Protein AF-0000000080283264 (afdb_homodimer)

Foldseek 3Di:
DPQPLLLLLQLLLQLVVLFALCRSCVVSVHHSVSSVVNVVSNCVVVVHHQFDPPDRTGHGDPVVVVCNVVSVVSNVVVVVVVVVVVVCVLVAQEEEEAPQFDPVLVVVLQVLCVVVSHHYDYDHDFQVCFLVCQVVPVGFKYWHWDAQVPFLFKFWKFKWAADPADDAADEPLVQDPPPPPDDRAAEEEERNQPDCNRLVVVVVSCVVSPHDPRRYYYDPHPVRNLVVRVVDGYIYIDGPVVNVVSVTHTHHYDPDIGMIGIAMDGPDPVVRCCCCPRSVVSVNVRRVTDPPD/DPQPLLLLLQLLLQLVVLFALCRSCVVSVHHSVSSVVNVVSNCVVVVHHQFDPPDRTGHGDPVVVVCNVVSVVSNVVVVVVVVVVVVVVLVAQEEEEAPQFDPVLVVVLQVLCVVVSHHYDYDHDFQVCFLVCQVVPVGFKYWHWDAQVPFLFKFWKFKWAADPADDAADEPLVQDPPPPPDDRAAEEEERNQPDCNRLVVVVVSCVVSPHDPRRYYYDPHPVRNLVVRVVDGYIYIDGPVVNVVSVIHTHHYDPDIGMIGIAMDGPDPVVRCCCCPRSVVSVNVRRVTDPPD

Sequence (586 aa):
MVVDLIGGCRAFVSVSEAGSFTAGAALARIPQPVASRRIAALERHFGERLFDRTTRRARLTPFGRDMLPSAKRLVTLADAMEHDAQRAKLRPTRLAIPEICPIRELAELDAAARALDVFLEFRQAPPRERAELVRTQEVRAALTAVPGEEGTWKVELGLAGTGGSRTGSLHLETLRVGRSGRALRRVWIQPEDDVPHLRDRLFRVRDSVGLRPAQVAVADSLTGAAAAVFGSADLLLCSTAQATELGLAWRPIGELRLVRGYEVTAGLGEDAQRLRARLWPDIARCLGAEETTMVVDLIGGCRAFVSVSEAGSFTAGAALARIPQPVASRRIAALERHFGERLFDRTTRRARLTPFGRDMLPSAKRLVTLADAMEHDAQRAKLRPTRLAIPEICPIRELAELDAAARALDVFLEFRQAPPRERAELVRTQEVRAALTAVPGEEGTWKVELGLAGTGGSRTGSLHLETLRVGRSGRALRRVWIQPEDDVPHLRDRLFRVRDSVGLRPAQVAVADSLTGAAAAVFGSADLLLCSTAQATELGLAWRPIGELRLVRGYEVTAGLGEDAQRLRARLWPDIARCLGAEETT

pLDDT: mean 85.84, std 13.26, range [34.12, 98.44]

Solvent-accessible surface area (backbone atoms only — not comparable to full-atom values): 30200 Å² total; per-residue (Å²): 129,91,71,58,60,60,61,13,29,42,31,46,49,27,16,57,74,56,36,20,58,62,53,3,12,56,70,57,72,43,57,43,72,55,31,52,48,33,35,48,50,44,20,60,74,71,70,47,60,40,52,44,81,86,51,95,46,46,41,67,28,76,62,22,59,66,41,44,63,57,33,48,50,50,37,52,48,46,49,47,44,47,48,38,43,56,38,40,68,54,53,51,45,31,32,26,34,58,71,80,45,46,57,53,39,47,8,52,33,42,26,56,32,45,76,70,74,35,40,70,39,82,41,70,38,56,54,85,48,26,58,52,34,27,76,71,61,75,21,48,24,14,55,29,72,40,55,36,91,72,25,83,40,45,24,61,40,23,41,21,25,69,57,74,84,55,85,64,57,45,48,70,57,74,53,42,69,56,92,79,72,60,78,83,44,33,38,29,34,28,47,79,51,69,39,66,85,49,42,50,53,50,49,51,50,38,55,73,55,63,42,58,74,76,34,54,39,77,31,93,31,58,41,56,36,48,10,52,20,74,69,43,80,16,29,34,55,39,36,64,58,54,18,56,70,58,71,31,29,59,26,43,42,58,86,48,90,46,46,48,10,29,36,70,46,41,71,47,68,66,58,32,50,49,47,54,70,74,38,41,70,40,52,25,56,29,68,50,23,68,78,80,123,129,90,70,59,60,60,62,12,30,42,30,45,50,26,17,58,73,56,36,19,57,62,54,2,12,55,71,58,72,42,56,42,71,56,30,50,50,33,35,50,49,46,20,58,74,70,70,47,59,41,53,44,82,87,49,95,46,46,41,67,27,76,61,23,60,66,40,44,63,58,32,48,50,50,37,52,48,48,50,48,41,47,48,39,42,55,38,42,68,54,53,53,45,31,33,26,36,57,70,79,46,46,58,53,39,46,9,51,32,42,26,57,32,45,77,70,75,36,40,68,39,82,40,69,37,57,54,86,48,26,57,53,34,27,74,71,61,74,21,47,25,15,56,29,73,42,54,36,92,72,24,81,40,44,24,60,40,24,40,22,24,70,56,73,82,56,86,63,58,45,49,70,58,74,53,44,70,58,93,80,71,59,79,83,45,32,38,30,34,27,49,79,52,68,40,66,85,49,41,50,55,52,50,50,50,37,54,73,56,63,42,58,72,77,34,54,38,76,31,94,30,59,41,56,38,48,11,51,19,75,69,45,80,17,29,33,53,36,35,64,58,57,20,55,71,59,68,29,29,59,27,44,41,57,86,50,91,47,47,47,10,30,36,72,46,40,71,47,66,65,57,31,50,49,47,54,71,73,38,41,71,41,50,26,55,30,70,50,23,67,76,79,123

Secondary structure (DSSP, 8-state):
----HHHHHHHHHHHHHHSSHHHHHHHHTS-HHHHHHHHHHHHHHHTS-SEETTSSS-EEPHHHHHHHHHHHHHHHHHHHHHHHHHHHHT--EEEEE-TT--HHHHHHHHHHHHHTT--EEEEE--HHHHHHHHHTTS-SEEEEEEEGGG-SEEEEEEEEESS----SPBPGGGGS--TT------EEEPGGG-SHHHHHHHHHHHHHTT--GGGEEE-S-HHHHHHHHHTSS-EEEE-HHHHHHHT-EEE-BSS--EEEEEEEEESSHHHHHHHHHHHHHHHHHHHT-----/----HHHHHHHHHHHHHHSSHHHHHHHHTS-HHHHHHHHHHHHHHHTS-SEETTSSS-EEPHHHHHHHHHHHHHHHHHHHHHHHHHHHHT--EEEEE-TT--HHHHHHHHHHHHHTT--EEEEE--HHHHHHHHHTTSSSEEEEEEEGGG-SEEEEEEEEESS----SPBPGGGGS--TT------EEEPGGG-SHHHHHHHHHHHHHTT--GGGEEE-S-HHHHHHHHHTSS-EEEE-HHHHHHHT-EEE-BSS--EEEEEEEEESSHHHHHHHHHHHHHHHHHHHT-----

Radius of gyration: 27.94 Å; Cα contacts (8 Å, |Δi|>4): 1085; chains: 2; bounding box: 62×76×71 Å

InterPro domains:
  IPR000847 LysR, HTH, N-terminal domain [PF00126] (10-65)
  IPR000847 LysR, HTH, N-terminal domain [PS50931] (10-61)
  IPR036388 Winged helix-like DNA-binding domain superfamily [G3DSA:1.10.10.10] (8-90)
  IPR036390 Winged helix DNA-binding domain superfamily [SSF46785] (10-87)

Nearest PDB structures (foldseek):
  6xtv-assembly1_B  TM=4.583E-01  e=2.342E-12  Corynebacterium glutamicum MB001
  5ydw-assembly1_A-2  TM=5.896E-01  e=9.972E-10  Salmonella enterica subsp. enterica serovar Typhimurium
  5y9s-assembly1_C  TM=4.143E-01  e=7.000E-11  Vibrio vulnificus CMCP6
  3isp-assembly1_A-2  TM=4.204E-01  e=2.368E-09  Mycobacterium tuberculosis H37Rv
  5ydo-assembly1_A  TM=5.968E-01  e=1.839E-05  Salmonella enterica

Structure (mmCIF, N/CA/C/O backbone):
data_AF-0000000080283264-model_v1
#
loop_
_entity.id
_entity.type
_entity.pdbx_description
1 polymer 'LysR family transcriptional regulator'
#
loop_
_atom_site.group_PDB
_atom_site.id
_atom_site.type_symbol
_atom_site.label_atom_id
_atom_site.label_alt_id
_atom_site.label_comp_id
_atom_site.label_asym_id
_atom_site.label_entity_id
_atom_site.label_seq_id
_atom_site.pdbx_PDB_ins_code
_atom_site.Cartn_x
_atom_site.Cartn_y
_atom_site.Cartn_z
_atom_site.occupancy
_atom_site.B_iso_or_equiv
_atom_site.auth_seq_id
_atom_site.auth_comp_id
_atom_site.auth_asym_id
_atom_site.auth_atom_id
_atom_site.pdbx_PDB_model_num
ATOM 1 N N . MET A 1 1 ? -35.094 25.422 17.156 1 40.88 1 MET A N 1
ATOM 2 C CA . MET A 1 1 ? -33.719 25.953 17.156 1 40.88 1 MET A CA 1
ATOM 3 C C . MET A 1 1 ? -32.781 24.984 16.484 1 40.88 1 MET A C 1
ATOM 5 O O . MET A 1 1 ? -32.812 23.781 16.75 1 40.88 1 MET A O 1
ATOM 9 N N . VAL A 1 2 ? -32.406 25.344 15.305 1 56.06 2 VAL A N 1
ATOM 10 C CA . VAL A 1 2 ? -31.516 24.5 14.508 1 56.06 2 VAL A CA 1
ATOM 11 C C . VAL A 1 2 ? -30.219 24.234 15.273 1 56.06 2 VAL A C 1
ATOM 13 O O . VAL A 1 2 ? -29.562 25.172 15.734 1 56.06 2 VAL A O 1
ATOM 16 N N . VAL A 1 3 ? -30.109 23.047 15.836 1 64.25 3 VAL A N 1
ATOM 17 C CA . VAL A 1 3 ? -28.969 22.672 16.641 1 64.25 3 VAL A CA 1
ATOM 18 C C . VAL A 1 3 ? -27.781 22.344 15.727 1 64.25 3 VAL A C 1
ATOM 20 O O . VAL A 1 3 ? -27.953 21.703 14.688 1 64.25 3 VAL A O 1
ATOM 23 N N . ASP A 1 4 ? -26.656 23.047 15.898 1 76.12 4 ASP A N 1
ATOM 24 C CA . ASP A 1 4 ? -25.391 22.656 15.289 1 76.12 4 ASP A CA 1
ATOM 25 C C . ASP A 1 4 ? -24.891 21.328 15.875 1 76.12 4 ASP A C 1
ATOM 27 O O . ASP A 1 4 ? -24.109 21.312 16.828 1 76.12 4 ASP A O 1
ATOM 31 N N . LEU A 1 5 ? -25.453 20.344 15.297 1 77.38 5 LEU A N 1
ATOM 32 C CA . LEU A 1 5 ? -25.188 19 15.805 1 77.38 5 LEU A CA 1
ATOM 33 C C . LEU A 1 5 ? -23.688 18.719 15.836 1 77.38 5 LEU A C 1
ATOM 35 O O . LEU A 1 5 ? -23.172 18.156 16.812 1 77.38 5 LEU A O 1
ATOM 39 N N . ILE A 1 6 ? -23.047 19.188 14.828 1 79.25 6 ILE A N 1
ATOM 40 C CA . ILE A 1 6 ? -21.609 18.906 14.734 1 79.25 6 ILE A CA 1
ATOM 41 C C . ILE A 1 6 ? -20.859 19.703 15.789 1 79.25 6 ILE A C 1
ATOM 43 O O . ILE A 1 6 ? -19.984 19.156 16.484 1 79.25 6 ILE A O 1
ATOM 47 N N . GLY A 1 7 ? -21.172 20.953 15.875 1 84.31 7 GLY A N 1
ATOM 48 C CA . GLY A 1 7 ? -20.547 21.781 16.906 1 84.31 7 GLY A CA 1
ATOM 49 C C . GLY A 1 7 ? -20.766 21.25 18.312 1 84.31 7 GLY A C 1
ATOM 50 O O . GLY A 1 7 ? -19.844 21.25 19.125 1 84.31 7 GLY A O 1
ATOM 51 N N . GLY A 1 8 ? -21.922 20.797 18.578 1 87.88 8 GLY A N 1
ATOM 52 C CA . GLY A 1 8 ? -22.234 20.203 19.859 1 87.88 8 GLY A CA 1
ATOM 53 C C . GLY A 1 8 ? -21.469 18.922 20.141 1 87.88 8 GLY A C 1
ATOM 54 O O . GLY A 1 8 ? -20.953 18.734 21.25 1 87.88 8 GLY A O 1
ATOM 55 N N . CYS A 1 9 ? -21.391 18.109 19.109 1 85.81 9 CYS A N 1
ATOM 56 C CA . CYS A 1 9 ? -20.672 16.844 19.266 1 85.81 9 CYS A CA 1
ATOM 57 C C . CYS A 1 9 ? -19.172 17.078 19.453 1 85.81 9 CYS A C 1
ATOM 59 O O . CYS A 1 9 ? -18.531 16.375 20.234 1 85.81 9 CYS A O 1
ATOM 61 N N . ARG A 1 10 ? -18.641 18.078 18.766 1 85.62 10 ARG A N 1
ATOM 62 C CA . ARG A 1 10 ? -17.234 18.422 18.938 1 85.62 10 ARG A CA 1
ATOM 63 C C . ARG A 1 10 ? -16.953 18.844 20.375 1 85.62 10 ARG A C 1
ATOM 65 O O . ARG A 1 10 ? -15.953 18.422 20.969 1 85.62 10 ARG A O 1
ATOM 72 N N . ALA A 1 11 ? -17.797 19.656 20.906 1 88.56 11 ALA A N 1
ATOM 73 C CA . ALA A 1 11 ? -17.656 20.094 22.297 1 88.56 11 ALA A CA 1
ATOM 74 C C . ALA A 1 11 ? -17.812 18.938 23.266 1 88.56 11 ALA A C 1
ATOM 76 O O . ALA A 1 11 ? -17.031 18.812 24.203 1 88.56 11 ALA A O 1
ATOM 77 N N . PHE A 1 12 ? -18.734 18.109 23.016 1 91.38 12 PHE A N 1
ATOM 78 C CA . PHE A 1 12 ? -19.031 16.938 23.828 1 91.38 12 PHE A CA 1
ATOM 79 C C . PHE A 1 12 ? -17.828 16 23.906 1 91.38 12 PHE A C 1
ATOM 81 O O . PHE A 1 12 ? -17.391 15.617 24.984 1 91.38 12 PHE A O 1
ATOM 88 N N . VAL A 1 13 ? -17.328 15.711 22.766 1 87.5 13 VAL A N 1
ATOM 89 C CA . VAL A 1 13 ? -16.188 14.812 22.672 1 87.5 13 VAL A CA 1
ATOM 90 C C . VAL A 1 13 ? -14.977 15.43 23.375 1 87.5 13 VAL A C 1
ATOM 92 O O . VAL A 1 13 ? -14.289 14.766 24.141 1 87.5 13 VAL A O 1
ATOM 95 N N . SER A 1 14 ? -14.703 16.703 23.156 1 87.62 14 SER A N 1
ATOM 96 C CA . SER A 1 14 ? -13.547 17.391 23.703 1 87.62 14 SER A CA 1
ATOM 97 C C . SER A 1 14 ? -13.625 17.469 25.234 1 87.62 14 SER A C 1
ATOM 99 O O . SER A 1 14 ? -12.633 17.25 25.922 1 87.62 14 SER A O 1
ATOM 101 N N . VAL A 1 15 ? -14.758 17.734 25.734 1 87.88 15 VAL A N 1
ATOM 102 C CA . VAL A 1 15 ? -14.945 17.844 27.172 1 87.88 15 VAL A CA 1
ATOM 103 C C . VAL A 1 15 ? -14.812 16.469 27.812 1 87.88 15 VAL A C 1
ATOM 105 O O . VAL A 1 15 ? -14.227 16.344 28.891 1 87.88 15 VAL A O 1
ATOM 108 N N . SER A 1 16 ? -15.336 15.539 27.125 1 86.69 16 SER A N 1
ATOM 109 C CA . SER A 1 16 ? -15.219 14.18 27.625 1 86.69 16 SER A CA 1
ATOM 110 C C . SER A 1 16 ? -13.758 13.75 27.734 1 86.69 16 SER A C 1
ATOM 112 O O . SER A 1 16 ? -13.352 13.141 28.719 1 86.69 16 SER A O 1
ATOM 114 N N . GLU A 1 17 ? -13.078 14.062 26.703 1 82.56 17 GLU A N 1
ATOM 115 C CA . GLU A 1 17 ? -11.672 13.688 26.641 1 82.56 17 GLU A CA 1
ATOM 116 C C . GLU A 1 17 ? -10.844 14.445 27.656 1 82.56 17 GLU A C 1
ATOM 118 O O . GLU A 1 17 ? -9.953 13.875 28.297 1 82.56 17 GLU A O 1
ATOM 123 N N . ALA A 1 18 ? -11.133 15.711 27.891 1 82.75 18 ALA A N 1
ATOM 124 C CA . ALA A 1 18 ? -10.367 16.594 28.766 1 82.75 18 ALA A CA 1
ATOM 125 C C . ALA A 1 18 ? -10.797 16.422 30.219 1 82.75 18 ALA A C 1
ATOM 127 O O . ALA A 1 18 ? -10.039 16.75 31.141 1 82.75 18 ALA A O 1
ATOM 128 N N . GLY A 1 19 ? -12.031 15.984 30.375 1 87.44 19 GLY A N 1
ATOM 129 C CA . GLY A 1 19 ? -12.547 15.742 31.703 1 87.44 19 GLY A CA 1
ATOM 130 C C . GLY A 1 19 ? -13.055 17 32.375 1 87.44 19 GLY A C 1
ATOM 131 O O . GLY A 1 19 ? -13.414 16.969 33.562 1 87.44 19 GLY A O 1
ATOM 132 N N . SER A 1 20 ? -12.945 18.109 31.766 1 88.5 20 SER A N 1
ATOM 133 C CA . SER A 1 20 ? -13.5 19.359 32.281 1 88.5 20 SER A CA 1
ATOM 134 C C . SER A 1 20 ? -13.992 20.25 31.125 1 88.5 20 SER A C 1
ATOM 136 O O . SER A 1 20 ? -13.508 20.141 30 1 88.5 20 SER A O 1
ATOM 138 N N . PHE A 1 21 ? -14.945 21.094 31.422 1 88.56 21 PHE A N 1
ATOM 139 C CA . PHE A 1 21 ? -15.516 21.984 30.422 1 88.56 21 PHE A CA 1
ATOM 140 C C . PHE A 1 21 ? -14.5 23.016 29.969 1 88.56 21 PHE A C 1
ATOM 142 O O . PHE A 1 21 ? -14.422 23.359 28.781 1 88.56 21 PHE A O 1
ATOM 149 N N . THR A 1 22 ? -13.742 23.406 30.953 1 87.56 22 THR A N 1
ATOM 150 C CA . THR A 1 22 ? -12.734 24.406 30.625 1 87.56 22 THR A CA 1
ATOM 151 C C . THR A 1 22 ? -11.633 23.812 29.75 1 87.56 22 THR A C 1
ATOM 153 O O . THR A 1 22 ? -11.305 24.375 28.703 1 87.56 22 THR A O 1
ATOM 156 N N . ALA A 1 23 ? -11.188 22.719 30.125 1 85.56 23 ALA A N 1
ATOM 157 C CA . ALA A 1 23 ? -10.125 22.062 29.375 1 85.56 23 ALA A CA 1
ATOM 158 C C . ALA A 1 23 ? -10.633 21.531 28.031 1 85.56 23 ALA A C 1
ATOM 160 O O . ALA A 1 23 ? -9.922 21.594 27.031 1 85.56 23 ALA A O 1
ATOM 161 N N . GLY A 1 24 ? -11.828 21.125 28.094 1 86.12 24 GLY A N 1
ATOM 162 C CA . GLY A 1 24 ? -12.438 20.641 26.859 1 86.12 24 GLY A CA 1
ATOM 163 C C . GLY A 1 24 ? -12.664 21.734 25.828 1 86.12 24 GLY A C 1
ATOM 164 O O . GLY A 1 24 ? -12.422 21.531 24.641 1 86.12 24 GLY A O 1
ATOM 165 N N . ALA A 1 25 ? -13.133 22.797 26.281 1 85.12 25 ALA A N 1
ATOM 166 C CA . ALA A 1 25 ? -13.328 23.953 25.391 1 85.12 25 ALA A CA 1
ATOM 167 C C . ALA A 1 25 ? -12.016 24.375 24.75 1 85.12 25 ALA A C 1
ATOM 169 O O . ALA A 1 25 ? -11.977 24.672 23.547 1 85.12 25 ALA A O 1
ATOM 170 N N . ALA A 1 26 ? -11.016 24.297 25.516 1 80.75 26 ALA A N 1
ATOM 171 C CA . ALA A 1 26 ? -9.688 24.641 25 1 80.75 26 ALA A CA 1
ATOM 172 C C . ALA A 1 26 ? -9.25 23.656 23.922 1 80.75 26 ALA A C 1
ATOM 174 O O . ALA A 1 26 ? -8.734 24.062 22.875 1 80.75 26 ALA A O 1
ATOM 175 N N . LEU A 1 27 ? -9.586 22.453 24.203 1 79 27 LEU A N 1
ATOM 176 C CA . LEU A 1 27 ? -9.234 21.406 23.266 1 79 27 LEU A CA 1
ATOM 177 C C . LEU A 1 27 ? -9.992 21.578 21.953 1 79 27 LEU A C 1
ATOM 179 O O . LEU A 1 27 ? -9.453 21.312 20.875 1 79 27 LEU A O 1
ATOM 183 N N . ALA A 1 28 ? -11.188 22.094 22.062 1 78.06 28 ALA A N 1
ATOM 184 C CA . ALA A 1 28 ? -12.047 22.312 20.891 1 78.06 28 ALA A CA 1
ATOM 185 C C . ALA A 1 28 ? -11.812 23.688 20.281 1 78.06 28 ALA A C 1
ATOM 187 O O . ALA A 1 28 ? -12.406 24.031 19.266 1 78.06 28 ALA A O 1
ATOM 188 N N . ARG A 1 29 ? -10.992 24.5 20.906 1 78.44 29 ARG A N 1
ATOM 189 C CA . ARG A 1 29 ? -10.641 25.844 20.469 1 78.44 29 ARG A CA 1
ATOM 190 C C . ARG A 1 29 ? -11.859 26.75 20.438 1 78.44 29 ARG A C 1
ATOM 192 O O . ARG A 1 29 ? -12.07 27.484 19.469 1 78.44 29 ARG A O 1
ATOM 199 N N . ILE A 1 30 ? -12.664 26.641 21.5 1 82.44 30 ILE A N 1
ATOM 200 C CA . ILE A 1 30 ? -13.812 27.516 21.688 1 82.44 30 ILE A CA 1
ATOM 201 C C . ILE A 1 30 ? -13.875 27.984 23.141 1 82.44 30 ILE A C 1
ATOM 203 O O . ILE A 1 30 ? -13.312 27.328 24.031 1 82.44 30 ILE A O 1
ATOM 207 N N . PRO A 1 31 ? -14.398 29.156 23.328 1 84.81 31 PRO A N 1
ATOM 208 C CA . PRO A 1 31 ? -14.586 29.594 24.719 1 84.81 31 PRO A CA 1
ATOM 209 C C . PRO A 1 31 ? -15.484 28.656 25.516 1 84.81 31 PRO A C 1
ATOM 211 O O . PRO A 1 31 ? -16.406 28.047 24.953 1 84.81 31 PRO A O 1
ATOM 214 N N . GLN A 1 32 ? -15.117 28.5 26.781 1 88.56 32 GLN A N 1
ATOM 215 C CA . GLN A 1 32 ? -15.82 27.594 27.672 1 88.56 32 GLN A CA 1
ATOM 216 C C . GLN A 1 32 ? -17.312 27.859 27.672 1 88.56 32 GLN A C 1
ATOM 218 O O . GLN A 1 32 ? -18.125 26.938 27.609 1 88.56 32 GLN A O 1
ATOM 223 N N . PRO A 1 33 ? -17.828 29.188 27.688 1 89.19 33 PRO A N 1
ATOM 224 C CA . PRO A 1 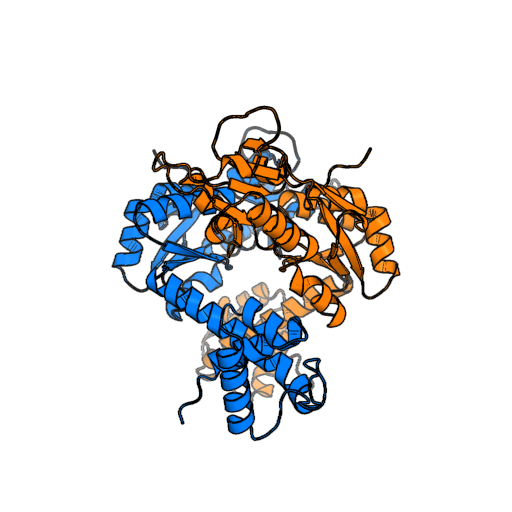33 ? -19.281 29.406 27.656 1 89.19 33 PRO A CA 1
ATOM 225 C C . PRO A 1 33 ? -19.922 28.875 26.375 1 89.19 33 PRO A C 1
ATOM 227 O O . PRO A 1 33 ? -21.062 28.406 26.406 1 89.19 33 PRO A O 1
ATOM 230 N N . VAL A 1 34 ? -19.141 28.922 25.328 1 87.12 34 VAL A N 1
ATOM 231 C CA . VAL A 1 34 ? -19.641 28.438 24.047 1 87.12 34 VAL A CA 1
ATOM 232 C C . VAL A 1 34 ? -19.734 26.906 24.094 1 87.12 34 VAL A C 1
ATOM 234 O O . VAL A 1 34 ? -20.734 26.328 23.641 1 87.12 34 VAL A O 1
ATOM 237 N N . ALA A 1 35 ? -18.75 26.297 24.625 1 90.75 35 ALA A N 1
ATOM 238 C CA . ALA A 1 35 ? -18.766 24.844 24.766 1 90.75 35 ALA A CA 1
ATOM 239 C C . ALA A 1 35 ? -19.938 24.391 25.641 1 90.75 35 ALA A C 1
ATOM 241 O O . ALA A 1 35 ? -20.641 23.438 25.281 1 90.75 35 ALA A O 1
ATOM 242 N N . SER A 1 36 ? -20.141 25.094 26.688 1 90.38 36 SER A N 1
ATOM 243 C CA . SER A 1 36 ? -21.219 24.781 27.609 1 90.38 36 SER A CA 1
ATOM 244 C C . SER A 1 36 ? -22.578 24.938 26.938 1 90.38 36 SER A C 1
ATOM 246 O O . SER A 1 36 ? -23.453 24.062 27.062 1 90.38 36 SER A O 1
ATOM 248 N N . ARG A 1 37 ? -22.719 25.969 26.203 1 88.94 37 ARG A N 1
ATOM 249 C CA . ARG A 1 37 ? -23.969 26.234 25.484 1 88.94 37 ARG A CA 1
ATOM 250 C C . ARG A 1 37 ? -24.234 25.188 24.422 1 88.94 37 ARG A C 1
ATOM 252 O O . ARG A 1 37 ? -25.359 24.734 24.25 1 88.94 37 ARG A O 1
ATOM 259 N N . ARG A 1 38 ? -23.219 24.875 23.719 1 89.31 38 ARG A N 1
ATOM 260 C CA . ARG A 1 38 ? -23.344 23.875 22.656 1 89.31 38 ARG A CA 1
ATOM 261 C C . ARG A 1 38 ? -23.734 22.516 23.203 1 89.31 38 ARG A C 1
ATOM 263 O O . ARG A 1 38 ? -24.578 21.828 22.625 1 89.31 38 ARG A O 1
ATOM 270 N N . ILE A 1 39 ? -23.141 22.156 24.312 1 90.69 39 ILE A N 1
ATOM 271 C CA . ILE A 1 39 ? -23.438 20.875 24.938 1 90.69 39 ILE A CA 1
ATOM 272 C C . ILE A 1 39 ? -24.859 20.906 25.5 1 90.69 39 ILE A C 1
ATOM 274 O O . ILE A 1 39 ? -25.609 19.938 25.359 1 90.69 39 ILE A O 1
ATOM 278 N N . ALA A 1 40 ? -25.219 22 26.078 1 90.56 40 ALA A N 1
ATOM 279 C CA . ALA A 1 40 ? -26.562 22.156 26.594 1 90.56 40 ALA A CA 1
ATOM 280 C C . ALA A 1 40 ? -27.594 22.047 25.484 1 90.56 40 ALA A C 1
ATOM 282 O O . ALA A 1 40 ? -28.641 21.406 25.656 1 90.56 40 ALA A O 1
ATOM 283 N N . ALA A 1 41 ? -27.281 22.703 24.391 1 85.44 41 ALA A N 1
ATOM 284 C CA . ALA A 1 41 ? -28.172 22.625 23.234 1 85.44 41 ALA A CA 1
ATOM 285 C C . ALA A 1 41 ? -28.281 21.188 22.719 1 85.44 41 ALA A C 1
ATOM 287 O O . ALA A 1 41 ? -29.375 20.75 22.328 1 85.44 41 ALA A O 1
ATOM 288 N N . LEU A 1 42 ? -27.203 20.484 22.719 1 87.94 42 LEU A N 1
ATOM 289 C CA . LEU A 1 42 ? -27.156 19.094 22.297 1 87.94 42 LEU A CA 1
ATOM 290 C C . LEU A 1 42 ? -28 18.219 23.219 1 87.94 42 LEU A C 1
ATOM 292 O O . LEU A 1 42 ? -28.734 17.344 22.766 1 87.94 42 LEU A O 1
ATOM 296 N N . GLU A 1 43 ? -27.875 18.469 24.516 1 90.75 43 GLU A N 1
ATOM 297 C CA . GLU A 1 43 ? -28.641 17.75 25.531 1 90.75 43 GLU A CA 1
ATOM 298 C C . GLU A 1 43 ? -30.141 18 25.359 1 90.75 43 GLU A C 1
ATOM 300 O O . GLU A 1 43 ? -30.953 17.078 25.469 1 90.75 43 GLU A O 1
ATOM 305 N N . ARG A 1 44 ? -30.453 19.234 25.078 1 86.38 44 ARG A N 1
ATOM 306 C CA . ARG A 1 44 ? -31.844 19.578 24.844 1 86.38 44 ARG A CA 1
ATOM 307 C C . ARG A 1 44 ? -32.375 18.875 23.609 1 86.38 44 ARG A C 1
ATOM 309 O O . ARG A 1 44 ? -33.531 18.391 23.609 1 86.38 44 ARG A O 1
ATOM 316 N N . HIS A 1 45 ? -31.562 18.875 22.594 1 82.44 45 HIS A N 1
ATOM 317 C CA . HIS A 1 45 ? -31.938 18.234 21.344 1 82.44 45 HIS A CA 1
ATOM 318 C C . HIS A 1 45 ? -32.219 16.75 21.547 1 82.44 45 HIS A C 1
ATOM 320 O O . HIS A 1 45 ? -33.188 16.219 21 1 82.44 45 HIS A O 1
ATOM 326 N N . PHE A 1 46 ? -31.375 16.109 22.375 1 84.56 46 PHE A N 1
ATOM 327 C CA . PHE A 1 46 ? -31.516 14.68 22.625 1 84.56 46 PHE A CA 1
ATOM 328 C C . PHE A 1 46 ? -32.562 14.414 23.719 1 84.56 46 PHE A C 1
ATOM 330 O O . PHE A 1 46 ? -33.062 13.297 23.844 1 84.56 46 PHE A O 1
ATOM 337 N N . GLY A 1 47 ? -32.781 15.375 24.484 1 87.06 47 GLY A N 1
ATOM 338 C CA . GLY A 1 47 ? -33.719 15.258 25.562 1 87.06 47 GLY A CA 1
ATOM 339 C C . GLY A 1 47 ? -33.156 14.609 26.812 1 87.06 47 GLY A C 1
ATOM 340 O O . GLY A 1 47 ? -33.875 14.172 27.688 1 87.06 47 GLY A O 1
ATOM 341 N N . GLU A 1 48 ? -31.859 14.375 26.812 1 88.38 48 GLU A N 1
ATOM 342 C CA . GLU A 1 48 ? -31.156 13.766 27.938 1 88.38 48 GLU A CA 1
ATOM 343 C C . GLU A 1 48 ? -29.797 14.43 28.172 1 88.38 48 GLU A C 1
ATOM 345 O O . GLU A 1 48 ? -29.156 14.891 27.234 1 88.38 48 GLU A O 1
ATOM 350 N N . ARG A 1 49 ? -29.359 14.391 29.406 1 90.88 49 ARG A N 1
ATOM 351 C CA . ARG A 1 49 ? -28.078 14.992 29.75 1 90.88 49 ARG A CA 1
ATOM 352 C C . ARG A 1 49 ? -26.922 14.078 29.375 1 90.88 49 ARG A C 1
ATOM 354 O O . ARG A 1 49 ? -27.016 12.852 29.5 1 90.88 49 ARG A O 1
ATOM 361 N N . LEU A 1 50 ? -25.906 14.727 28.844 1 92.75 50 LEU A N 1
ATOM 362 C CA . LEU A 1 50 ? -24.703 14 28.469 1 92.75 50 LEU A CA 1
ATOM 363 C C . LEU A 1 50 ? -23.703 13.977 29.625 1 92.75 50 LEU A C 1
ATOM 365 O O . LEU A 1 50 ? -22.953 13.008 29.781 1 92.75 50 LEU A O 1
ATOM 369 N N . PHE A 1 51 ? -23.656 14.992 30.438 1 92.5 51 PHE A N 1
ATOM 370 C CA . PHE A 1 51 ? -22.766 15.109 31.578 1 92.5 51 PHE A CA 1
ATOM 371 C C . PHE A 1 51 ? -23.562 15.281 32.875 1 92.5 51 PHE A C 1
ATOM 373 O O . PHE A 1 51 ? -24.641 15.867 32.875 1 92.5 51 PHE A O 1
ATOM 380 N N . ASP A 1 52 ? -22.938 14.688 33.969 1 85.38 52 ASP A N 1
ATOM 381 C CA . ASP A 1 52 ? -23.5 14.891 35.281 1 85.38 52 ASP A CA 1
ATOM 382 C C . ASP A 1 52 ? -23.109 16.266 35.844 1 85.38 52 ASP A C 1
ATOM 384 O O . ASP A 1 52 ? -21.938 16.609 35.906 1 85.38 52 ASP A O 1
ATOM 388 N N . ARG A 1 53 ? -24 17.188 35.938 1 70.94 53 ARG A N 1
ATOM 389 C CA . ARG A 1 53 ? -23.766 18.578 36.312 1 70.94 53 ARG A CA 1
ATOM 390 C C . ARG A 1 53 ? -23.5 18.703 37.812 1 70.94 53 ARG A C 1
ATOM 392 O O . ARG A 1 53 ? -23.312 19.797 38.344 1 70.94 53 ARG A O 1
ATOM 399 N N . THR A 1 54 ? -23.469 17.672 38.562 1 64.94 54 THR A N 1
ATOM 400 C CA . THR A 1 54 ? -23.406 17.828 40 1 64.94 54 THR A CA 1
ATOM 401 C C . THR A 1 54 ? -21.953 18 40.469 1 64.94 54 THR A C 1
ATOM 403 O O . THR A 1 54 ? -21.703 18.328 41.625 1 64.94 54 THR A O 1
ATOM 406 N N . THR A 1 55 ? -20.969 17.672 39.625 1 57.91 55 THR A N 1
ATOM 407 C CA . THR A 1 55 ? -19.609 17.703 40.125 1 57.91 55 THR A CA 1
ATOM 408 C C . THR A 1 55 ? -18.75 18.672 39.312 1 57.91 55 THR A C 1
ATOM 410 O O . THR A 1 55 ? -19.125 19.062 38.188 1 57.91 55 THR A O 1
ATOM 413 N N . ARG A 1 56 ? -17.688 19.172 39.938 1 63.16 56 ARG A N 1
ATOM 414 C CA . ARG A 1 56 ? -16.703 20.062 39.344 1 63.16 56 ARG A CA 1
ATOM 415 C C . ARG A 1 56 ? -16.078 19.438 38.094 1 63.16 56 ARG A C 1
ATOM 417 O O . ARG A 1 56 ? -15.562 20.156 37.219 1 63.16 56 ARG A O 1
ATOM 424 N N . ARG A 1 57 ? -16.125 18.156 38.031 1 73.5 57 ARG A N 1
ATOM 425 C CA . ARG A 1 57 ? -15.547 17.422 36.906 1 73.5 57 ARG A CA 1
ATOM 426 C C . ARG A 1 57 ? -16.625 17.031 35.906 1 73.5 57 ARG A C 1
ATOM 428 O O . ARG A 1 57 ? -17.781 16.797 36.281 1 73.5 57 ARG A O 1
ATOM 435 N N . ALA A 1 58 ? -16.312 17.141 34.625 1 81.81 58 ALA A N 1
ATOM 436 C CA . ALA A 1 58 ? -17.219 16.734 33.594 1 81.81 58 ALA A CA 1
ATOM 437 C C . ALA A 1 58 ? -17.328 15.211 33.5 1 81.81 58 ALA A C 1
ATOM 439 O O . ALA A 1 58 ? -16.484 14.562 32.875 1 81.81 58 ALA A O 1
ATOM 440 N N . ARG A 1 59 ? -18.297 14.562 34.375 1 86.88 59 ARG A N 1
ATOM 441 C CA . ARG A 1 59 ? -18.547 13.117 34.344 1 86.88 59 ARG A CA 1
ATOM 442 C C . ARG A 1 59 ? -19.688 12.773 33.406 1 86.88 59 ARG A C 1
ATOM 444 O O . ARG A 1 59 ? -20.734 13.438 33.438 1 86.88 59 ARG A O 1
ATOM 451 N N . LEU A 1 60 ? -19.453 11.828 32.562 1 88.75 60 LEU A N 1
ATOM 452 C CA . LEU A 1 60 ? -20.469 11.414 31.594 1 88.75 60 LEU A CA 1
ATOM 453 C C . LEU A 1 60 ? -21.641 10.727 32.281 1 88.75 60 LEU A C 1
ATOM 455 O O . LEU A 1 60 ? -21.438 9.969 33.25 1 88.75 60 LEU A O 1
ATOM 459 N N . THR A 1 61 ? -22.922 10.977 31.953 1 87.19 61 THR A N 1
ATOM 460 C CA . THR A 1 61 ? -24.094 10.172 32.312 1 87.19 61 THR A CA 1
ATOM 461 C C . THR A 1 61 ? -24.078 8.836 31.562 1 87.19 61 THR A C 1
ATOM 463 O O . THR A 1 61 ? -23.281 8.656 30.625 1 87.19 61 THR A O 1
ATOM 466 N N . PRO A 1 62 ? -24.891 7.871 31.984 1 81.62 62 PRO A N 1
ATOM 467 C CA . PRO A 1 62 ? -25 6.637 31.188 1 81.62 62 PRO A CA 1
ATOM 468 C C . PRO A 1 62 ? -25.344 6.902 29.734 1 81.62 62 PRO A C 1
ATOM 470 O O . PRO A 1 62 ? -24.781 6.273 28.828 1 81.62 62 PRO A O 1
ATOM 473 N N . PHE A 1 63 ? -26.266 7.875 29.5 1 83.38 63 PHE A N 1
ATOM 474 C CA . PHE A 1 63 ? -26.625 8.289 28.156 1 83.38 63 PHE A CA 1
ATOM 475 C C . PHE A 1 63 ? -25.422 8.875 27.422 1 83.38 63 PHE A C 1
ATOM 477 O O . PHE A 1 63 ? -25.188 8.57 26.25 1 83.38 63 PHE A O 1
ATOM 484 N N . GLY A 1 64 ? -24.641 9.703 28.125 1 88.94 64 GLY A N 1
ATOM 485 C CA . GLY A 1 64 ? -23.438 10.281 27.547 1 88.94 64 GLY A CA 1
ATOM 486 C C . GLY A 1 64 ? -22.422 9.234 27.109 1 88.94 64 GLY A C 1
ATOM 487 O O . GLY A 1 64 ? -21.844 9.336 26.031 1 88.94 64 GLY A O 1
ATOM 488 N N . ARG A 1 65 ? -22.266 8.25 27.875 1 84.12 65 ARG A N 1
ATOM 489 C CA . ARG A 1 65 ? -21.344 7.164 27.562 1 84.12 65 ARG A CA 1
ATOM 490 C C . ARG A 1 65 ? -21.781 6.406 26.328 1 84.12 65 ARG A C 1
ATOM 492 O O . ARG A 1 65 ? -20.953 6.035 25.484 1 84.12 65 ARG A O 1
ATOM 499 N N . ASP A 1 66 ? -23.047 6.293 26.203 1 79.56 66 ASP A N 1
ATOM 500 C CA . ASP A 1 66 ? -23.609 5.562 25.062 1 79.56 66 ASP A CA 1
ATOM 501 C C . ASP A 1 66 ? -23.484 6.371 23.781 1 79.56 66 ASP A C 1
ATOM 503 O O . ASP A 1 66 ? -23.297 5.805 22.703 1 79.56 66 ASP A O 1
ATOM 507 N N . MET A 1 67 ? -23.547 7.645 23.953 1 81.38 67 MET A N 1
ATOM 508 C CA . MET A 1 67 ? -23.594 8.516 22.781 1 81.38 67 MET A CA 1
ATOM 509 C C . MET A 1 67 ? -22.188 8.859 22.312 1 81.38 67 MET A C 1
ATOM 511 O O . MET A 1 67 ? -21.984 9.242 21.156 1 81.38 67 MET A O 1
ATOM 515 N N . LEU A 1 68 ? -21.266 8.656 23.219 1 84.31 68 LEU A N 1
ATOM 516 C CA . LEU A 1 68 ? -19.922 9.156 22.953 1 84.31 68 LEU A CA 1
ATOM 517 C C . LEU A 1 68 ? -19.328 8.508 21.703 1 84.31 68 LEU A C 1
ATOM 519 O O . LEU A 1 68 ? -18.797 9.195 20.844 1 84.31 68 LEU A O 1
ATOM 523 N N . PRO A 1 69 ? -19.562 7.223 21.547 1 72.56 69 PRO A N 1
ATOM 524 C CA . PRO A 1 69 ? -19 6.625 20.328 1 72.56 69 PRO A CA 1
ATOM 525 C C . PRO A 1 69 ? -19.625 7.184 19.047 1 72.56 69 PRO A C 1
ATOM 527 O O . PRO A 1 69 ? -18.906 7.453 18.078 1 72.56 69 PRO A O 1
ATOM 530 N N . SER A 1 70 ? -20.859 7.395 19.109 1 72.88 70 SER A N 1
ATOM 531 C CA . SER A 1 70 ? -21.547 7.949 17.938 1 72.88 70 SER A CA 1
ATOM 532 C C . SER A 1 70 ? -21.125 9.391 17.688 1 72.88 70 SER A C 1
ATOM 534 O O . SER A 1 70 ? -20.953 9.797 16.547 1 72.88 70 SER A O 1
ATOM 536 N N . ALA A 1 71 ? -20.984 10.109 18.734 1 80.62 71 ALA A N 1
ATOM 537 C CA . ALA A 1 71 ? -20.547 11.5 18.609 1 80.62 71 ALA A CA 1
ATOM 538 C C . ALA A 1 71 ? -19.141 11.578 18.016 1 80.62 71 ALA A C 1
ATOM 540 O O . ALA A 1 71 ? -18.891 12.398 17.125 1 80.62 71 ALA A O 1
ATOM 541 N N . LYS A 1 72 ? -18.359 10.734 18.469 1 77.31 72 LYS A N 1
ATOM 542 C CA . LYS A 1 72 ? -16.984 10.68 17.953 1 77.31 72 LYS A CA 1
ATOM 543 C C . LYS A 1 72 ? -16.984 10.352 16.453 1 77.31 72 LYS A C 1
ATOM 545 O O . LYS A 1 72 ? -16.25 10.977 15.688 1 77.31 72 LYS A O 1
ATOM 550 N N . ARG A 1 73 ? -17.797 9.5 16.109 1 65.75 73 ARG A N 1
ATOM 551 C CA . ARG A 1 73 ? -17.906 9.125 14.703 1 65.75 73 ARG A CA 1
ATOM 552 C C . ARG A 1 73 ? -18.406 10.289 13.859 1 65.75 73 ARG A C 1
ATOM 554 O O . ARG A 1 73 ? -17.891 10.539 12.766 1 65.75 73 ARG A O 1
ATOM 561 N N . LEU A 1 74 ? -19.375 10.953 14.406 1 65 74 LEU A N 1
ATOM 562 C CA . LEU A 1 74 ? -19.938 12.102 13.695 1 65 74 LEU A CA 1
ATOM 563 C C . LEU A 1 74 ? -18.891 13.195 13.516 1 65 74 LEU A C 1
ATOM 565 O O . LEU A 1 74 ? -18.797 13.797 12.445 1 65 74 LEU A O 1
ATOM 569 N N . VAL A 1 75 ? -18.172 13.414 14.562 1 72.12 75 VAL A N 1
ATOM 570 C CA . VAL A 1 75 ? -17.125 14.445 14.5 1 72.12 75 VAL A CA 1
ATOM 571 C C . VAL A 1 75 ? -16.047 14.031 13.5 1 72.12 75 VAL A C 1
ATOM 573 O O . VAL A 1 75 ? -15.602 14.844 12.695 1 72.12 75 VAL A O 1
ATOM 576 N N . THR A 1 76 ? -15.727 12.828 13.602 1 64 76 THR A N 1
ATOM 577 C CA . THR A 1 76 ? -14.734 12.312 12.664 1 64 76 THR A CA 1
ATOM 578 C C . THR A 1 76 ? -15.219 12.453 11.227 1 64 76 THR A C 1
ATOM 580 O O . THR A 1 76 ? -14.469 12.883 10.352 1 64 76 THR A O 1
ATOM 583 N N . LEU A 1 77 ? -16.453 12.211 11.023 1 55.03 77 LEU A N 1
ATOM 584 C CA . LEU A 1 77 ? -17.031 12.32 9.695 1 55.03 77 LEU A CA 1
ATOM 585 C C . LEU A 1 77 ? -17.141 13.781 9.266 1 55.03 77 LEU A C 1
ATOM 587 O O . LEU A 1 77 ? -16.891 14.109 8.102 1 55.03 77 LEU A O 1
ATOM 591 N N . ALA A 1 78 ? -17.516 14.578 10.156 1 58.28 78 ALA A N 1
ATOM 592 C CA . ALA A 1 78 ? -17.609 16.016 9.867 1 58.28 78 ALA A CA 1
ATOM 593 C C . ALA A 1 78 ? -16.234 16.578 9.539 1 58.28 78 ALA A C 1
ATOM 595 O O . ALA A 1 78 ? -16.078 17.359 8.594 1 58.28 78 ALA A O 1
ATOM 596 N N . ASP A 1 79 ? -15.32 16.234 10.375 1 58.47 79 ASP A N 1
ATOM 597 C CA . ASP A 1 79 ? -13.961 16.688 10.117 1 58.47 79 ASP A CA 1
ATOM 598 C C . ASP A 1 79 ? -13.469 16.172 8.758 1 58.47 79 ASP A C 1
ATOM 600 O O . ASP A 1 79 ? -12.844 16.922 8 1 58.47 79 ASP A O 1
ATOM 604 N N . ALA A 1 80 ? -13.797 15.016 8.555 1 52.94 80 ALA A N 1
ATOM 605 C CA . ALA A 1 80 ? -13.461 14.453 7.25 1 52.94 80 ALA A CA 1
ATOM 606 C C . ALA A 1 80 ? -14.148 15.227 6.129 1 52.94 80 ALA A C 1
ATOM 608 O O . ALA A 1 80 ? -13.547 15.5 5.094 1 52.94 80 ALA A O 1
ATOM 609 N N . MET A 1 81 ? -15.383 15.586 6.43 1 48.88 81 MET A N 1
ATOM 610 C CA . MET A 1 81 ? -16.141 16.375 5.457 1 48.88 81 MET A CA 1
ATOM 611 C C . MET A 1 81 ? -15.516 17.75 5.281 1 48.88 81 MET A C 1
ATOM 613 O O . MET A 1 81 ? -15.438 18.266 4.164 1 48.88 81 MET A O 1
ATOM 617 N N . GLU A 1 82 ? -15.273 18.359 6.395 1 51.47 82 GLU A N 1
ATOM 618 C CA . GLU A 1 82 ? -14.609 19.656 6.305 1 51.47 82 GLU A CA 1
ATOM 619 C C . GLU A 1 82 ? -13.281 19.547 5.574 1 51.47 82 GLU A C 1
ATOM 621 O O . GLU A 1 82 ? -12.938 20.406 4.75 1 51.47 82 GLU A O 1
ATOM 626 N N . HIS A 1 83 ? -12.531 18.578 6.016 1 47.84 83 HIS A N 1
ATOM 627 C CA . HIS A 1 83 ? -11.305 18.297 5.285 1 47.84 83 HIS A CA 1
ATOM 628 C C . HIS A 1 83 ? -11.586 18.062 3.807 1 47.84 83 HIS A C 1
ATOM 630 O O . HIS A 1 83 ? -10.883 18.594 2.943 1 47.84 83 HIS A 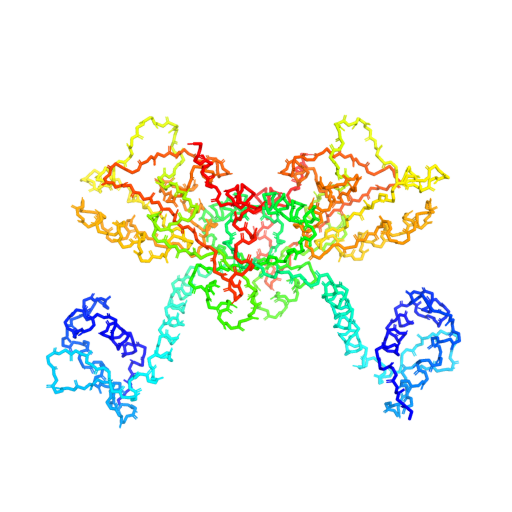O 1
ATOM 636 N N . ASP A 1 84 ? -12.625 17.312 3.711 1 46.53 84 ASP A N 1
ATOM 637 C CA . ASP A 1 84 ? -13.055 17.062 2.34 1 46.53 84 ASP A CA 1
ATOM 638 C C . ASP A 1 84 ? -13.5 18.359 1.658 1 46.53 84 ASP A C 1
ATOM 640 O O . ASP A 1 84 ? -13.203 18.578 0.482 1 46.53 84 ASP A O 1
ATOM 644 N N . ALA A 1 85 ? -14.273 19.141 2.488 1 48.06 85 ALA A N 1
ATOM 645 C CA . ALA A 1 85 ? -14.695 20.438 1.965 1 48.06 85 ALA A CA 1
ATOM 646 C C . ALA A 1 85 ? -13.492 21.328 1.636 1 48.06 85 ALA A C 1
ATOM 648 O O . ALA A 1 85 ? -13.461 21.969 0.584 1 48.06 85 ALA A O 1
ATOM 649 N N . GLN A 1 86 ? -12.664 21.375 2.689 1 47.84 86 GLN A N 1
ATOM 650 C CA . GLN A 1 86 ? -11.445 22.141 2.406 1 47.84 86 GLN A CA 1
ATOM 651 C C . GLN A 1 86 ? -10.68 21.531 1.231 1 47.84 86 GLN A C 1
ATOM 653 O O . GLN A 1 86 ? -10.188 22.25 0.363 1 47.84 86 GLN A O 1
ATOM 658 N N . ARG A 1 87 ? -10.602 20.203 1.431 1 46.16 87 ARG A N 1
ATOM 659 C CA . ARG A 1 87 ? -10.016 19.484 0.31 1 46.16 87 ARG A CA 1
ATOM 660 C C . ARG A 1 87 ? -10.844 19.672 -0.956 1 46.16 87 ARG A C 1
ATOM 662 O O . ARG A 1 87 ? -10.289 19.797 -2.051 1 46.16 87 ARG A O 1
ATOM 669 N N . ALA A 1 88 ? -12.172 19.578 -0.635 1 49.34 88 ALA A N 1
ATOM 670 C CA . ALA A 1 88 ? -13.07 19.812 -1.76 1 49.34 88 ALA A CA 1
ATOM 671 C C . ALA A 1 88 ? -12.828 21.203 -2.357 1 49.34 88 ALA A C 1
ATOM 673 O O . ALA A 1 88 ? -12.984 21.391 -3.566 1 49.34 88 ALA A O 1
ATOM 674 N N . LYS A 1 89 ? -12.656 22.031 -1.336 1 52.22 89 LYS A N 1
ATOM 675 C CA . LYS A 1 89 ? -12.305 23.344 -1.891 1 52.22 89 LYS A CA 1
ATOM 676 C C . LYS A 1 89 ? -11.086 23.234 -2.811 1 52.22 89 LYS A C 1
ATOM 678 O O . LYS A 1 89 ? -10.961 24 -3.771 1 52.22 89 LYS A O 1
ATOM 683 N N . LEU A 1 90 ? -10.234 22.328 -2.383 1 53.56 90 LEU A N 1
ATOM 684 C CA . LEU A 1 90 ? -9.117 22.062 -3.281 1 53.56 90 LEU A CA 1
ATOM 685 C C . LEU A 1 90 ? -9.555 21.219 -4.469 1 53.56 90 LEU A C 1
ATOM 687 O O . LEU A 1 90 ? -8.836 21.094 -5.457 1 53.56 90 LEU A O 1
ATOM 691 N N . ARG A 1 91 ? -10.93 20.797 -4.465 1 60.59 91 ARG A N 1
ATOM 692 C CA . ARG A 1 91 ? -11.555 19.969 -5.492 1 60.59 91 ARG A CA 1
ATOM 693 C C . ARG A 1 91 ? -10.609 18.859 -5.945 1 60.59 91 ARG A C 1
ATOM 695 O O . ARG A 1 91 ? -10.211 18.812 -7.113 1 60.59 91 ARG A O 1
ATOM 702 N N . PRO A 1 92 ? -10.211 17.953 -4.777 1 74.19 92 PRO A N 1
ATOM 703 C CA . PRO A 1 92 ? -9.188 17 -5.234 1 74.19 92 PRO A CA 1
ATOM 704 C C . PRO A 1 92 ? -9.703 16.062 -6.316 1 74.19 92 PRO A C 1
ATOM 706 O O . PRO A 1 92 ? -10.891 15.711 -6.32 1 74.19 92 PRO A O 1
ATOM 709 N N . THR A 1 93 ? -8.883 15.891 -7.289 1 83.25 93 THR A N 1
ATOM 710 C CA . THR A 1 93 ? -9.117 14.875 -8.312 1 83.25 93 THR A CA 1
ATOM 711 C C . THR A 1 93 ? -8.695 13.5 -7.816 1 83.25 93 THR A C 1
ATOM 713 O O . THR A 1 93 ? -7.504 13.219 -7.691 1 83.25 93 THR A O 1
ATOM 716 N N . ARG A 1 94 ? -9.711 12.664 -7.434 1 90.31 94 ARG A N 1
ATOM 717 C CA . ARG A 1 94 ? -9.398 11.297 -7.023 1 90.31 94 ARG A CA 1
ATOM 718 C C . ARG A 1 94 ? -8.984 10.445 -8.219 1 90.31 94 ARG A C 1
ATOM 720 O O . ARG A 1 94 ? -9.695 10.391 -9.227 1 90.31 94 ARG A O 1
ATOM 727 N N . LEU A 1 95 ? -7.84 9.844 -8.086 1 94.56 95 LEU A N 1
ATOM 728 C CA . LEU A 1 95 ? -7.258 9.047 -9.156 1 94.56 95 LEU A CA 1
ATOM 729 C C . LEU A 1 95 ? -7.031 7.609 -8.703 1 94.56 95 LEU A C 1
ATOM 731 O O . LEU A 1 95 ? -6.285 7.367 -7.75 1 94.56 95 LEU A O 1
ATOM 735 N N . ALA A 1 96 ? -7.711 6.652 -9.328 1 97 96 ALA A N 1
ATOM 736 C CA . ALA A 1 96 ? -7.449 5.242 -9.062 1 97 96 ALA A CA 1
ATOM 737 C C . ALA A 1 96 ? -6.164 4.781 -9.734 1 97 96 ALA A C 1
ATOM 739 O O . ALA A 1 96 ? -5.973 5 -10.938 1 97 96 ALA A O 1
ATOM 740 N N . ILE A 1 97 ? -5.281 4.184 -8.914 1 97.5 97 ILE A N 1
ATOM 741 C CA . ILE A 1 97 ? -3.973 3.781 -9.422 1 97.5 97 ILE A CA 1
ATOM 742 C C . ILE A 1 97 ? -3.691 2.332 -9.039 1 97.5 97 ILE A C 1
ATOM 744 O O . ILE A 1 97 ? -4.344 1.783 -8.148 1 97.5 97 ILE A O 1
ATOM 748 N N . PRO A 1 98 ? -2.713 1.686 -9.766 1 97.56 98 PRO A N 1
ATOM 749 C CA . PRO A 1 98 ? -2.305 0.34 -9.359 1 97.56 98 PRO A CA 1
ATOM 750 C C . PRO A 1 98 ? -1.738 0.3 -7.941 1 97.56 98 PRO A C 1
ATOM 752 O O . PRO A 1 98 ? -1.041 1.229 -7.523 1 97.56 98 PRO A O 1
ATOM 755 N N . GLU A 1 99 ? -1.971 -0.835 -7.234 1 94.75 99 GLU A N 1
ATOM 756 C CA . GLU A 1 99 ? -1.483 -1.033 -5.875 1 94.75 99 GLU A CA 1
ATOM 757 C C . GLU A 1 99 ? 0.039 -1.136 -5.844 1 94.75 99 GLU A C 1
ATOM 759 O O . GLU A 1 99 ? 0.657 -0.948 -4.793 1 94.75 99 GLU A O 1
ATOM 764 N N . ILE A 1 100 ? 0.645 -1.312 -6.934 1 93.62 100 ILE A N 1
ATOM 765 C CA . ILE A 1 100 ? 2.074 -1.596 -7.004 1 93.62 100 ILE A CA 1
ATOM 766 C C . ILE A 1 100 ? 2.855 -0.288 -7.109 1 93.62 100 ILE A C 1
ATOM 768 O O . ILE A 1 100 ? 4.086 -0.289 -7.066 1 93.62 100 ILE A O 1
ATOM 772 N N . CYS A 1 101 ? 2.189 0.879 -7.277 1 95.44 101 CYS A N 1
ATOM 773 C CA . CYS A 1 101 ? 2.895 2.15 -7.406 1 95.44 101 CYS A CA 1
ATOM 774 C C . CYS A 1 101 ? 3.641 2.494 -6.121 1 95.44 101 CYS A C 1
ATOM 776 O O . CYS A 1 101 ? 3.055 2.488 -5.039 1 95.44 101 CYS A O 1
ATOM 778 N N . PRO A 1 102 ? 4.941 2.822 -6.277 1 94.44 102 PRO A N 1
ATOM 779 C CA . PRO A 1 102 ? 5.746 3.113 -5.086 1 94.44 102 PRO A CA 1
ATOM 780 C C . PRO A 1 102 ? 5.418 4.473 -4.473 1 94.44 102 PRO A C 1
ATOM 782 O O . PRO A 1 102 ? 5.082 5.414 -5.195 1 94.44 102 PRO A O 1
ATOM 785 N N . ILE A 1 103 ? 5.613 4.582 -3.236 1 94.88 103 ILE A N 1
ATOM 786 C CA . ILE A 1 103 ? 5.273 5.777 -2.471 1 94.88 103 ILE A CA 1
ATOM 787 C C . ILE A 1 103 ? 6.059 6.973 -3.004 1 94.88 103 ILE A C 1
ATOM 789 O O . ILE A 1 103 ? 5.5 8.055 -3.207 1 94.88 103 ILE A O 1
ATOM 793 N N . ARG A 1 104 ? 7.359 6.84 -3.232 1 95.88 104 ARG A N 1
ATOM 794 C CA . ARG A 1 104 ? 8.188 7.957 -3.668 1 95.88 104 ARG A CA 1
ATOM 795 C C . ARG A 1 104 ? 7.688 8.531 -4.992 1 95.88 104 ARG A C 1
ATOM 797 O O . ARG A 1 104 ? 7.527 9.742 -5.125 1 95.88 104 ARG A O 1
ATOM 804 N N . GLU A 1 105 ? 7.445 7.656 -5.934 1 96.12 105 GLU A N 1
ATOM 805 C CA . GLU A 1 105 ? 7 8.094 -7.254 1 96.12 105 GLU A CA 1
ATOM 806 C C . GLU A 1 105 ? 5.609 8.727 -7.184 1 96.12 105 GLU A C 1
ATOM 808 O O . GLU A 1 105 ? 5.328 9.695 -7.891 1 96.12 105 GLU A O 1
ATOM 813 N N . LEU A 1 106 ? 4.77 8.18 -6.324 1 96.94 106 LEU A N 1
ATOM 814 C CA . LEU A 1 106 ? 3.453 8.773 -6.133 1 96.94 106 LEU A CA 1
ATOM 815 C C . LEU A 1 106 ? 3.57 10.172 -5.527 1 96.94 106 LEU A C 1
ATOM 817 O O . LEU A 1 106 ? 2.842 11.086 -5.918 1 96.94 106 LEU A O 1
ATOM 821 N N . ALA A 1 107 ? 4.457 10.289 -4.578 1 97 107 ALA A N 1
ATOM 822 C CA . ALA A 1 107 ? 4.68 11.594 -3.955 1 97 107 ALA A CA 1
ATOM 823 C C . ALA A 1 107 ? 5.199 12.602 -4.973 1 97 107 ALA A C 1
ATOM 825 O O . ALA A 1 107 ? 4.785 13.766 -4.969 1 97 107 ALA A O 1
ATOM 826 N N . GLU A 1 108 ? 6.102 12.164 -5.832 1 96.31 108 GLU A N 1
ATOM 827 C CA . GLU A 1 108 ? 6.617 13.031 -6.887 1 96.31 108 GLU A CA 1
ATOM 828 C C . GLU A 1 108 ? 5.508 13.445 -7.852 1 96.31 108 GLU A C 1
ATOM 830 O O . GLU A 1 108 ? 5.445 14.602 -8.273 1 96.31 108 GLU A O 1
ATOM 835 N N . LEU A 1 109 ? 4.656 12.492 -8.156 1 96 109 LEU A N 1
ATOM 836 C CA . LEU A 1 109 ? 3.506 12.789 -9 1 96 109 LEU A CA 1
ATOM 837 C C . LEU A 1 109 ? 2.592 13.812 -8.336 1 96 109 LEU A C 1
ATOM 839 O O . LEU A 1 109 ? 2.141 14.758 -8.984 1 96 109 LEU A O 1
ATOM 843 N N . ASP A 1 110 ? 2.27 13.617 -7.094 1 94.94 110 ASP A N 1
ATOM 844 C CA . ASP A 1 110 ? 1.431 14.547 -6.344 1 94.94 110 ASP A CA 1
ATOM 845 C C . ASP A 1 110 ? 2.053 15.938 -6.305 1 94.94 110 ASP A C 1
ATOM 847 O O . ASP A 1 110 ? 1.363 16.938 -6.516 1 94.94 110 ASP A O 1
ATOM 851 N N . ALA A 1 111 ? 3.383 16.031 -6.027 1 94.56 111 ALA A N 1
ATOM 852 C CA . ALA A 1 111 ? 4.086 17.297 -6.004 1 94.56 111 ALA A CA 1
ATOM 853 C C . ALA A 1 111 ? 3.998 18 -7.359 1 94.56 111 ALA A C 1
ATOM 855 O O . ALA A 1 111 ? 3.746 19.203 -7.426 1 94.56 111 ALA A O 1
ATOM 856 N N . ALA A 1 112 ? 4.242 17.234 -8.422 1 94.19 112 ALA A N 1
ATOM 857 C CA . ALA A 1 112 ? 4.156 17.781 -9.773 1 94.19 112 ALA A CA 1
ATOM 858 C C . ALA A 1 112 ? 2.754 18.312 -10.062 1 94.19 112 ALA A C 1
ATOM 860 O O . ALA A 1 112 ? 2.594 19.375 -10.672 1 94.19 112 ALA A O 1
ATOM 861 N N . ALA A 1 113 ? 1.745 17.594 -9.664 1 91.94 113 ALA A N 1
ATOM 862 C CA . ALA A 1 113 ? 0.358 18 -9.859 1 91.94 113 ALA A CA 1
ATOM 863 C C . ALA A 1 113 ? 0.057 19.297 -9.102 1 91.94 113 ALA A C 1
ATOM 865 O O . ALA A 1 113 ? -0.602 20.188 -9.625 1 91.94 113 ALA A O 1
ATOM 866 N N . ARG A 1 114 ? 0.526 19.359 -7.902 1 87.56 114 ARG A N 1
ATOM 867 C CA . ARG A 1 114 ? 0.313 20.547 -7.082 1 87.56 114 ARG A CA 1
ATOM 868 C C . ARG A 1 114 ? 0.916 21.781 -7.742 1 87.56 114 ARG A C 1
ATOM 870 O O . ARG A 1 114 ? 0.345 22.875 -7.668 1 87.56 114 ARG A O 1
ATOM 877 N N . ALA A 1 115 ? 2.041 21.609 -8.336 1 87.56 115 ALA A N 1
ATOM 878 C CA . ALA A 1 115 ? 2.689 22.719 -9.039 1 87.56 115 ALA A CA 1
ATOM 879 C C . ALA A 1 115 ? 1.816 23.219 -10.188 1 87.56 115 ALA A C 1
ATOM 881 O O . ALA A 1 115 ? 1.971 24.359 -10.641 1 87.56 115 ALA A O 1
ATOM 882 N N . LEU A 1 116 ? 0.928 22.359 -10.68 1 85.06 116 LEU A N 1
ATOM 883 C CA . LEU A 1 116 ? 0.004 22.703 -11.75 1 85.06 116 LEU A CA 1
ATOM 884 C C . LEU A 1 116 ? -1.378 23.031 -11.195 1 85.06 116 LEU A C 1
ATOM 886 O O . LEU A 1 116 ? -2.363 23.047 -11.938 1 85.06 116 LEU A O 1
ATOM 890 N N . ASP A 1 117 ? -1.488 23.109 -9.859 1 80.56 117 ASP A N 1
ATOM 891 C CA . ASP A 1 117 ? -2.713 23.422 -9.133 1 80.56 117 ASP A CA 1
ATOM 892 C C . ASP A 1 117 ? -3.738 22.297 -9.258 1 80.56 117 ASP A C 1
ATOM 894 O O . ASP A 1 117 ? -4.938 22.562 -9.383 1 80.56 117 ASP A O 1
ATOM 898 N N . VAL A 1 118 ? -3.203 21.172 -9.484 1 83.56 118 VAL A N 1
ATOM 899 C CA . VAL A 1 118 ? -4.023 19.969 -9.445 1 83.56 118 VAL A CA 1
ATOM 900 C C . VAL A 1 118 ? -3.771 19.219 -8.148 1 83.56 118 VAL A C 1
ATOM 902 O O . VAL A 1 118 ? -2.623 18.922 -7.797 1 83.56 118 VAL A O 1
ATOM 905 N N . PHE A 1 119 ? -4.863 18.984 -7.469 1 83.75 119 PHE A N 1
ATOM 906 C CA . PHE A 1 119 ? -4.734 18.25 -6.211 1 83.75 119 PHE A CA 1
ATOM 907 C C . PHE A 1 119 ? -5.234 16.828 -6.363 1 83.75 119 PHE A C 1
ATOM 909 O O . PHE A 1 119 ? -6.426 16.594 -6.586 1 83.75 119 PHE A O 1
ATOM 916 N N . LEU A 1 120 ? -4.293 15.898 -6.164 1 90.5 120 LEU A N 1
ATOM 917 C CA . LEU A 1 120 ? -4.617 14.5 -6.395 1 90.5 120 LEU A CA 1
ATOM 918 C C . LEU A 1 120 ? -4.828 13.766 -5.074 1 90.5 120 LEU A C 1
ATOM 920 O O . LEU A 1 120 ? -4.164 14.062 -4.078 1 90.5 120 LEU A O 1
ATOM 924 N N . GLU A 1 121 ? -5.785 12.961 -5.059 1 89.62 121 GLU A N 1
ATOM 925 C CA . GLU A 1 121 ? -5.945 11.914 -4.055 1 89.62 121 GLU A CA 1
ATOM 926 C C . GLU A 1 121 ? -5.91 10.523 -4.691 1 89.62 121 GLU A C 1
ATOM 928 O O . GLU A 1 121 ? -6.672 10.25 -5.621 1 89.62 121 GLU A O 1
ATOM 933 N N . PHE A 1 122 ? -5.078 9.656 -4.145 1 95.12 122 PHE A N 1
ATOM 934 C CA . PHE A 1 122 ? -4.859 8.359 -4.781 1 95.12 122 PHE A CA 1
ATOM 935 C C . PHE A 1 122 ? -5.711 7.281 -4.117 1 95.12 122 PHE A C 1
ATOM 937 O O . PHE A 1 122 ? -5.805 7.227 -2.891 1 95.12 122 PHE A O 1
ATOM 944 N N . ARG A 1 123 ? -6.312 6.52 -4.918 1 94.06 123 ARG A N 1
ATOM 945 C CA . ARG A 1 123 ? -6.992 5.301 -4.496 1 94.06 123 ARG A CA 1
ATOM 946 C C . ARG A 1 123 ? -6.391 4.07 -5.168 1 94.06 123 ARG A C 1
ATOM 948 O O . ARG A 1 123 ? -6.59 3.855 -6.367 1 94.06 123 ARG A O 1
ATOM 955 N N . GLN A 1 124 ? -5.719 3.32 -4.355 1 95 124 GLN A N 1
ATOM 956 C CA . GLN A 1 124 ? -5.133 2.104 -4.91 1 95 124 GLN A CA 1
ATOM 957 C C . GLN A 1 124 ? -6.172 0.993 -5.023 1 95 124 GLN A C 1
ATOM 959 O O . GLN A 1 124 ? -6.973 0.787 -4.105 1 95 124 GLN A O 1
ATOM 964 N N . ALA A 1 125 ? -6.16 0.323 -6.203 1 95.19 125 ALA A N 1
ATOM 965 C CA . ALA A 1 125 ? -7.152 -0.718 -6.457 1 95.19 125 ALA A CA 1
ATOM 966 C C . ALA A 1 125 ? -6.641 -1.721 -7.488 1 95.19 125 ALA A C 1
ATOM 968 O O . ALA A 1 125 ? -5.762 -1.4 -8.297 1 95.19 125 ALA A O 1
ATOM 969 N N . PRO A 1 126 ? -7.203 -2.906 -7.43 1 94.81 126 PRO A N 1
ATOM 970 C CA . PRO A 1 126 ? -6.852 -3.9 -8.445 1 94.81 126 PRO A CA 1
ATOM 971 C C . PRO A 1 126 ? -7.289 -3.49 -9.852 1 94.81 126 PRO A C 1
ATOM 973 O O . PRO A 1 126 ? -8.156 -2.627 -10 1 94.81 126 PRO A O 1
ATOM 976 N N . PRO A 1 127 ? -6.699 -4.082 -10.844 1 95.81 127 PRO A N 1
ATOM 977 C CA . PRO A 1 127 ? -6.953 -3.645 -12.219 1 95.81 127 PRO A CA 1
ATOM 978 C C . PRO A 1 127 ? -8.414 -3.801 -12.625 1 95.81 127 PRO A C 1
ATOM 980 O O . PRO A 1 127 ? -8.953 -2.965 -13.359 1 95.81 127 PRO A O 1
ATOM 983 N N . ARG A 1 128 ? -9.117 -4.75 -12.148 1 90 128 ARG A N 1
ATOM 984 C CA . ARG A 1 128 ? -10.484 -5.027 -12.594 1 90 128 ARG A CA 1
ATOM 985 C C . ARG A 1 128 ? -11.469 -4.043 -11.969 1 90 128 ARG A C 1
ATOM 987 O O . ARG A 1 128 ? -12.578 -3.863 -12.484 1 90 128 ARG A O 1
ATOM 994 N N . GLU A 1 129 ? -11.039 -3.369 -10.953 1 91.56 129 GLU A N 1
ATOM 995 C CA . GLU A 1 129 ? -11.961 -2.512 -10.203 1 91.56 129 GLU A CA 1
ATOM 996 C C . GLU A 1 129 ? -11.797 -1.05 -10.609 1 91.56 129 GLU A C 1
ATOM 998 O O . GLU A 1 129 ? -12.695 -0.235 -10.383 1 91.56 129 GLU A O 1
ATOM 1003 N N . ARG A 1 130 ? -10.688 -0.703 -11.172 1 96.25 130 ARG A N 1
ATOM 1004 C CA . ARG A 1 130 ? -10.328 0.705 -11.312 1 96.25 130 ARG A CA 1
ATOM 1005 C C . ARG A 1 130 ? -11.266 1.41 -12.297 1 96.25 130 ARG A C 1
ATOM 1007 O O . ARG A 1 130 ? -11.703 2.533 -12.039 1 96.25 130 ARG A O 1
ATOM 1014 N N . ALA A 1 131 ? -11.656 0.735 -13.391 1 92.25 131 ALA A N 1
ATOM 1015 C CA . ALA A 1 131 ? -12.594 1.328 -14.344 1 92.25 131 ALA A CA 1
ATOM 1016 C C . ALA A 1 131 ? -13.969 1.513 -13.711 1 92.25 131 ALA A C 1
ATOM 1018 O O . ALA A 1 131 ? -14.648 2.514 -13.953 1 92.25 131 ALA A O 1
ATOM 1019 N N . GLU A 1 132 ? -14.344 0.518 -12.93 1 87 132 GLU A N 1
ATOM 1020 C CA . GLU A 1 132 ? -15.648 0.56 -12.273 1 87 132 GLU A CA 1
ATOM 1021 C C . GLU A 1 132 ? -15.727 1.72 -11.281 1 87 132 GLU A C 1
ATOM 1023 O O . GLU A 1 132 ? -16.781 2.34 -11.133 1 87 132 GLU A O 1
ATOM 1028 N N . LEU A 1 133 ? -14.625 2.088 -10.641 1 88.81 133 LEU A N 1
ATOM 1029 C CA . LEU A 1 133 ? -14.57 3.195 -9.688 1 88.81 133 LEU A CA 1
ATOM 1030 C C . LEU A 1 133 ? -14.883 4.52 -10.383 1 88.81 133 LEU A C 1
ATOM 1032 O O . LEU A 1 133 ? -15.484 5.414 -9.781 1 88.81 133 LEU A O 1
ATOM 1036 N N . VAL A 1 134 ? -14.539 4.652 -11.641 1 88.69 134 VAL A N 1
ATOM 1037 C CA . VAL A 1 134 ? -14.859 5.844 -12.422 1 88.69 134 VAL A CA 1
ATOM 1038 C C . VAL A 1 134 ? -16.344 5.848 -12.773 1 88.69 134 VAL A C 1
ATOM 1040 O O . VAL A 1 134 ? -17.016 6.867 -12.609 1 88.69 134 VAL A O 1
ATOM 1043 N N . ARG A 1 135 ? -16.766 4.668 -13.234 1 85.06 135 ARG A N 1
ATOM 1044 C CA . ARG A 1 135 ? -18.156 4.547 -13.656 1 85.06 135 ARG A CA 1
ATOM 1045 C C . ARG A 1 135 ? -19.094 4.879 -12.508 1 85.06 135 ARG A C 1
ATOM 1047 O O . ARG A 1 135 ? -20.125 5.535 -12.719 1 85.06 135 ARG A O 1
ATOM 1054 N N . THR A 1 136 ? -18.734 4.465 -11.305 1 83.19 136 THR A N 1
ATOM 1055 C CA . THR A 1 136 ? -19.578 4.691 -10.133 1 83.19 136 THR A CA 1
ATOM 1056 C C . THR A 1 136 ? -19.266 6.047 -9.508 1 83.19 136 THR A C 1
ATOM 1058 O O . THR A 1 136 ? -19.766 6.367 -8.422 1 83.19 136 THR A O 1
ATOM 1061 N N . GLN A 1 137 ? -18.391 6.801 -10.094 1 82.06 137 GLN A N 1
ATOM 1062 C CA . GLN A 1 137 ? -18.047 8.164 -9.711 1 82.06 137 GLN A CA 1
ATOM 1063 C C . GLN A 1 137 ? -17.391 8.211 -8.336 1 82.06 137 GLN A C 1
ATOM 1065 O O . GLN A 1 137 ? -17.516 9.203 -7.613 1 82.06 137 GLN A O 1
ATOM 1070 N N . GLU A 1 138 ? -16.844 7.117 -7.984 1 86.12 138 GLU A N 1
ATOM 1071 C CA . GLU A 1 138 ? -16.062 7.082 -6.746 1 86.12 138 GLU A CA 1
ATOM 1072 C C . GLU A 1 138 ? -14.719 7.773 -6.922 1 86.12 138 GLU A C 1
ATOM 1074 O O . GLU A 1 138 ? -14.117 8.227 -5.945 1 86.12 138 GLU A O 1
ATOM 1079 N N . VAL A 1 139 ? -14.273 7.727 -8.141 1 90 139 VAL A N 1
ATOM 1080 C CA . VAL A 1 139 ? -13.078 8.484 -8.516 1 90 139 VAL A CA 1
ATOM 1081 C C . VAL A 1 139 ? -13.344 9.258 -9.805 1 90 139 VAL A C 1
ATOM 1083 O O . VAL A 1 139 ? -14.273 8.938 -10.547 1 90 139 VAL A O 1
ATOM 1086 N N . ARG A 1 140 ? -12.562 10.281 -9.953 1 86.38 140 ARG A N 1
ATOM 1087 C CA . ARG A 1 140 ? -12.727 11.117 -11.133 1 86.38 140 ARG A CA 1
ATOM 1088 C C . ARG A 1 140 ? -11.984 10.523 -12.328 1 86.38 140 ARG A C 1
ATOM 1090 O O . ARG A 1 140 ? -12.398 10.719 -13.477 1 86.38 140 ARG A O 1
ATOM 1097 N N . ALA A 1 141 ? -10.883 9.891 -12.094 1 93.12 141 ALA A N 1
ATOM 1098 C CA . ALA A 1 141 ? -10.055 9.281 -13.125 1 93.12 141 ALA A CA 1
ATOM 1099 C C . ALA A 1 141 ? -9.383 8.016 -12.617 1 93.12 141 ALA A C 1
ATOM 1101 O O . ALA A 1 141 ? -9.305 7.793 -11.406 1 93.12 141 ALA A O 1
ATOM 1102 N N . ALA A 1 142 ? -8.977 7.18 -13.578 1 96.69 142 ALA A N 1
ATOM 1103 C CA . ALA A 1 142 ? -8.305 5.934 -13.234 1 96.69 142 ALA A CA 1
ATOM 1104 C C . ALA A 1 142 ? -7.254 5.57 -14.281 1 96.69 142 ALA A C 1
ATOM 1106 O O . ALA A 1 142 ? -7.426 5.852 -15.469 1 96.69 142 ALA A O 1
ATOM 1107 N N . LEU A 1 143 ? -6.172 5.031 -13.797 1 97 143 LEU A N 1
ATOM 1108 C CA . LEU A 1 143 ? -5.246 4.352 -14.695 1 97 143 LEU A CA 1
ATOM 1109 C C . LEU A 1 143 ? -5.695 2.916 -14.953 1 97 143 LEU A C 1
ATOM 1111 O O . LEU A 1 143 ? -5.539 2.047 -14.094 1 97 143 LEU A O 1
ATOM 1115 N N . THR A 1 144 ? -6.219 2.65 -16.125 1 97.06 144 THR A N 1
ATOM 1116 C CA . THR A 1 144 ? -6.84 1.364 -16.422 1 97.06 144 THR A CA 1
ATOM 1117 C C . THR A 1 144 ? -5.906 0.506 -17.281 1 97.06 144 THR A C 1
ATOM 1119 O O . THR A 1 144 ? -5.176 1.025 -18.125 1 97.06 144 THR A O 1
ATOM 1122 N N . ALA A 1 145 ? -6 -0.78 -17.016 1 97.31 145 ALA A N 1
ATOM 1123 C CA . ALA A 1 145 ? -5.18 -1.734 -17.75 1 97.31 145 ALA A CA 1
ATOM 1124 C C . ALA A 1 145 ? -5.77 -2.012 -19.125 1 97.31 145 ALA A C 1
ATOM 1126 O O . ALA A 1 145 ? -6.953 -2.338 -19.25 1 97.31 145 ALA A O 1
ATOM 1127 N N . VAL A 1 146 ? -4.953 -1.872 -20.188 1 96.94 146 VAL A N 1
ATOM 1128 C CA . VAL A 1 146 ? -5.32 -2.156 -21.562 1 96.94 146 VAL A CA 1
ATOM 1129 C C . VAL A 1 146 ? -4.211 -2.957 -22.25 1 96.94 146 VAL A C 1
ATOM 1131 O O . VAL A 1 146 ? -3.1 -3.053 -21.719 1 96.94 146 VAL A O 1
ATOM 1134 N N . PRO A 1 147 ? -4.523 -3.57 -23.359 1 96.94 147 PRO A N 1
ATOM 1135 C CA . PRO A 1 147 ? -3.439 -4.207 -24.109 1 96.94 147 PRO A CA 1
ATOM 1136 C C . PRO A 1 147 ? -2.301 -3.244 -24.438 1 96.94 147 PRO A C 1
ATOM 1138 O O . PRO A 1 147 ? -2.539 -2.053 -24.641 1 96.94 147 PRO A O 1
ATOM 1141 N N . GLY A 1 148 ? -1.109 -3.748 -24.453 1 95.75 148 GLY A N 1
ATOM 1142 C CA . GLY A 1 148 ? 0.09 -2.949 -24.641 1 95.75 148 GLY A CA 1
ATOM 1143 C C . GLY A 1 148 ? 0.016 -2.043 -25.859 1 95.75 148 GLY A C 1
ATOM 1144 O O . GLY A 1 148 ? 0.465 -0.896 -25.812 1 95.75 148 GLY A O 1
ATOM 1145 N N . GLU A 1 149 ? -0.563 -2.51 -26.891 1 94.12 149 GLU A N 1
ATOM 1146 C CA . GLU A 1 149 ? -0.654 -1.764 -28.141 1 94.12 149 GLU A CA 1
ATOM 1147 C C . GLU A 1 149 ? -1.57 -0.552 -28 1 94.12 149 GLU A C 1
ATOM 1149 O O . GLU A 1 149 ? -1.444 0.421 -28.75 1 94.12 149 GLU A O 1
ATOM 1154 N N . GLU A 1 150 ? -2.416 -0.547 -27.062 1 94.94 150 GLU A N 1
ATOM 1155 C CA . GLU A 1 150 ? -3.41 0.506 -26.875 1 94.94 150 GLU A CA 1
ATOM 1156 C C . GLU A 1 150 ? -3.002 1.464 -25.766 1 94.94 150 GLU A C 1
ATOM 1158 O O . GLU A 1 150 ? -3.656 2.486 -25.547 1 94.94 150 GLU A O 1
ATOM 1163 N N . GLY A 1 151 ? -1.941 1.155 -25.125 1 94.75 151 GLY A N 1
ATOM 1164 C CA . GLY A 1 151 ? -1.603 1.893 -23.922 1 94.75 151 GLY A CA 1
ATOM 1165 C C . GLY A 1 151 ? -0.858 3.184 -24.203 1 94.75 151 GLY A C 1
ATOM 1166 O O . GLY A 1 151 ? 0.007 3.23 -25.078 1 94.75 151 GLY A O 1
ATOM 1167 N N . THR A 1 152 ? -1.256 4.281 -23.484 1 94.19 152 THR A N 1
ATOM 1168 C CA . THR A 1 152 ? -0.466 5.508 -23.453 1 94.19 152 THR A CA 1
ATOM 1169 C C . THR A 1 152 ? 0.88 5.266 -22.766 1 94.19 152 THR A C 1
ATOM 1171 O O . THR A 1 152 ? 1.905 5.793 -23.219 1 94.19 152 THR A O 1
ATOM 1174 N N . TRP A 1 153 ? 0.813 4.539 -21.719 1 96.25 153 TRP A N 1
ATOM 1175 C CA . TRP A 1 153 ? 2.016 4.074 -21.031 1 96.25 153 TRP A CA 1
ATOM 1176 C C . TRP A 1 153 ? 2.219 2.578 -21.234 1 96.25 153 TRP A C 1
ATOM 1178 O O . TRP A 1 153 ? 1.258 1.805 -21.219 1 96.25 153 TRP A O 1
ATOM 1188 N N . LYS A 1 154 ? 3.465 2.205 -21.469 1 97.06 154 LYS A N 1
ATOM 1189 C CA . LYS A 1 154 ? 3.82 0.815 -21.734 1 97.06 154 LYS A CA 1
ATOM 1190 C C . LYS A 1 154 ? 4.949 0.348 -20.812 1 97.06 154 LYS A C 1
ATOM 1192 O O . LYS A 1 154 ? 5.918 1.077 -20.594 1 97.06 154 LYS A O 1
ATOM 1197 N N . VAL A 1 155 ? 4.742 -0.825 -20.25 1 97.69 155 VAL A N 1
ATOM 1198 C CA . VAL A 1 155 ? 5.727 -1.407 -19.344 1 97.69 155 VAL A CA 1
ATOM 1199 C C . VAL A 1 155 ? 6.066 -2.826 -19.781 1 97.69 155 VAL A C 1
ATOM 1201 O O . VAL A 1 155 ? 5.219 -3.719 -19.75 1 97.69 155 VAL A O 1
ATOM 1204 N N . GLU A 1 156 ? 7.305 -3.057 -20.141 1 96.88 156 GLU A N 1
ATOM 1205 C CA . GLU A 1 156 ? 7.738 -4.387 -20.562 1 96.88 156 GLU A CA 1
ATOM 1206 C C . GLU A 1 156 ? 7.801 -5.34 -19.359 1 96.88 156 GLU A C 1
ATOM 1208 O O . GLU A 1 156 ? 8.312 -4.98 -18.297 1 96.88 156 GLU A O 1
ATOM 1213 N N . LEU A 1 157 ? 7.289 -6.535 -19.609 1 97.81 157 LEU A N 1
ATOM 1214 C CA . LEU A 1 157 ? 7.316 -7.547 -18.562 1 97.81 157 LEU A CA 1
ATOM 1215 C C . LEU A 1 157 ? 8.312 -8.656 -18.891 1 97.81 157 LEU A C 1
ATOM 1217 O O . LEU A 1 157 ? 8.508 -8.992 -20.062 1 97.81 157 LEU A O 1
ATOM 1221 N N . GLY A 1 158 ? 8.938 -9.133 -17.922 1 97.5 158 GLY A N 1
ATOM 1222 C CA . GLY A 1 158 ? 9.812 -10.289 -17.953 1 97.5 158 GLY A CA 1
ATOM 1223 C C . GLY A 1 158 ? 9.742 -11.141 -16.703 1 97.5 158 GLY A C 1
ATOM 1224 O O . GLY A 1 158 ? 8.766 -11.078 -15.961 1 97.5 158 GLY A O 1
ATOM 1225 N N . LEU A 1 159 ? 10.688 -11.977 -16.609 1 97.31 159 LEU A N 1
ATOM 1226 C CA . LEU A 1 159 ? 10.758 -12.867 -15.453 1 97.31 159 LEU A CA 1
ATOM 1227 C C . LEU A 1 159 ? 11.914 -12.492 -14.539 1 97.31 159 LEU A C 1
ATOM 1229 O O . LEU A 1 159 ? 13.023 -12.242 -15.008 1 97.31 159 LEU A O 1
ATOM 1233 N N . ALA A 1 160 ? 11.547 -12.406 -13.266 1 97.19 160 ALA A N 1
ATOM 1234 C CA . ALA A 1 160 ? 12.555 -12.055 -12.273 1 97.19 160 ALA A CA 1
ATOM 1235 C C . ALA A 1 160 ? 12.75 -13.188 -11.266 1 97.19 160 ALA A C 1
ATOM 1237 O O . ALA A 1 160 ? 11.773 -13.805 -10.82 1 97.19 160 ALA A O 1
ATOM 1238 N N . GLY A 1 161 ? 13.961 -13.508 -10.898 1 95.88 161 GLY A N 1
ATOM 1239 C CA . GLY A 1 161 ? 14.297 -14.539 -9.93 1 95.88 161 GLY A CA 1
ATOM 1240 C C . GLY A 1 161 ? 15.562 -14.242 -9.156 1 95.88 161 GLY A C 1
ATOM 1241 O O . GLY A 1 161 ? 16.203 -13.203 -9.359 1 95.88 161 GLY A O 1
ATOM 1242 N N . THR A 1 162 ? 15.82 -15 -8.117 1 92.06 162 THR A N 1
ATOM 1243 C CA . THR A 1 162 ? 16.969 -14.812 -7.238 1 92.06 162 THR A CA 1
ATOM 1244 C C . THR A 1 162 ? 18.266 -15.227 -7.945 1 92.06 162 THR A C 1
ATOM 1246 O O . THR A 1 162 ? 19.359 -14.922 -7.469 1 92.06 162 THR A O 1
ATOM 1249 N N . GLY A 1 163 ? 18.188 -15.789 -8.992 1 77.69 163 GLY A N 1
ATOM 1250 C CA . GLY A 1 163 ? 19.406 -16.219 -9.664 1 77.69 163 GLY A CA 1
ATOM 1251 C C . GLY A 1 163 ? 20.188 -15.07 -10.266 1 77.69 163 GLY A C 1
ATOM 1252 O O . GLY A 1 163 ? 19.688 -13.945 -10.344 1 77.69 163 GLY A O 1
ATOM 1253 N N . GLY A 1 164 ? 21.594 -15.023 -10.172 1 71.19 164 GLY A N 1
ATOM 1254 C CA . GLY A 1 164 ? 22.5 -14.008 -10.695 1 71.19 164 GLY A CA 1
ATOM 1255 C C . GLY A 1 164 ? 22.141 -13.555 -12.102 1 71.19 164 GLY A C 1
ATOM 1256 O O . GLY A 1 164 ? 21.312 -14.188 -12.766 1 71.19 164 GLY A O 1
ATOM 1257 N N . SER A 1 165 ? 22.484 -12.336 -12.344 1 68.75 165 SER A N 1
ATOM 1258 C CA . SER A 1 165 ? 22.266 -11.68 -13.625 1 68.75 165 SER A CA 1
ATOM 1259 C C . SER A 1 165 ? 22.75 -12.539 -14.781 1 68.75 165 SER A C 1
ATOM 1261 O O . SER A 1 165 ? 23.891 -13.016 -14.781 1 68.75 165 SER A O 1
ATOM 1263 N N . ARG A 1 166 ? 21.828 -13.234 -15.406 1 72.56 166 ARG A N 1
ATOM 1264 C CA . ARG A 1 166 ? 22.156 -13.914 -16.656 1 72.56 166 ARG A CA 1
ATOM 1265 C C . ARG A 1 166 ? 21.688 -13.102 -17.859 1 72.56 166 ARG A C 1
ATOM 1267 O O . ARG A 1 166 ? 20.719 -12.352 -17.766 1 72.56 166 ARG A O 1
ATOM 1274 N N . THR A 1 167 ? 22.594 -13.047 -18.75 1 79.19 167 THR A N 1
ATOM 1275 C CA . THR A 1 167 ? 22.266 -12.336 -19.984 1 79.19 167 THR A CA 1
ATOM 1276 C C . THR A 1 167 ? 21.328 -13.156 -20.844 1 79.19 167 THR A C 1
ATOM 1278 O O . THR A 1 167 ? 21.281 -14.383 -20.734 1 79.19 167 THR A O 1
ATOM 1281 N N . GLY A 1 168 ? 20.484 -12.5 -21.562 1 88.25 168 GLY A N 1
ATOM 1282 C CA . GLY A 1 168 ? 19.609 -13.133 -22.547 1 88.25 168 GLY A CA 1
ATOM 1283 C C . GLY A 1 168 ? 18.219 -13.383 -22.031 1 88.25 168 GLY A C 1
ATOM 1284 O O . GLY A 1 168 ? 17.875 -12.969 -20.922 1 88.25 168 GLY A O 1
ATOM 1285 N N . SER A 1 169 ? 17.484 -13.984 -22.844 1 93.06 169 SER A N 1
ATOM 1286 C CA . SER A 1 169 ? 16.094 -14.266 -22.531 1 93.06 169 SER A CA 1
ATOM 1287 C C . SER A 1 169 ? 15.953 -15.562 -21.75 1 93.06 169 SER A C 1
ATOM 1289 O O . SER A 1 169 ? 16.844 -16.422 -21.797 1 93.06 169 SER A O 1
ATOM 1291 N N . LEU A 1 170 ? 14.984 -15.641 -20.953 1 92.94 170 LEU A N 1
ATOM 1292 C CA . LEU A 1 170 ? 14.586 -16.875 -20.297 1 92.94 170 LEU A CA 1
ATOM 1293 C C . LEU A 1 170 ? 13.414 -17.531 -21.031 1 92.94 170 LEU A C 1
ATOM 1295 O O . LEU A 1 170 ? 12.383 -16.906 -21.25 1 92.94 170 LEU A O 1
ATOM 1299 N N . HIS A 1 171 ? 13.711 -18.766 -21.453 1 93.88 171 HIS A N 1
ATOM 1300 C CA . HIS A 1 171 ? 12.656 -19.5 -22.141 1 93.88 171 HIS A CA 1
ATOM 1301 C C . HIS A 1 171 ? 11.859 -20.359 -21.156 1 93.88 171 HIS A C 1
ATOM 1303 O O . HIS A 1 171 ? 12.438 -21.125 -20.391 1 93.88 171 HIS A O 1
ATOM 1309 N N . LEU A 1 172 ? 10.539 -20.234 -21.203 1 93.88 172 LEU A N 1
ATOM 1310 C CA . LEU A 1 172 ? 9.656 -20.984 -20.312 1 93.88 172 LEU A CA 1
ATOM 1311 C C . LEU A 1 172 ? 9.844 -22.484 -20.516 1 93.88 172 LEU A C 1
ATOM 1313 O O . LEU A 1 172 ? 9.703 -23.266 -19.562 1 93.88 172 LEU A O 1
ATOM 1317 N N . GLU A 1 173 ? 10.188 -22.875 -21.672 1 91.56 173 GLU A N 1
ATOM 1318 C CA . GLU A 1 173 ? 10.383 -24.281 -22 1 91.56 173 GLU A CA 1
ATOM 1319 C C . GLU A 1 173 ? 11.453 -24.906 -21.094 1 91.56 173 GLU A C 1
ATOM 1321 O O . GLU A 1 173 ? 11.453 -26.109 -20.859 1 91.56 173 GLU A O 1
ATOM 1326 N N . THR A 1 174 ? 12.375 -24 -20.641 1 88.31 174 THR A N 1
ATOM 1327 C CA . THR A 1 174 ? 13.469 -24.5 -19.828 1 88.31 174 THR A CA 1
ATOM 1328 C C . THR A 1 174 ? 12.969 -24.891 -18.438 1 88.31 174 THR A C 1
ATOM 1330 O O . THR A 1 174 ? 13.688 -25.531 -17.672 1 88.31 174 THR A O 1
ATOM 1333 N N . LEU A 1 175 ? 11.703 -24.531 -18.094 1 88.44 175 LEU A N 1
ATOM 1334 C CA . LEU A 1 175 ? 11.133 -24.828 -16.797 1 88.44 175 LEU A CA 1
ATOM 1335 C C . LEU A 1 175 ? 10.469 -26.203 -16.797 1 88.44 175 LEU A C 1
ATOM 1337 O O . LEU A 1 175 ? 9.969 -26.656 -15.766 1 88.44 175 LEU A O 1
ATOM 1341 N N . ARG A 1 176 ? 10.523 -26.828 -17.859 1 84.62 176 ARG A N 1
ATOM 1342 C CA . ARG A 1 176 ? 9.938 -28.156 -17.938 1 84.62 176 ARG A CA 1
ATOM 1343 C C . ARG A 1 176 ? 10.594 -29.125 -16.953 1 84.62 176 ARG A C 1
ATOM 1345 O O . ARG A 1 176 ? 11.805 -29.047 -16.734 1 84.62 176 ARG A O 1
ATOM 1352 N N . VAL A 1 177 ? 9.742 -29.703 -16.141 1 66.94 177 VAL A N 1
ATOM 1353 C CA . VAL A 1 177 ? 10.234 -30.672 -15.172 1 66.94 177 VAL A CA 1
ATOM 1354 C C . VAL A 1 177 ? 10.82 -31.875 -15.898 1 66.94 177 VAL A C 1
ATOM 1356 O O . VAL A 1 177 ? 10.156 -32.469 -16.75 1 66.94 177 VAL A O 1
ATOM 1359 N N . GLY A 1 178 ? 12.086 -31.781 -16.281 1 58.69 178 GLY A N 1
ATOM 1360 C CA . GLY A 1 178 ? 12.656 -33 -16.828 1 58.69 178 GLY A CA 1
ATOM 1361 C C . GLY A 1 178 ? 12.609 -34.156 -15.859 1 58.69 178 GLY A C 1
ATOM 1362 O O . GLY A 1 178 ? 12.023 -34.062 -14.781 1 58.69 178 GLY A O 1
ATOM 1363 N N . ARG A 1 179 ? 13.086 -35.312 -16.359 1 54.94 179 ARG A N 1
ATOM 1364 C CA . ARG A 1 179 ? 13.211 -36.594 -15.648 1 54.94 179 ARG A CA 1
ATOM 1365 C C . ARG A 1 179 ? 14.047 -36.438 -14.391 1 54.94 179 ARG A C 1
ATOM 1367 O O . ARG A 1 179 ? 14.125 -37.344 -13.57 1 54.94 179 ARG A O 1
ATOM 1374 N N . SER A 1 180 ? 14.781 -35.375 -14.336 1 50.84 180 SER A N 1
ATOM 1375 C CA . SER A 1 180 ? 15.844 -35.344 -13.336 1 50.84 180 SER A CA 1
ATOM 1376 C C . SER A 1 180 ? 15.312 -34.938 -11.961 1 50.84 180 SER A C 1
ATOM 1378 O O . SER A 1 180 ? 16.062 -34.938 -10.977 1 50.84 180 SER A O 1
ATOM 1380 N N . GLY A 1 181 ? 13.977 -35.031 -11.648 1 55.84 181 GLY A N 1
ATOM 1381 C CA . GLY A 1 181 ? 13.484 -34.938 -10.289 1 55.84 181 GLY A CA 1
ATOM 1382 C C . GLY A 1 181 ? 13.523 -33.5 -9.75 1 55.84 181 GLY A C 1
ATOM 1383 O O . GLY A 1 181 ? 13.461 -33.281 -8.539 1 55.84 181 GLY A O 1
ATOM 1384 N N . ARG A 1 182 ? 13.992 -32.562 -10.531 1 57.03 182 ARG A N 1
ATOM 1385 C CA . ARG A 1 182 ? 14.148 -31.219 -9.977 1 57.03 182 ARG A CA 1
ATOM 1386 C C . ARG A 1 182 ? 12.805 -30.625 -9.578 1 57.03 182 ARG A C 1
ATOM 1388 O O . ARG A 1 182 ? 11.758 -31.031 -10.094 1 57.03 182 ARG A O 1
ATOM 1395 N N . ALA A 1 183 ? 12.852 -29.828 -8.508 1 62.19 183 ALA A N 1
ATOM 1396 C CA . ALA A 1 183 ? 11.688 -29.156 -7.941 1 62.19 183 ALA A CA 1
ATOM 1397 C C . ALA A 1 183 ? 11 -28.281 -8.984 1 62.19 183 ALA A C 1
ATOM 1399 O O . ALA A 1 183 ? 11.664 -27.672 -9.828 1 62.19 183 ALA A O 1
ATOM 1400 N N . LEU A 1 184 ? 9.742 -28.438 -9.062 1 76.62 184 LEU A N 1
ATOM 1401 C CA . LEU A 1 184 ? 8.875 -27.672 -9.945 1 76.62 184 LEU A CA 1
ATOM 1402 C C . LEU A 1 184 ? 9.031 -26.172 -9.688 1 76.62 184 LEU A C 1
ATOM 1404 O O . LEU A 1 184 ? 8.898 -25.719 -8.555 1 76.62 184 LEU A O 1
ATOM 1408 N N . ARG A 1 185 ? 9.633 -25.469 -10.742 1 87.94 185 ARG A N 1
ATOM 1409 C CA . ARG A 1 185 ? 9.727 -24.016 -10.672 1 87.94 185 ARG A CA 1
ATOM 1410 C C . ARG A 1 185 ? 8.461 -23.359 -11.219 1 87.94 185 ARG A C 1
ATOM 1412 O O . ARG A 1 185 ? 7.953 -23.75 -12.266 1 87.94 185 ARG A O 1
ATOM 1419 N N . ARG A 1 186 ? 7.996 -22.406 -10.516 1 92.19 186 ARG A N 1
ATOM 1420 C CA . ARG A 1 186 ? 6.762 -21.734 -10.914 1 92.19 186 ARG A CA 1
ATOM 1421 C C . ARG A 1 186 ? 7.035 -20.312 -11.391 1 92.19 186 ARG A C 1
ATOM 1423 O O . ARG A 1 186 ? 8.047 -19.719 -11.016 1 92.19 186 ARG A O 1
ATOM 1430 N N . VAL A 1 187 ? 6.207 -19.891 -12.273 1 96.44 187 VAL A N 1
ATOM 1431 C CA . VAL A 1 187 ? 6.098 -18.484 -12.625 1 96.44 187 VAL A CA 1
ATOM 1432 C C . VAL A 1 187 ? 4.871 -17.875 -11.945 1 96.44 187 VAL A C 1
ATOM 1434 O O . VAL A 1 187 ? 3.746 -18.328 -12.164 1 96.44 187 VAL A O 1
ATOM 1437 N N . TRP A 1 188 ? 5.125 -16.891 -11.172 1 97.25 188 TRP A N 1
ATOM 1438 C CA . TRP A 1 188 ? 4.039 -16.234 -10.453 1 97.25 188 TRP A CA 1
ATOM 1439 C C . TRP A 1 188 ? 3.572 -14.992 -11.195 1 97.25 188 TRP A C 1
ATOM 1441 O O . TRP A 1 188 ? 4.383 -14.133 -11.562 1 97.25 188 TRP A O 1
ATOM 1451 N N . ILE A 1 189 ? 2.236 -14.938 -11.422 1 97.88 189 ILE A N 1
ATOM 1452 C CA . ILE A 1 189 ? 1.581 -13.742 -11.961 1 97.88 189 ILE A CA 1
ATOM 1453 C C . ILE A 1 189 ? 1.045 -12.891 -10.812 1 97.88 189 ILE A C 1
ATOM 1455 O O . ILE A 1 189 ? 0.24 -13.359 -10.008 1 97.88 189 ILE A O 1
ATOM 1459 N N . GLN A 1 190 ? 1.526 -11.656 -10.688 1 97.44 190 GLN A N 1
ATOM 1460 C CA . GLN A 1 190 ? 0.988 -10.773 -9.656 1 97.44 190 GLN A CA 1
ATOM 1461 C C . GLN A 1 190 ? -0.408 -10.281 -10.031 1 97.44 190 GLN A C 1
ATOM 1463 O O . GLN A 1 190 ? -0.769 -10.258 -11.211 1 97.44 190 GLN A O 1
ATOM 1468 N N . PRO A 1 191 ? -1.158 -9.805 -9.047 1 96.62 191 PRO A N 1
ATOM 1469 C CA . PRO A 1 191 ? -2.547 -9.414 -9.297 1 96.62 191 PRO A CA 1
ATOM 1470 C C . PRO A 1 191 ? -2.672 -8.336 -10.367 1 96.62 191 PRO A C 1
ATOM 1472 O O . PRO A 1 191 ? -3.605 -8.367 -11.18 1 96.62 191 PRO A O 1
ATOM 1475 N N . GLU A 1 192 ? -1.813 -7.418 -10.406 1 97.81 192 GLU A N 1
ATOM 1476 C CA . GLU A 1 192 ? -1.881 -6.352 -11.406 1 97.81 192 GLU A CA 1
ATOM 1477 C C . GLU A 1 192 ? -1.842 -6.918 -12.82 1 97.81 192 GLU A C 1
ATOM 1479 O O . GLU A 1 192 ? -2.391 -6.32 -13.75 1 97.81 192 GLU A O 1
ATOM 1484 N N . ASP A 1 193 ? -1.242 -8.078 -12.992 1 98.06 193 ASP A N 1
ATOM 1485 C CA . ASP A 1 193 ? -1.07 -8.68 -14.305 1 98.06 193 ASP A CA 1
ATOM 1486 C C . ASP A 1 193 ? -2.109 -9.766 -14.555 1 98.06 193 ASP A C 1
ATOM 1488 O O . ASP A 1 193 ? -2.043 -10.477 -15.562 1 98.06 193 ASP A O 1
ATOM 1492 N N . ASP A 1 194 ? -3.014 -9.938 -13.586 1 97 194 ASP A N 1
ATOM 1493 C CA . ASP A 1 194 ? -4.109 -10.891 -13.766 1 97 194 ASP A CA 1
ATOM 1494 C C . ASP A 1 194 ? -5.238 -10.281 -14.594 1 97 194 ASP A C 1
ATOM 1496 O O . ASP A 1 194 ? -6.348 -10.078 -14.094 1 97 194 ASP A O 1
ATOM 1500 N N . VAL A 1 195 ? -4.953 -9.938 -15.758 1 96.5 195 VAL A N 1
ATOM 1501 C CA . VAL A 1 195 ? -5.895 -9.453 -16.766 1 96.5 195 VAL A CA 1
ATOM 1502 C C . VAL A 1 195 ? -5.828 -10.336 -18 1 96.5 195 VAL A C 1
ATOM 1504 O O . VAL A 1 195 ? -4.758 -10.836 -18.359 1 96.5 195 VAL A O 1
ATOM 1507 N N . PRO A 1 196 ? -6.891 -10.516 -18.703 1 93.94 196 PRO A N 1
ATOM 1508 C CA . PRO A 1 196 ? -6.965 -11.508 -19.766 1 93.94 196 PRO A CA 1
ATOM 1509 C C . PRO A 1 196 ? -5.891 -11.305 -20.844 1 93.94 196 PRO A C 1
ATOM 1511 O O . PRO A 1 196 ? -5.25 -12.266 -21.266 1 93.94 196 PRO A O 1
ATOM 1514 N N . HIS A 1 197 ? -5.621 -10.086 -21.266 1 95.56 197 HIS A N 1
ATOM 1515 C CA . HIS A 1 197 ? -4.734 -9.844 -22.391 1 95.56 197 HIS A CA 1
ATOM 1516 C C . HIS A 1 197 ? -3.277 -10.102 -22.016 1 95.56 197 HIS A C 1
ATOM 1518 O O . HIS A 1 197 ? -2.406 -10.148 -22.891 1 95.56 197 HIS A O 1
ATOM 1524 N N . LEU A 1 198 ? -2.984 -10.328 -20.75 1 97.44 198 LEU A N 1
ATOM 1525 C CA . LEU A 1 198 ? -1.653 -10.734 -20.312 1 97.44 198 LEU A CA 1
ATOM 1526 C C . LEU A 1 198 ? -1.654 -12.18 -19.844 1 97.44 198 LEU A C 1
ATOM 1528 O O . LEU A 1 198 ? -0.904 -13.008 -20.359 1 97.44 198 LEU A O 1
ATOM 1532 N N . ARG A 1 199 ? -2.506 -12.43 -18.875 1 96.25 199 ARG A N 1
ATOM 1533 C CA . ARG A 1 199 ? -2.592 -13.734 -18.234 1 96.25 199 ARG A CA 1
ATOM 1534 C C . ARG A 1 199 ? -2.854 -14.828 -19.266 1 96.25 199 ARG A C 1
ATOM 1536 O O . ARG A 1 199 ? -2.152 -15.844 -19.297 1 96.25 199 ARG A O 1
ATOM 1543 N N . ASP A 1 200 ? -3.803 -14.609 -20.188 1 94.94 200 ASP A N 1
ATOM 1544 C CA . ASP A 1 200 ? -4.184 -15.641 -21.156 1 94.94 200 ASP A CA 1
ATOM 1545 C C . ASP A 1 200 ? -3.055 -15.898 -22.156 1 94.94 200 ASP A C 1
ATOM 1547 O O . ASP A 1 200 ? -2.85 -17.047 -22.578 1 94.94 200 ASP A O 1
ATOM 1551 N N . ARG A 1 201 ? -2.369 -14.844 -22.5 1 96.81 201 ARG A N 1
ATOM 1552 C CA . ARG A 1 201 ? -1.229 -15.008 -23.391 1 96.81 201 ARG A CA 1
ATOM 1553 C C . ARG A 1 201 ? -0.142 -15.859 -22.75 1 96.81 201 ARG A C 1
ATOM 1555 O O . ARG A 1 201 ? 0.438 -16.734 -23.391 1 96.81 201 ARG A O 1
ATOM 1562 N N . LEU A 1 202 ? 0.091 -15.648 -21.5 1 96.75 202 LEU A N 1
ATOM 1563 C CA . LEU A 1 202 ? 1.099 -16.422 -20.781 1 96.75 202 LEU A CA 1
ATOM 1564 C C . LEU A 1 202 ? 0.653 -17.859 -20.609 1 96.75 202 LEU A C 1
ATOM 1566 O O . LEU A 1 202 ? 1.461 -18.781 -20.734 1 96.75 202 LEU A O 1
ATOM 1570 N N . PHE A 1 203 ? -0.606 -18.078 -20.359 1 93.56 203 PHE A N 1
ATOM 1571 C CA . PHE A 1 203 ? -1.144 -19.422 -20.203 1 93.56 203 PHE A CA 1
ATOM 1572 C C . PHE A 1 203 ? -1.048 -20.188 -21.516 1 93.56 203 PHE A C 1
ATOM 1574 O O . PHE A 1 203 ? -0.763 -21.391 -21.531 1 93.56 203 PHE A O 1
ATOM 1581 N N . ARG A 1 204 ? -1.278 -19.484 -22.625 1 94.69 204 ARG A N 1
ATOM 1582 C CA . ARG A 1 204 ? -1.155 -20.125 -23.922 1 94.69 204 ARG A CA 1
ATOM 1583 C C . ARG A 1 204 ? 0.271 -20.609 -24.172 1 94.69 204 ARG A C 1
ATOM 1585 O O . ARG A 1 204 ? 0.48 -21.719 -24.656 1 94.69 204 ARG A O 1
ATOM 1592 N N . VAL A 1 205 ? 1.199 -19.766 -23.766 1 96.31 205 VAL A N 1
ATOM 1593 C CA . VAL A 1 205 ? 2.596 -20.156 -23.922 1 96.31 205 VAL A CA 1
ATOM 1594 C C . VAL A 1 205 ? 2.922 -21.312 -22.984 1 96.31 205 VAL A C 1
ATOM 1596 O O . VAL A 1 205 ? 3.594 -22.266 -23.359 1 96.31 205 VAL A O 1
ATOM 1599 N N . ARG A 1 206 ? 2.43 -21.203 -21.719 1 92.06 206 ARG A N 1
ATOM 1600 C CA . ARG A 1 206 ? 2.588 -22.297 -20.75 1 92.06 206 ARG A CA 1
ATOM 1601 C C . ARG A 1 206 ? 2.182 -23.625 -21.359 1 92.06 206 ARG A C 1
ATOM 1603 O O . ARG A 1 206 ? 2.951 -24.594 -21.328 1 92.06 206 ARG A O 1
ATOM 1610 N N . ASP A 1 207 ? 1.072 -23.656 -22 1 90.12 207 ASP A N 1
ATOM 1611 C CA . ASP A 1 207 ? 0.508 -24.875 -22.594 1 90.12 207 ASP A CA 1
ATOM 1612 C C . ASP A 1 207 ? 1.312 -25.312 -23.812 1 90.12 207 ASP A C 1
ATOM 1614 O O . ASP A 1 207 ? 1.586 -26.5 -23.969 1 90.12 207 ASP A O 1
ATOM 1618 N N . SER A 1 208 ? 1.654 -24.375 -24.609 1 94.19 208 SER A N 1
ATOM 1619 C CA . SER A 1 208 ? 2.336 -24.688 -25.859 1 94.19 208 SER A CA 1
ATOM 1620 C C . SER A 1 208 ? 3.705 -25.312 -25.609 1 94.19 208 SER A C 1
ATOM 1622 O O . SER A 1 208 ? 4.168 -26.141 -26.391 1 94.19 208 SER A O 1
ATOM 1624 N N . VAL A 1 209 ? 4.324 -24.938 -24.469 1 91.75 209 VAL A N 1
ATOM 1625 C CA . VAL A 1 209 ? 5.672 -25.438 -24.219 1 91.75 209 VAL A CA 1
ATOM 1626 C C . VAL A 1 209 ? 5.609 -26.656 -23.297 1 91.75 209 VAL A C 1
ATOM 1628 O O . VAL A 1 209 ? 6.645 -27.203 -22.922 1 91.75 209 VAL A O 1
ATOM 1631 N N . GLY A 1 210 ? 4.465 -27 -22.875 1 86.81 210 GLY A N 1
ATOM 1632 C CA . GLY A 1 210 ? 4.262 -28.266 -22.156 1 86.81 210 GLY A CA 1
ATOM 1633 C C . GLY A 1 210 ? 4.445 -28.141 -20.656 1 86.81 210 GLY A C 1
ATOM 1634 O O . GLY A 1 210 ? 4.77 -29.109 -19.984 1 86.81 210 GLY A O 1
ATOM 1635 N N . LEU A 1 211 ? 4.328 -26.953 -20.141 1 86.56 211 LEU A N 1
ATOM 1636 C CA . LEU A 1 211 ? 4.371 -26.781 -18.688 1 86.56 211 LEU A CA 1
ATOM 1637 C C . LEU A 1 211 ? 3.064 -27.219 -18.047 1 86.56 211 LEU A C 1
ATOM 1639 O O . LEU A 1 211 ? 2.004 -27.141 -18.672 1 86.56 211 LEU A O 1
ATOM 1643 N N . ARG A 1 212 ? 3.188 -27.641 -16.859 1 82.25 212 ARG A N 1
ATOM 1644 C CA . ARG A 1 212 ? 1.985 -27.953 -16.094 1 82.25 212 ARG A CA 1
ATOM 1645 C C . ARG A 1 212 ? 1.221 -26.688 -15.719 1 82.25 212 ARG A C 1
ATOM 1647 O O . ARG A 1 212 ? 1.821 -25.641 -15.531 1 82.25 212 ARG A O 1
ATOM 1654 N N . PRO A 1 213 ? -0.093 -26.828 -15.586 1 82.62 213 PRO A N 1
ATOM 1655 C CA . PRO A 1 213 ? -0.904 -25.656 -15.242 1 82.62 213 PRO A CA 1
ATOM 1656 C C . PRO A 1 213 ? -0.455 -24.984 -13.945 1 82.62 213 PRO A C 1
ATOM 1658 O O . PRO A 1 213 ? -0.433 -23.766 -13.852 1 82.62 213 PRO A O 1
ATOM 1661 N N . ALA A 1 214 ? 0.034 -25.734 -13.047 1 82 214 ALA A N 1
ATOM 1662 C CA . ALA A 1 214 ? 0.426 -25.203 -11.734 1 82 214 ALA A CA 1
ATOM 1663 C C . ALA A 1 214 ? 1.742 -24.438 -11.828 1 82 214 ALA A C 1
ATOM 1665 O O . ALA A 1 214 ? 2.102 -23.703 -10.906 1 82 214 ALA A O 1
ATOM 1666 N N . GLN A 1 215 ? 2.473 -24.594 -12.859 1 88.94 215 GLN A N 1
ATOM 1667 C CA . GLN A 1 215 ? 3.775 -23.953 -12.984 1 88.94 215 GLN A CA 1
ATOM 1668 C C . GLN A 1 215 ? 3.629 -22.469 -13.328 1 88.94 215 GLN A C 1
ATOM 1670 O O . GLN A 1 215 ? 4.594 -21.719 -13.234 1 88.94 215 GLN A O 1
ATOM 1675 N N . VAL A 1 216 ? 2.455 -22.094 -13.781 1 93.31 216 VAL A N 1
ATOM 1676 C CA . VAL A 1 216 ? 2.117 -20.672 -13.93 1 93.31 216 VAL A CA 1
ATOM 1677 C C . VAL A 1 216 ? 0.854 -20.359 -13.133 1 93.31 216 VAL A C 1
ATOM 1679 O O . VAL A 1 216 ? -0.23 -20.844 -13.453 1 93.31 216 VAL A O 1
ATOM 1682 N N . ALA A 1 217 ? 1.053 -19.547 -12.117 1 92.25 217 ALA A N 1
ATOM 1683 C CA . ALA A 1 217 ? -0.061 -19.344 -11.195 1 92.25 217 ALA A CA 1
ATOM 1684 C C . ALA A 1 217 ? -0.198 -17.875 -10.812 1 92.25 217 ALA A C 1
ATOM 1686 O O . ALA A 1 217 ? 0.797 -17.141 -10.758 1 92.25 217 ALA A O 1
ATOM 1687 N N . VAL A 1 218 ? -1.448 -17.5 -10.555 1 94.44 218 VAL A N 1
ATOM 1688 C CA . VAL A 1 218 ? -1.736 -16.141 -10.102 1 94.44 218 VAL A CA 1
ATOM 1689 C C . VAL A 1 218 ? -1.6 -16.062 -8.578 1 94.44 218 VAL A C 1
ATOM 1691 O O . VAL A 1 218 ? -2.184 -16.875 -7.855 1 94.44 218 VAL A O 1
ATOM 1694 N N . ALA A 1 219 ? -0.793 -15.133 -8.141 1 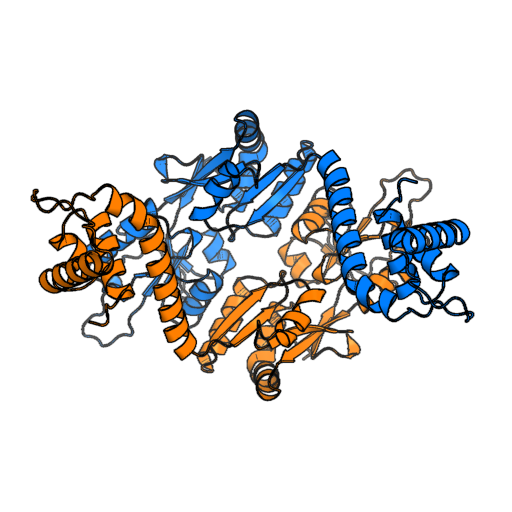93.75 219 ALA A N 1
ATOM 1695 C CA . ALA A 1 219 ? -0.61 -14.914 -6.703 1 93.75 219 ALA A CA 1
ATOM 1696 C C . ALA A 1 219 ? -1.718 -14.031 -6.137 1 93.75 219 ALA A C 1
ATOM 1698 O O . ALA A 1 219 ? -2.346 -13.266 -6.871 1 93.75 219 ALA A O 1
ATOM 1699 N N . ASP A 1 220 ? -1.902 -14.125 -4.832 1 87.62 220 ASP A N 1
ATOM 1700 C CA . ASP A 1 220 ? -2.93 -13.336 -4.16 1 87.62 220 ASP A CA 1
ATOM 1701 C C . ASP A 1 220 ? -2.477 -11.891 -3.975 1 87.62 220 ASP A C 1
ATOM 1703 O O . ASP A 1 220 ? -3.305 -10.992 -3.836 1 87.62 220 ASP A O 1
ATOM 1707 N N . SER A 1 221 ? -1.165 -11.703 -3.871 1 93 221 SER A N 1
ATOM 1708 C CA . SER A 1 221 ? -0.565 -10.383 -3.695 1 93 221 SER A CA 1
ATOM 1709 C C . SER A 1 221 ? 0.854 -10.344 -4.25 1 93 221 SER A C 1
ATOM 1711 O O . SER A 1 221 ? 1.473 -11.391 -4.465 1 93 221 SER A O 1
ATOM 1713 N N . LEU A 1 222 ? 1.269 -9.141 -4.52 1 95.94 222 LEU A N 1
ATOM 1714 C CA . LEU A 1 222 ? 2.662 -8.992 -4.918 1 95.94 222 LEU A CA 1
ATOM 1715 C C . LEU A 1 222 ? 3.602 -9.461 -3.814 1 95.94 222 LEU A C 1
ATOM 1717 O O . LEU A 1 222 ? 4.613 -10.117 -4.09 1 95.94 222 LEU A O 1
ATOM 1721 N N . THR A 1 223 ? 3.252 -9.156 -2.588 1 95.31 223 THR A N 1
ATOM 1722 C CA . THR A 1 223 ? 4.055 -9.578 -1.447 1 95.31 223 THR A CA 1
ATOM 1723 C C . THR A 1 223 ? 4.176 -11.102 -1.402 1 95.31 223 THR A C 1
ATOM 1725 O O . THR A 1 223 ? 5.273 -11.641 -1.248 1 95.31 223 THR A O 1
ATOM 1728 N N . GLY A 1 224 ? 3.066 -11.734 -1.572 1 93.69 224 GLY A N 1
ATOM 1729 C CA . GLY A 1 224 ? 3.08 -13.195 -1.564 1 93.69 224 GLY A CA 1
ATOM 1730 C C . GLY A 1 224 ? 3.871 -13.789 -2.713 1 93.69 224 GLY A C 1
ATOM 1731 O O . GLY A 1 224 ? 4.598 -14.766 -2.529 1 93.69 224 GLY A O 1
ATOM 1732 N N . ALA A 1 225 ? 3.742 -13.211 -3.875 1 95.88 225 ALA A N 1
ATOM 1733 C CA . ALA A 1 225 ? 4.496 -13.672 -5.039 1 95.88 225 ALA A CA 1
ATOM 1734 C C . ALA A 1 225 ? 6 -13.516 -4.812 1 95.88 225 ALA A C 1
ATOM 1736 O O . ALA A 1 225 ? 6.77 -14.445 -5.062 1 95.88 225 ALA A O 1
ATOM 1737 N N . ALA A 1 226 ? 6.371 -12.367 -4.332 1 97.12 226 ALA A N 1
ATOM 1738 C CA . ALA A 1 226 ? 7.781 -12.094 -4.066 1 97.12 226 ALA A CA 1
ATOM 1739 C C . ALA A 1 226 ? 8.328 -13.031 -2.998 1 97.12 226 ALA A C 1
ATOM 1741 O O . ALA A 1 226 ? 9.461 -13.516 -3.113 1 97.12 226 ALA A O 1
ATOM 1742 N N . ALA A 1 227 ? 7.531 -13.297 -1.991 1 95.44 227 ALA A N 1
ATOM 1743 C CA . ALA A 1 227 ? 7.953 -14.211 -0.93 1 95.44 227 ALA A CA 1
ATOM 1744 C C . ALA A 1 227 ? 8.242 -15.602 -1.483 1 95.44 227 ALA A C 1
ATOM 1746 O O . ALA A 1 227 ? 9.227 -16.234 -1.104 1 95.44 227 ALA A O 1
ATOM 1747 N N . ALA A 1 228 ? 7.379 -16.047 -2.369 1 92.69 228 ALA A N 1
ATOM 1748 C CA . ALA A 1 228 ? 7.566 -17.344 -2.984 1 92.69 228 ALA A CA 1
ATOM 1749 C C . ALA A 1 228 ? 8.875 -17.406 -3.768 1 92.69 228 ALA A C 1
ATOM 1751 O O . ALA A 1 228 ? 9.57 -18.422 -3.746 1 92.69 228 ALA A O 1
ATOM 1752 N N . VAL A 1 229 ? 9.227 -16.344 -4.383 1 95.75 229 VAL A N 1
ATOM 1753 C CA . VAL A 1 229 ? 10.43 -16.266 -5.203 1 95.75 229 VAL A CA 1
ATOM 1754 C C . VAL A 1 229 ? 11.672 -16.234 -4.309 1 95.75 229 VAL A C 1
ATOM 1756 O O . VAL A 1 229 ? 12.664 -16.906 -4.598 1 95.75 229 VAL A O 1
ATOM 1759 N N . PHE A 1 230 ? 11.633 -15.508 -3.182 1 93.44 230 PHE A N 1
ATOM 1760 C CA . PHE A 1 230 ? 12.773 -15.375 -2.283 1 93.44 230 PHE A CA 1
ATOM 1761 C C . PHE A 1 230 ? 13.133 -16.719 -1.675 1 93.44 230 PHE A C 1
ATOM 1763 O O . PHE A 1 230 ? 14.312 -17 -1.42 1 93.44 230 PHE A O 1
ATOM 1770 N N . GLY A 1 231 ? 12.203 -17.562 -1.462 1 83.88 231 GLY A N 1
ATOM 1771 C CA . GLY A 1 231 ? 12.438 -18.828 -0.783 1 83.88 231 GLY A CA 1
ATOM 1772 C C . GLY A 1 231 ? 12.641 -20 -1.738 1 83.88 231 GLY A C 1
ATOM 1773 O O . GLY A 1 231 ? 12.672 -21.156 -1.318 1 83.88 231 GLY A O 1
ATOM 1774 N N . SER A 1 232 ? 12.719 -19.672 -3.016 1 86.88 232 SER A N 1
ATOM 1775 C CA . SER A 1 232 ? 12.758 -20.766 -3.982 1 86.88 232 SER A CA 1
ATOM 1776 C C . SER A 1 232 ? 13.445 -20.344 -5.273 1 86.88 232 SER A C 1
ATOM 1778 O O . SER A 1 232 ? 14.117 -19.297 -5.316 1 86.88 232 SER A O 1
ATOM 1780 N N . ALA A 1 233 ? 13.305 -21.203 -6.266 1 86.94 233 ALA A N 1
ATOM 1781 C CA . ALA A 1 233 ? 13.828 -20.906 -7.598 1 86.94 233 ALA A CA 1
ATOM 1782 C C . ALA A 1 233 ? 12.727 -20.391 -8.516 1 86.94 233 ALA A C 1
ATOM 1784 O O . ALA A 1 233 ? 12.914 -20.297 -9.727 1 86.94 233 ALA A O 1
ATOM 1785 N N . ASP A 1 234 ? 11.586 -20.062 -7.91 1 93.75 234 ASP A N 1
ATOM 1786 C CA . ASP A 1 234 ? 10.461 -19.547 -8.688 1 93.75 234 ASP A CA 1
ATOM 1787 C C . ASP A 1 234 ? 10.797 -18.203 -9.32 1 93.75 234 ASP A C 1
ATOM 1789 O O . ASP A 1 234 ? 11.844 -17.609 -9.023 1 93.75 234 ASP A O 1
ATOM 1793 N N . LEU A 1 235 ? 9.93 -17.875 -10.258 1 96.62 235 LEU A N 1
ATOM 1794 C CA . LEU A 1 235 ? 10.078 -16.625 -10.984 1 96.62 235 LEU A CA 1
ATOM 1795 C C . LEU A 1 235 ? 8.836 -15.758 -10.828 1 96.62 235 LEU A C 1
ATOM 1797 O O . LEU A 1 235 ? 7.742 -16.266 -10.602 1 96.62 235 LEU A O 1
ATOM 1801 N N . LEU A 1 236 ? 9.07 -14.461 -10.898 1 98.25 236 LEU A N 1
ATOM 1802 C CA . LEU A 1 236 ? 7.996 -13.477 -10.836 1 98.25 236 LEU A CA 1
ATOM 1803 C C . LEU A 1 236 ? 7.859 -12.742 -12.164 1 98.25 236 LEU A C 1
ATOM 1805 O O . LEU A 1 236 ? 8.836 -12.203 -12.688 1 98.25 236 LEU A O 1
ATOM 1809 N N . LEU A 1 237 ? 6.664 -12.805 -12.758 1 98.38 237 LEU A N 1
ATOM 1810 C CA . LEU A 1 237 ? 6.371 -11.922 -13.883 1 98.38 237 LEU A CA 1
ATOM 1811 C C . LEU A 1 237 ? 6.266 -10.469 -13.43 1 98.38 237 LEU A C 1
ATOM 1813 O O . LEU A 1 237 ? 5.355 -10.117 -12.68 1 98.38 237 LEU A O 1
ATOM 1817 N N . CYS A 1 238 ? 7.211 -9.625 -13.898 1 97.94 238 CYS A N 1
ATOM 1818 C CA . CYS A 1 238 ? 7.195 -8.242 -13.422 1 97.94 238 CYS A CA 1
ATOM 1819 C C . CYS A 1 238 ? 8.016 -7.344 -14.344 1 97.94 238 CYS A C 1
ATOM 1821 O O . CYS A 1 238 ? 8.562 -7.809 -15.344 1 97.94 238 CYS A O 1
ATOM 1823 N N . SER A 1 239 ? 7.961 -6.059 -14.062 1 97.06 239 SER A N 1
ATOM 1824 C CA . SER A 1 239 ? 8.773 -5.082 -14.781 1 97.06 239 SER A CA 1
ATOM 1825 C C . SER A 1 239 ? 10.203 -5.059 -14.258 1 97.06 239 SER A C 1
ATOM 1827 O O . SER A 1 239 ? 10.484 -5.602 -13.188 1 97.06 239 SER A O 1
ATOM 1829 N N . THR A 1 240 ? 11.086 -4.406 -15.039 1 95.25 240 THR A N 1
ATOM 1830 C CA . THR A 1 240 ? 12.469 -4.23 -14.602 1 95.25 240 THR A CA 1
ATOM 1831 C C . THR A 1 240 ? 12.523 -3.396 -13.328 1 95.25 240 THR A C 1
ATOM 1833 O O . THR A 1 240 ? 13.336 -3.666 -12.438 1 95.25 240 THR A O 1
ATOM 1836 N N . ALA A 1 241 ? 11.672 -2.408 -13.195 1 95.12 241 ALA A N 1
ATOM 1837 C CA . ALA A 1 241 ? 11.641 -1.548 -12.016 1 95.12 241 ALA A CA 1
ATOM 1838 C C . ALA A 1 241 ? 11.281 -2.344 -10.766 1 95.12 241 ALA A C 1
ATOM 1840 O O . ALA A 1 241 ? 11.914 -2.189 -9.719 1 95.12 241 ALA A O 1
ATOM 1841 N N . GLN A 1 242 ? 10.297 -3.166 -10.891 1 96.19 242 GLN A N 1
ATOM 1842 C CA . GLN A 1 242 ? 9.883 -3.99 -9.758 1 96.19 242 GLN A CA 1
ATOM 1843 C C . GLN A 1 242 ? 10.977 -4.988 -9.383 1 96.19 242 GLN A C 1
ATOM 1845 O O . GLN A 1 242 ? 11.227 -5.223 -8.195 1 96.19 242 GLN A O 1
ATOM 1850 N N . ALA A 1 243 ? 11.609 -5.613 -10.391 1 96.44 243 ALA A N 1
ATOM 1851 C CA . ALA A 1 243 ? 12.703 -6.539 -10.117 1 96.44 243 ALA A CA 1
ATOM 1852 C C . ALA A 1 243 ? 13.828 -5.848 -9.344 1 96.44 243 ALA A C 1
ATOM 1854 O O . ALA A 1 243 ? 14.367 -6.406 -8.391 1 96.44 243 ALA A O 1
ATOM 1855 N N . THR A 1 244 ? 14.148 -4.676 -9.766 1 94.25 244 THR A N 1
ATOM 1856 C CA . THR A 1 244 ? 15.195 -3.9 -9.102 1 94.25 244 THR A CA 1
ATOM 1857 C C . THR A 1 244 ? 14.812 -3.604 -7.656 1 94.25 244 THR A C 1
ATOM 1859 O O . THR A 1 244 ? 15.625 -3.773 -6.746 1 94.25 244 THR A O 1
ATOM 1862 N N . GLU A 1 245 ? 13.625 -3.201 -7.449 1 93.31 245 GLU A N 1
ATOM 1863 C CA . GLU A 1 245 ? 13.141 -2.895 -6.109 1 93.31 245 GLU A CA 1
ATOM 1864 C C . GLU A 1 245 ? 13.195 -4.121 -5.203 1 93.31 245 GLU A C 1
ATOM 1866 O O . GLU A 1 245 ? 13.484 -4.008 -4.008 1 93.31 245 GLU A O 1
ATOM 1871 N N . LEU A 1 246 ? 12.945 -5.277 -5.793 1 95.88 246 LEU A N 1
ATOM 1872 C CA . LEU A 1 246 ? 12.906 -6.52 -5.027 1 95.88 246 LEU A CA 1
ATOM 1873 C C . LEU A 1 246 ? 14.289 -7.148 -4.949 1 95.88 246 LEU A C 1
ATOM 1875 O O . LEU A 1 246 ? 14.484 -8.148 -4.25 1 95.88 246 LEU A O 1
ATOM 1879 N N . GLY A 1 247 ? 15.266 -6.57 -5.648 1 94.44 247 GLY A N 1
ATOM 1880 C CA . GLY A 1 247 ? 16.609 -7.121 -5.668 1 94.44 247 GLY A CA 1
ATOM 1881 C C . GLY A 1 247 ? 16.719 -8.414 -6.457 1 94.44 247 GLY A C 1
ATOM 1882 O O . GLY A 1 247 ? 17.469 -9.312 -6.094 1 94.44 247 GLY A O 1
ATOM 1883 N N . LEU A 1 248 ? 15.883 -8.523 -7.48 1 96.31 248 LEU A N 1
ATOM 1884 C CA . LEU A 1 248 ? 15.852 -9.742 -8.289 1 96.31 248 LEU A CA 1
ATOM 1885 C C . LEU A 1 248 ? 16.516 -9.508 -9.648 1 96.31 248 LEU A C 1
ATOM 1887 O O . LEU A 1 248 ? 16.562 -8.375 -10.125 1 96.31 248 LEU A O 1
ATOM 1891 N N . ALA A 1 249 ? 17.016 -10.547 -10.219 1 96 249 ALA A N 1
ATOM 1892 C CA . ALA A 1 249 ? 17.547 -10.5 -11.586 1 96 249 ALA A CA 1
ATOM 1893 C C . ALA A 1 249 ? 16.422 -10.648 -12.609 1 96 249 ALA A C 1
ATOM 1895 O O . ALA A 1 249 ? 15.602 -11.57 -12.516 1 96 249 ALA A O 1
ATOM 1896 N N . TRP A 1 250 ? 16.406 -9.828 -13.523 1 96.38 250 TRP A N 1
ATOM 1897 C CA . TRP A 1 250 ? 15.328 -9.75 -14.5 1 96.38 250 TRP A CA 1
ATOM 1898 C C . TRP A 1 250 ? 15.805 -10.219 -15.875 1 96.38 250 TRP A C 1
ATOM 1900 O O . TRP A 1 250 ? 16.922 -9.898 -16.297 1 96.38 250 TRP A O 1
ATOM 1910 N N . ARG A 1 251 ? 14.938 -10.945 -16.594 1 96.31 251 ARG A N 1
ATOM 1911 C CA . ARG A 1 251 ? 15.188 -11.383 -17.969 1 96.31 251 ARG A CA 1
ATOM 1912 C C . ARG A 1 251 ? 13.906 -11.352 -18.797 1 96.31 251 ARG A C 1
ATOM 1914 O O . ARG A 1 251 ? 12.828 -11.664 -18.281 1 96.31 251 ARG A O 1
ATOM 1921 N N . PRO A 1 252 ? 14.008 -10.992 -20.062 1 96.19 252 PRO A N 1
ATOM 1922 C CA . PRO A 1 252 ? 12.836 -11.109 -20.922 1 96.19 252 PRO A CA 1
ATOM 1923 C C . PRO A 1 252 ? 12.43 -12.555 -21.172 1 96.19 252 PRO A C 1
ATOM 1925 O O . PRO A 1 252 ? 13.234 -13.469 -21 1 96.19 252 PRO A O 1
ATOM 1928 N N . ILE A 1 253 ? 11.164 -12.75 -21.516 1 96.81 253 ILE A N 1
ATOM 1929 C CA . ILE A 1 253 ? 10.664 -14.07 -21.875 1 96.81 253 ILE A CA 1
ATOM 1930 C C . ILE A 1 253 ? 11 -14.367 -23.328 1 96.81 253 ILE A C 1
ATOM 1932 O O . ILE A 1 253 ? 10.711 -13.562 -24.219 1 96.81 253 ILE A O 1
ATOM 1936 N N . GLY A 1 254 ? 11.547 -15.422 -23.594 1 95.94 254 GLY A N 1
ATOM 1937 C CA . GLY A 1 254 ? 11.992 -15.773 -24.922 1 95.94 254 GLY A CA 1
ATOM 1938 C C . GLY A 1 254 ? 10.844 -16.031 -25.891 1 95.94 254 GLY A C 1
ATOM 1939 O O . GLY A 1 254 ? 10.914 -15.664 -27.062 1 95.94 254 GLY A O 1
ATOM 1940 N N . GLU A 1 255 ? 9.812 -16.625 -25.453 1 95.25 255 GLU A N 1
ATOM 1941 C CA . GLU A 1 255 ? 8.734 -17.094 -26.312 1 95.25 255 GLU A CA 1
ATOM 1942 C C . GLU A 1 255 ? 7.773 -15.969 -26.672 1 95.25 255 GLU A C 1
ATOM 1944 O O . GLU A 1 255 ? 7.023 -16.078 -27.641 1 95.25 255 GLU A O 1
ATOM 1949 N N . LEU A 1 256 ? 7.758 -14.992 -25.797 1 94 256 LEU A N 1
ATOM 1950 C CA . LEU A 1 256 ? 6.719 -13.992 -26 1 94 256 LEU A CA 1
ATOM 1951 C C . LEU A 1 256 ? 7.133 -12.648 -25.422 1 94 256 LEU A C 1
ATOM 1953 O O . LEU A 1 256 ? 7.855 -12.594 -24.422 1 94 256 LEU A O 1
ATOM 1957 N N . ARG A 1 257 ? 6.664 -11.602 -26.094 1 95.81 257 ARG A N 1
ATOM 1958 C CA . ARG A 1 257 ? 6.793 -10.25 -25.562 1 95.81 257 ARG A CA 1
ATOM 1959 C C . ARG A 1 257 ? 5.512 -9.812 -24.859 1 95.81 257 ARG A C 1
ATOM 1961 O O . ARG A 1 257 ? 4.461 -9.695 -25.484 1 95.81 257 ARG A O 1
ATOM 1968 N N . LEU A 1 258 ? 5.613 -9.633 -23.562 1 97 258 LEU A N 1
ATOM 1969 C CA . LEU A 1 258 ? 4.473 -9.164 -22.781 1 97 258 LEU A CA 1
ATOM 1970 C C . LEU A 1 258 ? 4.664 -7.715 -22.344 1 97 258 LEU A C 1
ATOM 1972 O O . LEU A 1 258 ? 5.738 -7.34 -21.859 1 97 258 LEU A O 1
ATOM 1976 N N . VAL A 1 259 ? 3.586 -6.914 -22.562 1 97.31 259 VAL A N 1
ATOM 1977 C CA . VAL A 1 259 ? 3.643 -5.488 -22.266 1 97.31 259 VAL A CA 1
ATOM 1978 C C . VAL A 1 259 ? 2.383 -5.074 -21.5 1 97.31 259 VAL A C 1
ATOM 1980 O O . VAL A 1 259 ? 1.266 -5.266 -21.984 1 97.31 259 VAL A O 1
ATOM 1983 N N . ARG A 1 260 ? 2.627 -4.469 -20.25 1 97.06 260 ARG A N 1
ATOM 1984 C CA . ARG A 1 260 ? 1.531 -3.775 -19.578 1 97.06 260 ARG A CA 1
ATOM 1985 C C . ARG A 1 260 ? 1.177 -2.482 -20.312 1 97.06 260 ARG A C 1
ATOM 1987 O O . ARG A 1 260 ? 2.055 -1.668 -20.594 1 97.06 260 ARG A O 1
ATOM 1994 N N . GLY A 1 261 ? -0.104 -2.436 -20.625 1 97.12 261 GLY A N 1
ATOM 1995 C CA . GLY A 1 261 ? -0.593 -1.162 -21.125 1 97.12 261 GLY A CA 1
ATOM 1996 C C . GLY A 1 261 ? -1.512 -0.449 -20.156 1 97.12 261 GLY A C 1
ATOM 1997 O O . GLY A 1 261 ? -2.312 -1.086 -19.469 1 97.12 261 GLY A O 1
ATOM 1998 N N . TYR A 1 262 ? -1.329 0.909 -20.062 1 97.19 262 TYR A N 1
ATOM 1999 C CA . TYR A 1 262 ? -2.217 1.714 -19.234 1 97.19 262 TYR A CA 1
ATOM 2000 C C . TYR A 1 262 ? -2.803 2.875 -20.031 1 97.19 262 TYR A C 1
ATOM 2002 O O . TYR A 1 262 ? -2.125 3.459 -20.875 1 97.19 262 TYR A O 1
ATOM 2010 N N . GLU A 1 263 ? -4.035 3.145 -19.734 1 95.31 263 GLU A N 1
ATOM 2011 C CA . GLU A 1 263 ? -4.723 4.336 -20.219 1 95.31 263 GLU A CA 1
ATOM 2012 C C . GLU A 1 263 ? -5.41 5.082 -19.094 1 95.31 263 GLU A C 1
ATOM 2014 O O . GLU A 1 263 ? -5.66 4.512 -18.031 1 95.31 263 GLU A O 1
ATOM 2019 N N . VAL A 1 264 ? -5.633 6.387 -19.281 1 93.88 264 VAL A N 1
ATOM 2020 C CA . VAL A 1 264 ? -6.422 7.156 -18.328 1 93.88 264 VAL A CA 1
ATOM 2021 C C . VAL A 1 264 ? -7.902 7.078 -18.703 1 93.88 264 VAL A C 1
ATOM 2023 O O . VAL A 1 264 ? -8.281 7.375 -19.828 1 93.88 264 VAL A O 1
ATOM 2026 N N . THR A 1 265 ? -8.633 6.574 -17.844 1 91.69 265 THR A N 1
ATOM 2027 C CA . THR A 1 265 ? -10.094 6.645 -17.938 1 91.69 265 THR A CA 1
ATOM 2028 C C . THR A 1 265 ? -10.641 7.723 -17 1 91.69 265 THR A C 1
ATOM 2030 O O . THR A 1 265 ? -10.281 7.773 -15.82 1 91.69 265 THR A O 1
ATOM 2033 N N . ALA A 1 266 ? -11.414 8.664 -17.5 1 88.94 266 ALA A N 1
ATOM 2034 C CA . ALA A 1 266 ? -11.945 9.742 -16.672 1 88.94 266 ALA A CA 1
ATOM 2035 C C . ALA A 1 266 ? -13.422 9.992 -16.984 1 88.94 266 ALA A C 1
ATOM 2037 O O . ALA A 1 266 ? -13.906 9.633 -18.062 1 88.94 266 ALA A O 1
ATOM 2038 N N . GLY A 1 267 ? -14.125 10.477 -15.953 1 76.12 267 GLY A N 1
ATOM 2039 C CA . GLY A 1 267 ? -15.5 10.891 -16.172 1 76.12 267 GLY A CA 1
ATOM 2040 C C . GLY A 1 267 ? -15.633 12 -17.203 1 76.12 267 GLY A C 1
ATOM 2041 O O . GLY A 1 267 ? -16.5 11.938 -18.078 1 76.12 267 GLY A O 1
ATOM 2042 N N . LEU A 1 268 ? -14.828 13 -17 1 72.62 268 LEU A N 1
ATOM 2043 C CA . LEU A 1 268 ? -14.797 14.094 -17.969 1 72.62 268 LEU A CA 1
ATOM 2044 C C . LEU A 1 268 ? -13.547 14.016 -18.844 1 72.62 268 LEU A C 1
ATOM 2046 O O . LEU A 1 268 ? -12.438 13.836 -18.328 1 72.62 268 LEU A O 1
ATOM 2050 N N . GLY A 1 269 ? -13.766 14.008 -20.047 1 70.44 269 GLY A N 1
ATOM 2051 C CA . GLY A 1 269 ? -12.68 13.914 -21.016 1 70.44 269 GLY A CA 1
ATOM 2052 C C . GLY A 1 269 ? -11.57 14.914 -20.766 1 70.44 269 GLY A C 1
ATOM 2053 O O . GLY A 1 269 ? -10.391 14.594 -20.922 1 70.44 269 GLY A O 1
ATOM 2054 N N . GLU A 1 270 ? -11.891 16.047 -20.312 1 71.12 270 GLU A N 1
ATOM 2055 C CA . GLU A 1 270 ? -10.906 17.094 -20.062 1 71.12 270 GLU A CA 1
ATOM 2056 C C . GLU A 1 270 ? -9.938 16.688 -18.953 1 71.12 270 GLU A C 1
ATOM 2058 O O . GLU A 1 270 ? -8.75 17 -19.016 1 71.12 270 GLU A O 1
ATOM 2063 N N . ASP A 1 271 ? -10.461 15.969 -18.047 1 75.5 271 ASP A N 1
ATOM 2064 C CA . ASP A 1 271 ? -9.617 15.523 -16.953 1 75.5 271 ASP A CA 1
ATOM 2065 C C . ASP A 1 271 ? -8.57 14.516 -17.438 1 75.5 271 ASP A C 1
ATOM 2067 O O . ASP A 1 271 ? -7.402 14.594 -17.062 1 75.5 271 ASP A O 1
ATOM 2071 N N . ALA A 1 272 ? -9.023 13.664 -18.25 1 79.12 272 ALA A N 1
ATOM 2072 C CA . ALA A 1 272 ? -8.109 12.664 -18.812 1 79.12 272 ALA A CA 1
ATOM 2073 C C . ALA A 1 272 ? -7.02 13.336 -19.656 1 79.12 272 ALA A C 1
ATOM 2075 O O . ALA A 1 272 ? -5.844 12.977 -19.547 1 79.12 272 ALA A O 1
ATOM 2076 N N . GLN A 1 273 ? -7.383 14.273 -20.438 1 80.25 273 GLN A N 1
ATOM 2077 C CA . GLN A 1 273 ? -6.438 14.969 -21.312 1 80.25 273 GLN A CA 1
ATOM 2078 C C . GLN A 1 273 ? -5.414 15.758 -20.484 1 80.25 273 GLN A C 1
ATOM 2080 O O . GLN A 1 273 ? -4.227 15.75 -20.812 1 80.25 273 GLN A O 1
ATOM 2085 N N . ARG A 1 274 ? -5.852 16.359 -19.453 1 78.19 274 ARG A N 1
ATOM 2086 C CA . ARG A 1 274 ? -4.965 17.141 -18.594 1 78.19 274 ARG A CA 1
ATOM 2087 C C . ARG A 1 274 ? -3.924 16.234 -17.938 1 78.19 274 ARG A C 1
ATOM 2089 O O . ARG A 1 274 ? -2.738 16.578 -17.906 1 78.19 274 ARG A O 1
ATOM 2096 N N . LEU A 1 275 ? -4.391 15.125 -17.469 1 83.12 275 LEU A N 1
ATOM 2097 C CA . LEU A 1 275 ? -3.482 14.195 -16.812 1 83.12 275 LEU A CA 1
ATOM 2098 C C . LEU A 1 275 ? -2.479 13.625 -17.812 1 83.12 275 LEU A C 1
ATOM 2100 O O . LEU A 1 275 ? -1.279 13.57 -17.531 1 83.12 275 LEU A O 1
ATOM 2104 N N . ARG A 1 276 ? -2.955 13.305 -18.969 1 84.5 276 ARG A N 1
ATOM 2105 C CA . ARG A 1 276 ? -2.104 12.734 -20 1 84.5 276 ARG A CA 1
ATOM 2106 C C . ARG A 1 276 ? -1.085 13.758 -20.5 1 84.5 276 ARG A C 1
ATOM 2108 O O . ARG A 1 276 ? 0.099 13.445 -20.641 1 84.5 276 ARG A O 1
ATOM 2115 N N . ALA A 1 277 ? -1.5 14.883 -20.656 1 83.38 277 ALA A N 1
ATOM 2116 C CA . ALA A 1 277 ? -0.659 15.898 -21.281 1 83.38 277 ALA A CA 1
ATOM 2117 C C . ALA A 1 277 ? 0.329 16.484 -20.281 1 83.38 277 ALA A C 1
ATOM 2119 O O . ALA A 1 277 ? 1.508 16.672 -20.594 1 83.38 277 ALA A O 1
ATOM 2120 N N . ARG A 1 278 ? -0.082 16.719 -19.125 1 86.75 278 ARG A N 1
ATOM 2121 C CA . ARG A 1 278 ? 0.718 17.531 -18.203 1 86.75 278 ARG A CA 1
ATOM 2122 C C . ARG A 1 278 ? 1.486 16.641 -17.234 1 86.75 278 ARG A C 1
ATOM 2124 O O . ARG A 1 278 ? 2.518 17.047 -16.703 1 86.75 278 ARG A O 1
ATOM 2131 N N . LEU A 1 279 ? 1.021 15.422 -17.016 1 92.5 279 LEU A N 1
ATOM 2132 C CA . LEU A 1 279 ? 1.626 14.617 -15.953 1 92.5 279 LEU A CA 1
ATOM 2133 C C . LEU A 1 279 ? 2.135 13.289 -16.5 1 92.5 279 LEU A C 1
ATOM 2135 O O . LEU A 1 279 ? 2.385 12.359 -15.734 1 92.5 279 LEU A O 1
ATOM 2139 N N . TRP A 1 280 ? 2.314 13.164 -17.844 1 91.12 280 TRP A N 1
ATOM 2140 C CA . TRP A 1 280 ? 2.684 11.914 -18.5 1 91.12 280 TRP A CA 1
ATOM 2141 C C . TRP A 1 280 ? 3.965 11.344 -17.891 1 91.12 280 TRP A C 1
ATOM 2143 O O . TRP A 1 280 ? 4.008 10.172 -17.5 1 91.12 280 TRP A O 1
ATOM 2153 N N . PRO A 1 281 ? 5.035 12.203 -17.781 1 93.56 281 PRO A N 1
ATOM 2154 C CA . PRO A 1 281 ? 6.297 11.625 -17.297 1 93.56 281 PRO A CA 1
ATOM 2155 C C . PRO A 1 281 ? 6.207 11.133 -15.859 1 93.56 281 PRO A C 1
ATOM 2157 O O . PRO A 1 281 ? 6.82 10.125 -15.516 1 93.56 281 PRO A O 1
ATOM 2160 N N . ASP A 1 282 ? 5.512 11.852 -14.992 1 94.69 282 ASP A N 1
ATOM 2161 C CA . ASP A 1 282 ? 5.387 11.469 -13.586 1 94.69 282 ASP A CA 1
ATOM 2162 C C . ASP A 1 282 ? 4.57 10.188 -13.43 1 94.69 282 ASP A C 1
ATOM 2164 O O . ASP A 1 282 ? 4.902 9.336 -12.609 1 94.69 282 ASP A O 1
ATOM 2168 N N . ILE A 1 283 ? 3.527 10.086 -14.266 1 96.12 283 ILE A N 1
ATOM 2169 C CA . ILE A 1 283 ? 2.721 8.875 -14.25 1 96.12 283 ILE A CA 1
ATOM 2170 C C . ILE A 1 283 ? 3.549 7.695 -14.758 1 96.12 283 ILE A C 1
ATOM 2172 O O . ILE A 1 283 ? 3.48 6.594 -14.203 1 96.12 283 ILE A O 1
ATOM 2176 N N . ALA A 1 284 ? 4.324 7.949 -15.789 1 96.12 284 ALA A N 1
ATOM 2177 C CA . ALA A 1 284 ? 5.199 6.91 -16.328 1 96.12 284 ALA A CA 1
ATOM 2178 C C . ALA A 1 284 ? 6.137 6.367 -15.258 1 96.12 284 ALA A C 1
ATOM 2180 O O . ALA A 1 284 ? 6.328 5.152 -15.148 1 96.12 284 ALA A O 1
ATOM 2181 N N . ARG A 1 285 ? 6.672 7.234 -14.445 1 94.88 285 ARG A N 1
ATOM 2182 C CA . ARG A 1 285 ? 7.582 6.824 -13.383 1 94.88 285 ARG A CA 1
ATOM 2183 C C . ARG A 1 285 ? 6.859 5.965 -12.344 1 94.88 285 ARG A C 1
ATOM 2185 O O . ARG A 1 285 ? 7.402 4.961 -11.875 1 94.88 285 ARG A O 1
ATOM 2192 N N . CYS A 1 286 ? 5.621 6.324 -12.016 1 95.81 286 CYS A N 1
ATOM 2193 C CA . CYS A 1 286 ? 4.832 5.582 -11.039 1 95.81 286 CYS A CA 1
ATOM 2194 C C . CYS A 1 286 ? 4.555 4.164 -11.531 1 95.81 286 CYS A C 1
ATOM 2196 O O . CYS A 1 286 ? 4.516 3.225 -10.734 1 95.81 286 CYS A O 1
ATOM 2198 N N . LEU A 1 287 ? 4.418 4.047 -12.844 1 96.62 287 LEU A N 1
ATOM 2199 C CA . LEU A 1 287 ? 4.016 2.773 -13.43 1 96.62 287 LEU A CA 1
ATOM 2200 C C . LEU A 1 287 ? 5.238 1.927 -13.773 1 96.62 287 LEU A C 1
ATOM 2202 O O . LEU A 1 287 ? 5.113 0.727 -14.031 1 96.62 287 LEU A O 1
ATOM 2206 N N . GLY A 1 288 ? 6.41 2.529 -13.711 1 94.31 288 GLY A N 1
ATOM 2207 C CA . GLY A 1 288 ? 7.609 1.853 -14.188 1 94.31 288 GLY A CA 1
ATOM 2208 C C . GLY A 1 288 ? 7.715 1.813 -15.695 1 94.31 288 GLY A C 1
ATOM 2209 O O . GLY A 1 288 ? 8.305 0.889 -16.266 1 94.31 288 GLY A O 1
ATOM 2210 N N . ALA A 1 289 ? 7.051 2.734 -16.344 1 92.31 289 ALA A N 1
ATOM 2211 C CA . ALA A 1 289 ? 7.059 2.787 -17.797 1 92.31 289 ALA A CA 1
ATOM 2212 C C . ALA A 1 289 ? 8.281 3.531 -18.312 1 92.31 289 ALA A C 1
ATOM 2214 O O . ALA A 1 289 ? 8.75 4.48 -17.688 1 92.31 289 ALA A O 1
ATOM 2215 N N . GLU A 1 290 ? 9.023 2.945 -19.266 1 76 290 GLU A N 1
ATOM 2216 C CA . GLU A 1 290 ? 10.148 3.623 -19.891 1 76 290 GLU A CA 1
ATOM 2217 C C . GLU A 1 290 ? 9.68 4.789 -20.766 1 76 290 GLU A C 1
ATOM 2219 O O . GLU A 1 290 ? 8.609 4.73 -21.359 1 76 290 GLU A O 1
ATOM 2224 N N . GLU A 1 291 ? 10.289 6.02 -20.438 1 60.84 291 GLU A N 1
ATOM 2225 C CA . GLU A 1 291 ? 9.992 7.156 -21.297 1 60.84 291 GLU A CA 1
ATOM 2226 C C . GLU A 1 291 ? 10.328 6.84 -22.75 1 60.84 291 GLU A C 1
ATOM 2228 O O . GLU A 1 291 ? 11.367 6.234 -23.047 1 60.84 291 GLU A O 1
ATOM 2233 N N . THR A 1 292 ? 9.43 6.348 -23.531 1 46.47 292 THR A N 1
ATOM 2234 C CA . THR A 1 292 ? 9.781 6.262 -24.953 1 46.47 292 THR A CA 1
ATOM 2235 C C . THR A 1 292 ? 10.5 7.531 -25.406 1 46.47 292 THR A C 1
ATOM 2237 O O . THR A 1 292 ? 9.945 8.633 -25.297 1 46.47 292 THR A O 1
ATOM 2240 N N . THR A 1 293 ? 11.781 7.664 -25.188 1 34.12 293 THR A N 1
ATOM 2241 C CA . THR A 1 293 ? 12.406 8.664 -26.047 1 34.12 293 THR A CA 1
ATOM 2242 C C . THR A 1 293 ? 12.109 8.391 -27.516 1 34.12 293 THR A C 1
ATOM 2244 O O . THR A 1 293 ? 12.102 7.23 -27.953 1 34.12 293 THR A O 1
ATOM 2247 N N . MET B 1 1 ? -32.25 -34.188 -3.771 1 41.38 1 MET B N 1
ATOM 2248 C CA . MET B 1 1 ? -30.875 -34.438 -4.223 1 41.38 1 MET B CA 1
ATOM 2249 C C . MET B 1 1 ? -29.984 -33.25 -3.953 1 41.38 1 MET B C 1
ATOM 2251 O O . MET B 1 1 ? -30.375 -32.094 -4.227 1 41.38 1 MET B O 1
ATOM 2255 N N . VAL B 1 2 ? -29.156 -33.406 -3.004 1 56.25 2 VAL B N 1
ATOM 2256 C CA . VAL B 1 2 ? -28.266 -32.312 -2.578 1 56.25 2 VAL B CA 1
ATOM 2257 C C . VAL B 1 2 ? -27.406 -31.859 -3.754 1 56.25 2 VAL B C 1
ATOM 2259 O O . VAL B 1 2 ? -26.734 -32.688 -4.402 1 56.25 2 VAL B O 1
ATOM 2262 N N . VAL B 1 3 ? -27.75 -30.734 -4.336 1 64.25 3 VAL B N 1
ATOM 2263 C CA . VAL B 1 3 ? -27.062 -30.203 -5.504 1 64.25 3 VAL B CA 1
ATOM 2264 C C . VAL B 1 3 ? -25.75 -29.547 -5.078 1 64.25 3 VAL B C 1
ATOM 2266 O O . VAL B 1 3 ? -25.703 -28.844 -4.059 1 64.25 3 VAL B O 1
ATOM 2269 N N . ASP B 1 4 ? -24.625 -30 -5.629 1 76.06 4 ASP B N 1
ATOM 2270 C CA . ASP B 1 4 ? -23.359 -29.281 -5.523 1 76.06 4 ASP B CA 1
ATOM 2271 C C . ASP B 1 4 ? -23.422 -27.938 -6.262 1 76.06 4 ASP B C 1
ATOM 2273 O O . ASP B 1 4 ? -23.047 -27.859 -7.43 1 76.06 4 ASP B O 1
ATOM 2277 N N . LEU B 1 5 ? -23.969 -27.047 -5.543 1 77.5 5 LEU B N 1
ATOM 2278 C CA . LEU B 1 5 ? -24.219 -25.734 -6.129 1 77.5 5 LEU B CA 1
ATOM 2279 C C . LEU B 1 5 ? -22.938 -25.141 -6.695 1 77.5 5 LEU B C 1
ATOM 2281 O O . LEU B 1 5 ? -22.938 -24.578 -7.797 1 77.5 5 LEU B O 1
ATOM 2285 N N . ILE B 1 6 ? -21.875 -25.375 -5.973 1 79.38 6 ILE B N 1
ATOM 2286 C CA . ILE B 1 6 ? -20.625 -24.766 -6.398 1 79.38 6 ILE B CA 1
ATOM 2287 C C . ILE B 1 6 ? -20.109 -25.484 -7.645 1 79.38 6 ILE B C 1
ATOM 2289 O O . ILE B 1 6 ? -19.688 -24.828 -8.609 1 79.38 6 ILE B O 1
ATOM 2293 N N . GLY B 1 7 ? -20.125 -26.766 -7.609 1 84.38 7 GLY B N 1
ATOM 2294 C CA . GLY B 1 7 ? -19.719 -27.531 -8.781 1 84.38 7 GLY B CA 1
ATOM 2295 C C . GLY B 1 7 ? -20.516 -27.203 -10.016 1 84.38 7 GLY B C 1
ATOM 2296 O O . GLY B 1 7 ? -19.969 -27.078 -11.109 1 84.38 7 GLY B O 1
ATOM 2297 N N . GLY B 1 8 ? -21.766 -27.031 -9.859 1 87.88 8 GLY B N 1
ATOM 2298 C CA . GLY B 1 8 ? -22.625 -26.656 -10.961 1 87.88 8 GLY B CA 1
ATOM 2299 C C . GLY B 1 8 ? -22.328 -25.266 -11.508 1 87.88 8 GLY B C 1
ATOM 2300 O O . GLY B 1 8 ? -22.297 -25.078 -12.727 1 87.88 8 GLY B O 1
ATOM 2301 N N . CYS B 1 9 ? -22.109 -24.359 -10.578 1 85.81 9 CYS B N 1
ATOM 2302 C CA . CYS B 1 9 ? -21.812 -23 -10.992 1 85.81 9 CYS B CA 1
ATOM 2303 C C . CYS B 1 9 ? -20.469 -22.922 -11.711 1 85.81 9 CYS B C 1
ATOM 2305 O O . CYS B 1 9 ? -20.312 -22.156 -12.672 1 85.81 9 CYS B O 1
ATOM 2307 N N . ARG B 1 10 ? -19.516 -23.703 -11.227 1 85.62 10 ARG B N 1
ATOM 2308 C CA . ARG B 1 10 ? -18.219 -23.75 -11.891 1 85.62 10 ARG B CA 1
ATOM 2309 C C . ARG B 1 10 ? -18.344 -24.234 -13.328 1 85.62 10 ARG B C 1
ATOM 2311 O O . ARG B 1 10 ? -17.75 -23.656 -14.242 1 85.62 10 ARG B O 1
ATOM 2318 N N . ALA B 1 11 ? -19.094 -25.25 -13.516 1 88.62 11 ALA B N 1
ATOM 2319 C CA . ALA B 1 11 ? -19.344 -25.781 -14.852 1 88.62 11 ALA B CA 1
ATOM 2320 C C . ALA B 1 11 ? -20.094 -24.781 -15.719 1 88.62 11 ALA B C 1
ATOM 2322 O O . ALA B 1 11 ? -19.734 -24.562 -16.891 1 88.62 11 ALA B O 1
ATOM 2323 N N . PHE B 1 12 ? -21.047 -24.156 -15.164 1 91.12 12 PHE B N 1
ATOM 2324 C CA . PHE B 1 12 ? -21.875 -23.172 -15.836 1 91.12 12 PHE B CA 1
ATOM 2325 C C . PHE B 1 12 ? -21.016 -22 -16.344 1 91.12 12 PHE B C 1
ATOM 2327 O O . PHE B 1 12 ? -21.094 -21.641 -17.516 1 91.12 12 PHE B O 1
ATOM 2334 N N . VAL B 1 13 ? -20.266 -21.5 -15.469 1 87.31 13 VAL B N 1
ATOM 2335 C CA . VAL B 1 13 ? -19.406 -20.359 -15.797 1 87.31 13 VAL B CA 1
ATOM 2336 C C . VAL B 1 13 ? -18.406 -20.766 -16.875 1 87.31 13 VAL B C 1
ATOM 2338 O O . VAL B 1 13 ? -18.203 -20.047 -17.844 1 87.31 13 VAL B O 1
ATOM 2341 N N . SER B 1 14 ? -17.781 -21.922 -16.766 1 87.56 14 SER B N 1
ATOM 2342 C CA . SER B 1 14 ? -16.75 -22.391 -17.688 1 87.56 14 SER B CA 1
ATOM 2343 C C . SER B 1 14 ? -17.328 -22.641 -19.078 1 87.56 14 SER B C 1
ATOM 2345 O O . SER B 1 14 ? -16.719 -22.266 -20.078 1 87.56 14 SER B O 1
ATOM 2347 N N . VAL B 1 15 ? -18.453 -23.203 -19.141 1 87.81 15 VAL B N 1
ATOM 2348 C CA . VAL B 1 15 ? -19.094 -23.484 -20.406 1 87.81 15 VAL B CA 1
ATOM 2349 C C . VAL B 1 15 ? -19.531 -22.172 -21.078 1 87.81 15 VAL B C 1
ATOM 2351 O O . VAL B 1 15 ? -19.406 -22.016 -22.297 1 87.81 15 VAL B O 1
ATOM 2354 N N . SER B 1 16 ? -20 -21.312 -20.25 1 86.75 16 SER B N 1
ATOM 2355 C CA . SER B 1 16 ? -20.391 -20.016 -20.781 1 86.75 16 SER B CA 1
ATOM 2356 C C . SER B 1 16 ? -19.203 -19.297 -21.406 1 86.75 16 SER B C 1
ATOM 2358 O O . SER B 1 16 ? -19.328 -18.703 -22.484 1 86.75 16 SER B O 1
ATOM 2360 N N . GLU B 1 17 ? -18.156 -19.359 -20.688 1 82.81 17 GLU B N 1
ATOM 2361 C CA . GLU B 1 17 ? -16.953 -18.672 -21.125 1 82.81 17 GLU B CA 1
ATOM 2362 C C . GLU B 1 17 ? -16.375 -19.328 -22.375 1 82.81 17 GLU B C 1
ATOM 2364 O O . GLU B 1 17 ? -15.914 -18.641 -23.297 1 82.81 17 GLU B O 1
ATOM 2369 N N . ALA B 1 18 ? -16.422 -20.641 -22.469 1 82.81 18 ALA B N 1
ATOM 2370 C CA . ALA B 1 18 ? -15.812 -21.422 -23.547 1 82.81 18 ALA B CA 1
ATOM 2371 C C . ALA B 1 18 ? -16.75 -21.484 -24.75 1 82.81 18 ALA B C 1
ATOM 2373 O O . ALA B 1 18 ? -16.297 -21.734 -25.875 1 82.81 18 ALA B O 1
ATOM 2374 N N . GLY B 1 19 ? -18.016 -21.328 -24.453 1 87.5 19 GLY B N 1
ATOM 2375 C CA . GLY B 1 19 ? -19 -21.328 -25.516 1 87.5 19 GLY B CA 1
ATOM 2376 C C . GLY B 1 19 ? -19.406 -22.734 -25.953 1 87.5 19 GLY B C 1
ATOM 2377 O O . GLY B 1 19 ? -20.141 -22.891 -26.922 1 87.5 19 GLY B O 1
ATOM 2378 N N . SER B 1 20 ? -18.828 -23.75 -25.406 1 88.44 20 SER B N 1
ATOM 2379 C CA . SER B 1 20 ? -19.219 -25.125 -25.656 1 88.44 20 SER B CA 1
ATOM 2380 C C . SER B 1 20 ? -19.062 -25.984 -24.406 1 88.44 20 SER B C 1
ATOM 2382 O O . SER B 1 20 ? -18.266 -25.672 -23.531 1 88.44 20 SER B O 1
ATOM 2384 N N . PHE B 1 21 ? -19.828 -27.062 -24.344 1 88.38 21 PHE B N 1
ATOM 2385 C CA . PHE B 1 21 ? -19.797 -27.938 -23.188 1 88.38 21 PHE B CA 1
ATOM 2386 C C . PHE B 1 21 ? -18.469 -28.688 -23.125 1 88.38 21 PHE B C 1
ATOM 2388 O O . PHE B 1 21 ? -17.906 -28.875 -22.031 1 88.38 21 PHE B O 1
ATOM 2395 N N . THR B 1 22 ? -18.031 -28.984 -24.297 1 87.31 22 THR B N 1
ATOM 2396 C CA . THR B 1 22 ? -16.766 -29.719 -24.344 1 87.31 22 THR B CA 1
ATOM 2397 C C . THR B 1 22 ? -15.609 -28.812 -23.938 1 87.31 22 THR B C 1
ATOM 2399 O O . THR B 1 22 ? -14.805 -29.188 -23.062 1 87.31 22 THR B O 1
ATOM 2402 N N . ALA B 1 23 ? -15.586 -27.688 -24.453 1 85.44 23 ALA B N 1
ATOM 2403 C CA . ALA B 1 23 ? -14.516 -26.75 -24.141 1 85.44 23 ALA B CA 1
ATOM 2404 C C . ALA B 1 23 ? -14.633 -26.219 -22.719 1 85.44 23 ALA B C 1
ATOM 2406 O O . ALA B 1 23 ? -13.625 -26.016 -22.031 1 85.44 23 ALA B O 1
ATOM 2407 N N . GLY B 1 24 ? -15.844 -26.078 -22.344 1 86.06 24 GLY B N 1
ATOM 2408 C CA . GLY B 1 24 ? -16.078 -25.625 -20.984 1 86.06 24 GLY B CA 1
ATOM 2409 C C . GLY B 1 24 ? -15.672 -26.641 -19.938 1 86.06 24 GLY B C 1
ATOM 2410 O O . GLY B 1 24 ? -15.086 -26.281 -18.906 1 86.06 24 GLY B O 1
ATOM 2411 N N . ALA B 1 25 ? -16 -27.812 -20.156 1 84.94 25 ALA B N 1
ATOM 2412 C CA . ALA B 1 25 ? -15.602 -28.891 -19.25 1 84.94 25 ALA B CA 1
ATOM 2413 C C . ALA B 1 25 ? -14.086 -28.953 -19.109 1 84.94 25 ALA B C 1
ATOM 2415 O O . ALA B 1 25 ? -13.562 -29.109 -18.016 1 84.94 25 ALA B O 1
ATOM 2416 N N . ALA B 1 26 ? -13.469 -28.75 -20.188 1 80.44 26 ALA B N 1
ATOM 2417 C CA . ALA B 1 26 ? -12.008 -28.75 -20.188 1 80.44 26 ALA B CA 1
ATOM 2418 C C . ALA B 1 26 ? -11.461 -27.594 -19.344 1 80.44 26 ALA B C 1
ATOM 2420 O O . ALA B 1 26 ? -10.539 -27.781 -18.547 1 80.44 26 ALA B O 1
ATOM 2421 N N . LEU B 1 27 ? -12.148 -26.531 -19.5 1 78.88 27 LEU B N 1
ATOM 2422 C CA . LEU B 1 27 ? -11.75 -25.328 -18.75 1 78.88 27 LEU B CA 1
ATOM 2423 C C . LEU B 1 27 ? -11.945 -25.531 -17.25 1 78.88 27 LEU B C 1
ATOM 2425 O O . LEU B 1 27 ? -11.141 -25.062 -16.453 1 78.88 27 LEU B O 1
ATOM 2429 N N . ALA B 1 28 ? -12.945 -26.297 -16.922 1 78.12 28 ALA B N 1
ATOM 2430 C CA . ALA B 1 28 ? -13.273 -26.578 -15.531 1 78.12 28 ALA B CA 1
ATOM 2431 C C . ALA B 1 28 ? -12.516 -27.812 -15.031 1 78.12 28 ALA B C 1
ATOM 2433 O O . ALA B 1 28 ? -12.633 -28.188 -13.859 1 78.12 28 ALA B O 1
ATOM 2434 N N . ARG B 1 29 ? -11.805 -28.484 -15.898 1 78.81 29 ARG B N 1
ATOM 2435 C CA . ARG B 1 29 ? -11.008 -29.672 -15.594 1 78.81 29 ARG B CA 1
ATOM 2436 C C . ARG B 1 29 ? -11.898 -30.828 -15.117 1 78.81 29 ARG B C 1
ATOM 2438 O O . ARG B 1 29 ? -11.578 -31.484 -14.125 1 78.81 29 ARG B O 1
ATOM 2445 N N . ILE B 1 30 ? -13.008 -30.984 -15.828 1 82.31 30 ILE B N 1
ATOM 2446 C CA . ILE B 1 30 ? -13.906 -32.125 -15.586 1 82.31 30 ILE B CA 1
ATOM 2447 C C . ILE B 1 30 ? -14.352 -32.719 -16.906 1 82.31 30 ILE B C 1
ATOM 2449 O O . ILE B 1 30 ? -14.297 -32.062 -17.953 1 82.31 30 ILE B O 1
ATOM 2453 N N . PRO B 1 31 ? -14.617 -34 -16.875 1 84.69 31 PRO B N 1
ATOM 2454 C CA . PRO B 1 31 ? -15.164 -34.594 -18.094 1 84.69 31 PRO B CA 1
ATOM 2455 C C . PRO B 1 31 ? -16.469 -33.938 -18.531 1 84.69 31 PRO B C 1
ATOM 2457 O O . PRO B 1 31 ? -17.266 -33.5 -17.703 1 84.69 31 PRO B O 1
ATOM 2460 N N . GLN B 1 32 ? -16.609 -33.844 -19.844 1 88.44 32 GLN B N 1
ATOM 2461 C CA . GLN B 1 32 ? -17.781 -33.188 -20.438 1 88.44 32 GLN B CA 1
ATOM 2462 C C . GLN B 1 32 ? -19.078 -33.781 -19.906 1 88.44 32 GLN B C 1
ATOM 2464 O O . GLN B 1 32 ? -20 -33.031 -19.562 1 88.44 32 GLN B O 1
ATOM 2469 N N . PRO B 1 33 ? -19.234 -35.156 -19.719 1 89.19 33 PRO B N 1
ATOM 2470 C CA . PRO B 1 33 ? -20.484 -35.688 -19.172 1 89.19 33 PRO B CA 1
ATOM 2471 C C . PRO B 1 33 ? -20.75 -35.188 -17.75 1 89.19 33 PRO B C 1
ATOM 2473 O O . PRO B 1 33 ? -21.906 -34.969 -17.375 1 89.19 33 PRO B O 1
ATOM 2476 N N . VAL B 1 34 ? -19.656 -35 -17.062 1 87.19 34 VAL B N 1
ATOM 2477 C CA . VAL B 1 34 ? -19.781 -34.5 -15.688 1 87.19 34 VAL B CA 1
ATOM 2478 C C . VAL B 1 34 ? -20.25 -33.031 -15.703 1 87.19 34 VAL B C 1
ATOM 2480 O O . VAL B 1 34 ? -21.141 -32.656 -14.938 1 87.19 34 VAL B O 1
ATOM 2483 N N . ALA B 1 35 ? -19.688 -32.281 -16.562 1 90.62 35 ALA B N 1
ATOM 2484 C CA . ALA B 1 35 ? -20.094 -30.875 -16.703 1 90.62 35 ALA B CA 1
ATOM 2485 C C . ALA B 1 35 ? -21.562 -30.781 -17.094 1 90.62 35 ALA B C 1
ATOM 2487 O O . ALA B 1 35 ? -22.312 -29.984 -16.531 1 90.62 35 ALA B O 1
ATOM 2488 N N . SER B 1 36 ? -21.953 -31.578 -18 1 90.44 36 SER B N 1
ATOM 2489 C CA . SER B 1 36 ? -23.328 -31.594 -18.469 1 90.44 36 SER B CA 1
ATOM 2490 C C . SER B 1 36 ? -24.297 -31.984 -17.359 1 90.44 36 SER B C 1
ATOM 2492 O O . SER B 1 36 ? -25.328 -31.344 -17.172 1 90.44 36 SER B O 1
ATOM 2494 N N . ARG B 1 37 ? -23.922 -32.969 -16.609 1 88.88 37 ARG B N 1
ATOM 2495 C CA . ARG B 1 37 ? -24.75 -33.438 -15.508 1 88.88 37 ARG B CA 1
ATOM 2496 C C . ARG B 1 37 ? -24.875 -32.344 -14.422 1 88.88 37 ARG B C 1
ATOM 2498 O O . ARG B 1 37 ? -25.953 -32.156 -13.859 1 88.88 37 ARG B O 1
ATOM 2505 N N . ARG B 1 38 ? -23.766 -31.766 -14.141 1 89.25 38 ARG B N 1
ATOM 2506 C CA . ARG B 1 38 ? -23.75 -30.734 -13.117 1 89.25 38 ARG B CA 1
ATOM 2507 C C . ARG B 1 38 ? -24.625 -29.547 -13.508 1 89.25 38 ARG B C 1
ATOM 2509 O O . ARG B 1 38 ? -25.359 -29.016 -12.672 1 89.25 38 ARG B O 1
ATOM 2516 N N . ILE B 1 39 ? -24.547 -29.156 -14.75 1 90.75 39 ILE B N 1
ATOM 2517 C CA . ILE B 1 39 ? -25.344 -28.047 -15.234 1 90.75 39 ILE B CA 1
ATOM 2518 C C . ILE B 1 39 ? -26.812 -28.422 -15.266 1 90.75 39 ILE B C 1
ATOM 2520 O O . ILE B 1 39 ? -27.672 -27.641 -14.875 1 90.75 39 ILE B O 1
ATOM 2524 N N . ALA B 1 40 ? -27.078 -29.625 -15.664 1 90.62 40 ALA B N 1
ATOM 2525 C CA . ALA B 1 40 ? -28.453 -30.125 -15.664 1 90.62 40 ALA B CA 1
ATOM 2526 C C . ALA B 1 40 ? -29.031 -30.125 -14.25 1 90.62 40 ALA B C 1
ATOM 2528 O O . ALA B 1 40 ? -30.188 -29.766 -14.047 1 90.62 40 ALA B O 1
ATOM 2529 N N . ALA B 1 41 ? -28.219 -30.609 -13.359 1 85.56 41 ALA B N 1
ATOM 2530 C CA . ALA B 1 41 ? -28.641 -30.609 -11.953 1 85.56 41 ALA B CA 1
ATOM 2531 C C . ALA B 1 41 ? -28.906 -29.203 -11.453 1 85.56 41 ALA B C 1
ATOM 2533 O O . ALA B 1 41 ? -29.859 -28.969 -10.703 1 85.56 41 ALA B O 1
ATOM 2534 N N . LEU B 1 42 ? -28.094 -28.281 -11.836 1 88.06 42 LEU B N 1
ATOM 2535 C CA . LEU B 1 42 ? -28.234 -26.875 -11.469 1 88.06 42 LEU B CA 1
ATOM 2536 C C . LEU B 1 42 ? -29.516 -26.297 -12.047 1 88.06 42 LEU B C 1
ATOM 2538 O O . LEU B 1 42 ? -30.234 -25.562 -11.359 1 88.06 42 LEU B O 1
ATOM 2542 N N . GLU B 1 43 ? -29.797 -26.625 -13.289 1 90.75 43 GLU B N 1
ATOM 2543 C CA . GLU B 1 43 ? -31.016 -26.188 -13.961 1 90.75 43 GLU B CA 1
ATOM 2544 C C . GLU B 1 43 ? -32.25 -26.75 -13.273 1 90.75 43 GLU B C 1
ATOM 2546 O O . GLU B 1 43 ? -33.25 -26.031 -13.086 1 90.75 43 GLU B O 1
ATOM 2551 N N . ARG B 1 44 ? -32.156 -27.984 -12.891 1 86.44 44 ARG B N 1
ATOM 2552 C CA . ARG B 1 44 ? -33.25 -28.609 -12.164 1 86.44 44 ARG B CA 1
ATOM 2553 C C . ARG B 1 44 ? -33.469 -27.922 -10.82 1 86.44 44 ARG B C 1
ATOM 2555 O O . ARG B 1 44 ? -34.625 -27.703 -10.422 1 86.44 44 ARG B O 1
ATOM 2562 N N . HIS B 1 45 ? -32.375 -27.656 -10.172 1 82.44 45 HIS B N 1
ATOM 2563 C CA . HIS B 1 45 ? -32.438 -27.016 -8.867 1 82.44 45 HIS B CA 1
ATOM 2564 C C . HIS B 1 45 ? -33.125 -25.641 -8.969 1 82.44 45 HIS B C 1
ATOM 2566 O O . HIS B 1 45 ? -33.938 -25.281 -8.125 1 82.44 45 HIS B O 1
ATOM 2572 N N . PHE B 1 46 ? -32.812 -24.906 -10.055 1 84.75 46 PHE B N 1
ATOM 2573 C CA . PHE B 1 46 ? -33.344 -23.578 -10.25 1 84.75 46 PHE B CA 1
ATOM 2574 C C . PHE B 1 46 ? -34.719 -23.641 -10.906 1 84.75 46 PHE B C 1
ATOM 2576 O O . PHE B 1 46 ? -35.5 -22.672 -10.852 1 84.75 46 PHE B O 1
ATOM 2583 N N . GLY B 1 47 ? -34.969 -24.703 -11.531 1 87.12 47 GLY B N 1
ATOM 2584 C CA . GLY B 1 47 ? -36.25 -24.906 -12.211 1 87.12 47 GLY B CA 1
ATOM 2585 C C . GLY B 1 47 ? -36.281 -24.266 -13.578 1 87.12 47 GLY B C 1
ATOM 2586 O O . GLY B 1 47 ? -37.375 -24.078 -14.148 1 87.12 47 GLY B O 1
ATOM 2587 N N . GLU B 1 48 ? -35.188 -23.766 -14.062 1 88.5 48 GLU B N 1
ATOM 2588 C CA . GLU B 1 48 ? -35.094 -23.109 -15.367 1 88.5 48 GLU B CA 1
ATOM 2589 C C . GLU B 1 48 ? -33.781 -23.484 -16.062 1 88.5 48 GLU B C 1
ATOM 2591 O O . GLU B 1 48 ? -32.75 -23.703 -15.406 1 88.5 48 GLU B O 1
ATOM 2596 N N . ARG B 1 49 ? -33.781 -23.469 -17.359 1 90.94 49 ARG B N 1
ATOM 2597 C CA . ARG B 1 49 ? -32.594 -23.797 -18.141 1 90.94 49 ARG B CA 1
ATOM 2598 C C . ARG B 1 49 ? -31.641 -22.625 -18.203 1 90.94 49 ARG B C 1
ATOM 2600 O O . ARG B 1 49 ? -32.062 -21.469 -18.297 1 90.94 49 ARG B O 1
ATOM 2607 N N . LEU B 1 50 ? -30.391 -22.984 -18.094 1 92.75 50 LEU B N 1
ATOM 2608 C CA . LEU B 1 50 ? -29.344 -21.984 -18.188 1 92.75 50 LEU B CA 1
ATOM 2609 C C . LEU B 1 50 ? -28.844 -21.859 -19.609 1 92.75 50 LEU B C 1
ATOM 2611 O O . LEU B 1 50 ? -28.453 -20.766 -20.047 1 92.75 50 LEU B O 1
ATOM 2615 N N . PHE B 1 51 ? -28.828 -22.906 -20.375 1 92.44 51 PHE B N 1
ATOM 2616 C CA . PHE B 1 51 ? -28.391 -22.938 -21.766 1 92.44 51 PHE B CA 1
ATOM 2617 C C . PHE B 1 51 ? -29.516 -23.406 -22.688 1 92.44 51 PHE B C 1
ATOM 2619 O O . PHE B 1 51 ? -30.359 -24.203 -22.281 1 92.44 51 PHE B O 1
ATOM 2626 N N . ASP B 1 52 ? -29.469 -22.797 -23.906 1 85.31 52 ASP B N 1
ATOM 2627 C CA . ASP B 1 52 ? -30.391 -23.234 -24.969 1 85.31 52 ASP B CA 1
ATOM 2628 C C . ASP B 1 52 ? -29.906 -24.531 -25.609 1 85.31 52 ASP B C 1
ATOM 2630 O O . ASP B 1 52 ? -28.766 -24.625 -26.062 1 85.31 52 ASP B O 1
ATOM 2634 N N . ARG B 1 53 ? -30.516 -25.656 -25.359 1 70.56 53 ARG B N 1
ATOM 2635 C CA . ARG B 1 53 ? -30.094 -27 -25.781 1 70.56 53 ARG B CA 1
ATOM 2636 C C . ARG B 1 53 ? -30.344 -27.203 -27.266 1 70.56 53 ARG B C 1
ATOM 2638 O O . ARG B 1 53 ? -30.094 -28.281 -27.797 1 70.56 53 ARG B O 1
ATOM 2645 N N . THR B 1 54 ? -30.828 -26.281 -27.984 1 64.31 54 THR B N 1
ATOM 2646 C CA . THR B 1 54 ? -31.234 -26.547 -29.359 1 64.31 54 THR B CA 1
ATOM 2647 C C . THR B 1 54 ? -30.031 -26.422 -30.297 1 64.31 54 THR B C 1
ATOM 2649 O O . THR B 1 54 ? -30.125 -26.781 -31.484 1 64.31 54 THR B O 1
ATOM 2652 N N . THR B 1 55 ? -28.938 -25.828 -29.859 1 57.94 55 THR B N 1
ATOM 2653 C CA . THR B 1 55 ? -27.875 -25.578 -30.812 1 57.94 55 THR B CA 1
ATOM 2654 C C . THR B 1 55 ? -26.578 -26.234 -30.359 1 57.94 55 THR B C 1
ATOM 2656 O O . THR B 1 55 ? -26.438 -26.609 -29.188 1 57.94 55 THR B O 1
ATOM 2659 N N . ARG B 1 56 ? -25.703 -26.531 -31.328 1 63.16 56 ARG B N 1
ATOM 2660 C CA . ARG B 1 56 ? -24.391 -27.125 -31.125 1 63.16 56 ARG B CA 1
ATOM 2661 C C . ARG B 1 56 ? -23.531 -26.266 -30.188 1 63.16 56 ARG B C 1
ATOM 2663 O O . ARG B 1 56 ? -22.594 -26.766 -29.578 1 63.16 56 ARG B O 1
ATOM 2670 N N . ARG B 1 57 ? -23.859 -25.047 -30.141 1 73.56 57 ARG B N 1
ATOM 2671 C CA . ARG B 1 57 ? -23.125 -24.109 -29.312 1 73.56 57 ARG B CA 1
ATOM 2672 C C . ARG B 1 57 ? -23.844 -23.875 -27.984 1 73.56 57 ARG B C 1
ATOM 2674 O O . ARG B 1 57 ? -25.078 -23.922 -27.922 1 73.56 57 ARG B O 1
ATOM 2681 N N . ALA B 1 58 ? -23.094 -23.781 -26.906 1 81.88 58 ALA B N 1
ATOM 2682 C CA . ALA B 1 58 ? -23.656 -23.484 -25.594 1 81.88 58 ALA B CA 1
ATOM 2683 C C . ALA B 1 58 ? -24.094 -22.016 -25.5 1 81.88 58 ALA B C 1
ATOM 2685 O O . ALA B 1 58 ? -23.281 -21.141 -25.188 1 81.88 58 ALA B O 1
ATOM 2686 N N . ARG B 1 59 ? -25.438 -21.672 -25.953 1 87 59 ARG B N 1
ATOM 2687 C CA . ARG B 1 59 ? -25.984 -20.328 -25.859 1 87 59 ARG B CA 1
ATOM 2688 C C . ARG B 1 59 ? -26.797 -20.172 -24.562 1 87 59 ARG B C 1
ATOM 2690 O O . ARG B 1 59 ? -27.578 -21.047 -24.203 1 87 59 ARG B O 1
ATOM 2697 N N . LEU B 1 60 ? -26.516 -19.109 -23.891 1 88.81 60 LEU B N 1
ATOM 2698 C CA . LEU B 1 60 ? -27.203 -18.844 -22.625 1 88.81 60 LEU B CA 1
ATOM 2699 C C . LEU B 1 60 ? -28.656 -18.5 -22.859 1 88.81 60 LEU B C 1
ATOM 2701 O O . LEU B 1 60 ? -29 -17.812 -23.828 1 88.81 60 LEU B O 1
ATOM 2705 N N . THR B 1 61 ? -29.656 -18.969 -22.078 1 87.44 61 THR B N 1
ATOM 2706 C CA . THR B 1 61 ? -31.031 -18.484 -21.984 1 87.44 61 THR B CA 1
ATOM 2707 C C . THR B 1 61 ? -31.062 -17.109 -21.312 1 87.44 61 THR B C 1
ATOM 2709 O O . THR B 1 61 ? -30.078 -16.672 -20.734 1 87.44 61 THR B O 1
ATOM 2712 N N . PRO B 1 62 ? -32.156 -16.391 -21.438 1 82 62 PRO B N 1
ATOM 2713 C CA . PRO B 1 62 ? -32.312 -15.156 -20.672 1 82 62 PRO B CA 1
ATOM 2714 C C . PRO B 1 62 ? -32.062 -15.344 -19.172 1 82 62 PRO B C 1
ATOM 2716 O O . PRO B 1 62 ? -31.375 -14.523 -18.547 1 82 62 PRO B O 1
ATOM 2719 N N . PHE B 1 63 ? -32.562 -16.469 -18.625 1 83.5 63 PHE B N 1
ATOM 2720 C CA . PHE B 1 63 ? -32.344 -16.812 -17.234 1 83.5 63 PHE B CA 1
ATOM 2721 C C . PHE B 1 63 ? -30.844 -17.047 -16.969 1 83.5 63 PHE B C 1
ATOM 2723 O O . PHE B 1 63 ? -30.297 -16.594 -15.969 1 83.5 63 PHE B O 1
ATOM 2730 N N . GLY B 1 64 ? -30.188 -17.766 -17.891 1 89 64 GLY B N 1
ATOM 2731 C CA . GLY B 1 64 ? -28.75 -18 -17.781 1 89 64 GLY B CA 1
ATOM 2732 C C . GLY B 1 64 ? -27.938 -16.719 -17.75 1 89 64 GLY B C 1
ATOM 2733 O O . GLY B 1 64 ? -27 -16.594 -16.953 1 89 64 GLY B O 1
ATOM 2734 N N . ARG B 1 65 ? -28.281 -15.812 -18.531 1 84.06 65 ARG B N 1
ATOM 2735 C CA . ARG B 1 65 ? -27.594 -14.523 -18.594 1 84.06 65 ARG B CA 1
ATOM 2736 C C . ARG B 1 65 ? -27.75 -13.766 -17.281 1 84.06 65 ARG B C 1
ATOM 2738 O O . ARG B 1 65 ? -26.797 -13.141 -16.797 1 84.06 65 ARG B O 1
ATOM 2745 N N . ASP B 1 66 ? -28.891 -13.906 -16.703 1 79.69 66 ASP B N 1
ATOM 2746 C CA . ASP B 1 66 ? -29.172 -13.211 -15.461 1 79.69 66 ASP B CA 1
ATOM 2747 C C . ASP B 1 66 ? -28.422 -13.852 -14.289 1 79.69 66 ASP B C 1
ATOM 2749 O O . ASP B 1 66 ? -28.016 -13.164 -13.352 1 79.69 66 ASP B O 1
ATOM 2753 N N . MET B 1 67 ? -28.234 -15.117 -14.422 1 81.38 67 MET B N 1
ATOM 2754 C CA . MET B 1 67 ? -27.656 -15.859 -13.305 1 81.38 67 MET B CA 1
ATOM 2755 C C . MET B 1 67 ? -26.141 -15.844 -13.367 1 81.38 67 MET B C 1
ATOM 2757 O O . MET B 1 67 ? -25.469 -16.062 -12.352 1 81.38 67 MET B O 1
ATOM 2761 N N . LEU B 1 68 ? -25.656 -15.539 -14.547 1 84.5 68 LEU B N 1
ATOM 2762 C CA . LEU B 1 68 ? -24.234 -15.703 -14.781 1 84.5 68 LEU B CA 1
ATOM 2763 C C . LEU B 1 68 ? -23.422 -14.836 -13.836 1 84.5 68 LEU B C 1
ATOM 2765 O O . LEU B 1 68 ? -22.453 -15.305 -13.219 1 84.5 68 LEU B O 1
ATOM 2769 N N . PRO B 1 69 ? -23.875 -13.625 -13.602 1 72.62 69 PRO B N 1
ATOM 2770 C CA . PRO B 1 69 ? -23.078 -12.805 -12.68 1 72.62 69 PRO B CA 1
ATOM 2771 C C . PRO B 1 69 ? -23.062 -13.359 -11.258 1 72.62 69 PRO B C 1
ATOM 2773 O O . PRO B 1 69 ? -22.016 -13.375 -10.609 1 72.62 69 PRO B O 1
ATOM 2776 N N . SER B 1 70 ? -24.188 -13.852 -10.859 1 72.62 70 SER B N 1
ATOM 2777 C CA . SER B 1 70 ? -24.266 -14.43 -9.523 1 72.62 70 SER B CA 1
ATOM 2778 C C . SER B 1 70 ? -23.453 -15.711 -9.422 1 72.62 70 SER B C 1
ATOM 2780 O O . SER B 1 70 ? -22.797 -15.961 -8.414 1 72.62 70 SER B O 1
ATOM 2782 N N . ALA B 1 71 ? -23.5 -16.484 -10.453 1 80.88 71 ALA B N 1
ATOM 2783 C CA . ALA B 1 71 ? -22.734 -17.719 -10.492 1 80.88 71 ALA B CA 1
ATOM 2784 C C . ALA B 1 71 ? -21.234 -17.438 -10.43 1 80.88 71 ALA B C 1
ATOM 2786 O O . ALA B 1 71 ? -20.5 -18.094 -9.695 1 80.88 71 ALA B O 1
ATOM 2787 N N . LYS B 1 72 ? -20.859 -16.484 -11.141 1 77.25 72 LYS B N 1
ATOM 2788 C CA . LYS B 1 72 ? -19.453 -16.078 -11.148 1 77.25 72 LYS B CA 1
ATOM 2789 C C . LYS B 1 72 ? -19 -15.633 -9.758 1 77.25 72 LYS B C 1
ATOM 2791 O O . LYS B 1 72 ? -17.922 -16 -9.297 1 77.25 72 LYS B O 1
ATOM 2796 N N . ARG B 1 73 ? -19.828 -14.945 -9.141 1 65.62 73 ARG B N 1
ATOM 2797 C CA . ARG B 1 73 ? -19.516 -14.469 -7.797 1 65.62 73 ARG B CA 1
ATOM 2798 C C . ARG B 1 73 ? -19.422 -15.633 -6.812 1 65.62 73 ARG B C 1
ATOM 2800 O O . ARG B 1 73 ? -18.516 -15.656 -5.973 1 65.62 73 ARG B O 1
ATOM 2807 N N . LEU B 1 74 ? -20.328 -16.547 -6.973 1 65.12 74 LEU B N 1
ATOM 2808 C CA . LEU B 1 74 ? -20.328 -17.703 -6.098 1 65.12 74 LEU B CA 1
ATOM 2809 C C . LEU B 1 74 ? -19.047 -18.531 -6.297 1 65.12 74 LEU B C 1
ATOM 2811 O O . LEU B 1 74 ? -18.453 -19 -5.324 1 65.12 74 LEU B O 1
ATOM 2815 N N . VAL B 1 75 ? -18.719 -18.672 -7.531 1 72.06 75 VAL B N 1
ATOM 2816 C CA . VAL B 1 75 ? -17.516 -19.438 -7.84 1 72.06 75 VAL B CA 1
ATOM 2817 C C . VAL B 1 75 ? -16.281 -18.719 -7.301 1 72.06 75 VAL B C 1
ATOM 2819 O O . VAL B 1 75 ? -15.398 -19.328 -6.699 1 72.06 75 VAL B O 1
ATOM 2822 N N . THR B 1 76 ? -16.297 -17.5 -7.512 1 63.97 76 THR B N 1
ATOM 2823 C CA . THR B 1 76 ? -15.195 -16.688 -7 1 63.97 76 THR B CA 1
ATOM 2824 C C . THR B 1 76 ? -15.102 -16.797 -5.48 1 63.97 76 THR B C 1
ATOM 2826 O O . THR B 1 76 ? -14.016 -16.969 -4.926 1 63.97 76 THR B O 1
ATOM 2829 N N . LEU B 1 77 ? -16.219 -16.812 -4.852 1 54.94 77 LEU B N 1
ATOM 2830 C CA . LEU B 1 77 ? -16.266 -16.922 -3.396 1 54.94 77 LEU B CA 1
ATOM 2831 C C . LEU B 1 77 ? -15.859 -18.328 -2.945 1 54.94 77 LEU B C 1
ATOM 2833 O O . LEU B 1 77 ? -15.156 -18.484 -1.946 1 54.94 77 LEU B O 1
ATOM 2837 N N . ALA B 1 78 ? -16.328 -19.25 -3.65 1 58.34 78 ALA B N 1
ATOM 2838 C CA . ALA B 1 78 ? -15.961 -20.641 -3.336 1 58.34 78 ALA B CA 1
ATOM 2839 C C . ALA B 1 78 ? -14.469 -20.875 -3.518 1 58.34 78 ALA B C 1
ATOM 2841 O O . ALA B 1 78 ? -13.828 -21.5 -2.68 1 58.34 78 ALA B O 1
ATOM 2842 N N . ASP B 1 79 ? -14.008 -20.406 -4.629 1 58.66 79 ASP B N 1
ATOM 2843 C CA . ASP B 1 79 ? -12.578 -20.516 -4.859 1 58.66 79 ASP B CA 1
ATOM 2844 C C . ASP B 1 79 ? -11.781 -19.797 -3.771 1 58.66 79 ASP B C 1
ATOM 2846 O O . ASP B 1 79 ? -10.773 -20.328 -3.285 1 58.66 79 ASP B O 1
ATOM 2850 N N . ALA B 1 80 ? -12.297 -18.734 -3.486 1 52.66 80 ALA B N 1
ATOM 2851 C CA . ALA B 1 80 ? -11.68 -17.984 -2.391 1 52.66 80 ALA B CA 1
ATOM 2852 C C . ALA B 1 80 ? -11.734 -18.781 -1.089 1 52.66 80 ALA B C 1
ATOM 2854 O O . ALA B 1 80 ? -10.766 -18.812 -0.331 1 52.66 80 ALA B O 1
ATOM 2855 N N . MET B 1 81 ? -12.883 -19.422 -0.932 1 48.84 81 MET B N 1
ATOM 2856 C CA . MET B 1 81 ? -13.039 -20.266 0.252 1 48.84 81 MET B CA 1
ATOM 2857 C C . MET B 1 81 ? -12.094 -21.453 0.209 1 48.84 81 MET B C 1
ATOM 2859 O O . MET B 1 81 ? -11.523 -21.828 1.231 1 48.84 81 MET B O 1
ATOM 2863 N N . GLU B 1 82 ? -12.125 -22.078 -0.915 1 51.66 82 GLU B N 1
ATOM 2864 C CA . GLU B 1 82 ? -11.188 -23.188 -1.055 1 51.66 82 GLU B CA 1
ATOM 2865 C C . GLU B 1 82 ? -9.75 -22.719 -0.842 1 51.66 82 GLU B C 1
ATOM 2867 O O . GLU B 1 82 ? -8.953 -23.406 -0.19 1 51.66 82 GLU B O 1
ATOM 2872 N N . HIS B 1 83 ? -9.453 -21.656 -1.535 1 47.75 83 HIS B N 1
ATOM 2873 C CA . HIS B 1 83 ? -8.141 -21.047 -1.289 1 47.75 83 HIS B CA 1
ATOM 2874 C C . HIS B 1 83 ? -7.945 -20.75 0.192 1 47.75 83 HIS B C 1
ATOM 2876 O O . HIS B 1 83 ? -6.891 -21.047 0.757 1 47.75 83 HIS B O 1
ATOM 2882 N N . ASP B 1 84 ? -9.039 -20.219 0.652 1 46.41 84 ASP B N 1
ATOM 2883 C CA . ASP B 1 84 ? -9.031 -19.938 2.086 1 46.41 84 ASP B CA 1
ATOM 2884 C C . ASP B 1 84 ? -8.898 -21.234 2.891 1 46.41 84 ASP B C 1
ATOM 2886 O O . ASP B 1 84 ? -8.172 -21.281 3.887 1 46.41 84 ASP B O 1
ATOM 2890 N N . ALA B 1 85 ? -9.719 -22.234 2.393 1 47.81 85 ALA B N 1
ATOM 2891 C CA . ALA B 1 85 ? -9.625 -23.531 3.045 1 47.81 85 ALA B CA 1
ATOM 2892 C C . ALA B 1 85 ? -8.219 -24.109 2.924 1 47.81 85 ALA B C 1
ATOM 2894 O O . ALA B 1 85 ? -7.668 -24.641 3.896 1 47.81 85 ALA B O 1
ATOM 2895 N N . GLN B 1 86 ? -7.812 -24.062 1.634 1 47.62 86 GLN B N 1
ATOM 2896 C CA . GLN B 1 86 ? -6.43 -24.516 1.467 1 47.62 86 GLN B CA 1
ATOM 2897 C C . GLN B 1 86 ? -5.473 -23.656 2.287 1 47.62 86 GLN B C 1
ATOM 2899 O O . GLN B 1 86 ? -4.559 -24.172 2.928 1 47.62 86 GLN B O 1
ATOM 2904 N N . ARG B 1 87 ? -5.793 -22.359 2.068 1 46 87 ARG B N 1
ATOM 2905 C CA . ARG B 1 87 ? -5.039 -21.438 2.9 1 46 87 ARG B CA 1
ATOM 2906 C C . ARG B 1 87 ? -5.316 -21.672 4.379 1 46 87 ARG B C 1
ATOM 2908 O O . ARG B 1 87 ? -4.406 -21.594 5.207 1 46 87 ARG B O 1
ATOM 2915 N N . ALA B 1 88 ? -6.672 -21.859 4.562 1 49.31 88 ALA B N 1
ATOM 2916 C CA . ALA B 1 88 ? -7.043 -22.203 5.934 1 49.31 88 ALA B CA 1
ATOM 2917 C C . ALA B 1 88 ? -6.305 -23.453 6.41 1 49.31 88 ALA B C 1
ATOM 2919 O O . ALA B 1 88 ? -5.969 -23.562 7.59 1 49.31 88 ALA B O 1
ATOM 2920 N N . LYS B 1 89 ? -6.328 -24.312 5.391 1 52.12 89 LYS B N 1
ATOM 2921 C CA . LYS B 1 89 ? -5.52 -25.469 5.766 1 52.12 89 LYS B CA 1
ATOM 2922 C C . LYS B 1 89 ? -4.109 -25.047 6.164 1 52.12 89 LYS B C 1
ATOM 2924 O O . LYS B 1 89 ? -3.477 -25.688 7.004 1 52.12 89 LYS B O 1
ATOM 2929 N N . LEU B 1 90 ? -3.703 -24 5.449 1 53.44 90 LEU B N 1
ATOM 2930 C CA . LEU B 1 90 ? -2.414 -23.453 5.855 1 53.44 90 LEU B CA 1
ATOM 2931 C C . LEU B 1 90 ? -2.549 -22.641 7.137 1 53.44 90 LEU B C 1
ATOM 2933 O O . LEU B 1 90 ? -1.548 -22.297 7.77 1 53.44 90 LEU B O 1
ATOM 2937 N N . ARG B 1 91 ? -3.863 -22.516 7.676 1 60.69 91 ARG B N 1
ATOM 2938 C CA . ARG B 1 91 ? -4.195 -21.75 8.875 1 60.69 91 ARG B CA 1
ATOM 2939 C C . ARG B 1 91 ? -3.387 -20.469 8.953 1 60.69 91 ARG B C 1
ATOM 2941 O O . ARG B 1 91 ? -2.582 -20.281 9.867 1 60.69 91 ARG B O 1
ATOM 2948 N N . PRO B 1 92 ? -3.664 -19.547 7.754 1 74.38 92 PRO B N 1
ATOM 2949 C CA . PRO B 1 92 ? -2.758 -18.406 7.801 1 74.38 92 PRO B CA 1
ATOM 2950 C C . PRO B 1 92 ? -2.965 -17.531 9.039 1 74.38 92 PRO B C 1
ATOM 2952 O O . PRO B 1 92 ? -4.09 -17.422 9.539 1 74.38 92 PRO B O 1
ATOM 2955 N N . THR B 1 93 ? -1.875 -17.156 9.602 1 83.06 93 THR B N 1
ATOM 2956 C CA . THR B 1 93 ? -1.867 -16.172 10.68 1 83.06 93 THR B CA 1
ATOM 2957 C C . THR B 1 93 ? -1.957 -14.766 10.109 1 83.06 93 THR B C 1
ATOM 2959 O O . THR B 1 93 ? -0.997 -14.258 9.523 1 83.06 93 THR B O 1
ATOM 2962 N N . ARG B 1 94 ? -3.184 -14.164 10.211 1 90.31 94 ARG B N 1
ATOM 2963 C CA . ARG B 1 94 ? -3.338 -12.789 9.766 1 90.31 94 ARG B CA 1
ATOM 2964 C C . ARG B 1 94 ? -2.65 -11.82 10.719 1 90.31 94 ARG B C 1
ATOM 2966 O O . ARG B 1 94 ? -2.881 -11.867 11.93 1 90.31 94 ARG B O 1
ATOM 2973 N N . LEU B 1 95 ? -1.803 -11.008 10.164 1 94.56 95 LEU B N 1
ATOM 2974 C CA . LEU B 1 95 ? -1.003 -10.062 10.938 1 94.56 95 LEU B CA 1
ATOM 2975 C C . LEU B 1 95 ? -1.267 -8.633 10.492 1 94.56 95 LEU B C 1
ATOM 2977 O O . LEU B 1 95 ? -1.037 -8.289 9.336 1 94.56 95 LEU B O 1
ATOM 2981 N N . ALA B 1 96 ? -1.801 -7.801 11.383 1 96.94 96 ALA B N 1
ATOM 2982 C CA . ALA B 1 96 ? -1.957 -6.379 11.094 1 96.94 96 ALA B CA 1
ATOM 2983 C C . ALA B 1 96 ? -0.624 -5.645 11.211 1 96.94 96 ALA B C 1
ATOM 2985 O O . ALA B 1 96 ? 0.074 -5.773 12.219 1 96.94 96 ALA B O 1
ATOM 2986 N N . ILE B 1 97 ? -0.281 -4.914 10.133 1 97.5 97 ILE B N 1
ATOM 2987 C CA . ILE B 1 97 ? 1.015 -4.246 10.086 1 97.5 97 ILE B CA 1
ATOM 2988 C C . ILE B 1 97 ? 0.826 -2.787 9.68 1 97.5 97 ILE B C 1
ATOM 2990 O O . ILE B 1 97 ? -0.224 -2.414 9.148 1 97.5 97 ILE B O 1
ATOM 2994 N N . PRO B 1 98 ? 1.861 -1.934 9.984 1 97.62 98 PRO B N 1
ATOM 2995 C CA . PRO B 1 98 ? 1.798 -0.552 9.5 1 97.62 98 PRO B CA 1
ATOM 2996 C C . PRO B 1 98 ? 1.727 -0.463 7.98 1 97.62 98 PRO B C 1
ATOM 2998 O O . PRO B 1 98 ? 2.365 -1.255 7.281 1 97.62 98 PRO B O 1
ATOM 3001 N N . GLU B 1 99 ? 1.022 0.572 7.473 1 94.75 99 GLU B N 1
ATOM 3002 C CA . GLU B 1 99 ? 0.874 0.807 6.039 1 94.75 99 GLU B CA 1
ATOM 3003 C C . GLU B 1 99 ? 2.203 1.204 5.406 1 94.75 99 GLU B C 1
ATOM 3005 O O . GLU B 1 99 ? 2.371 1.1 4.188 1 94.75 99 GLU B O 1
ATOM 3010 N N . ILE B 1 100 ? 3.145 1.545 6.172 1 93.75 100 ILE B N 1
ATOM 3011 C CA . ILE B 1 100 ? 4.395 2.107 5.672 1 93.75 100 ILE B CA 1
ATOM 3012 C C . ILE B 1 100 ? 5.395 0.985 5.402 1 93.75 100 ILE B C 1
ATOM 3014 O O . ILE B 1 100 ? 6.48 1.228 4.867 1 93.75 100 ILE B O 1
ATOM 3018 N N . CYS B 1 101 ? 5.094 -0.286 5.762 1 95.5 101 CYS B N 1
ATOM 3019 C CA . CYS B 1 101 ? 6.027 -1.386 5.547 1 95.5 101 CYS B CA 1
ATOM 3020 C C . CYS B 1 101 ? 6.242 -1.63 4.059 1 95.5 101 CYS B C 1
ATOM 3022 O O . CYS B 1 101 ? 5.281 -1.788 3.303 1 95.5 101 CYS B O 1
ATOM 3024 N N . PRO B 1 102 ? 7.531 -1.689 3.656 1 94.44 102 PRO B N 1
ATOM 3025 C CA . PRO B 1 102 ? 7.828 -1.867 2.232 1 94.44 102 PRO B CA 1
ATOM 3026 C C . PRO B 1 102 ? 7.559 -3.289 1.747 1 94.44 102 PRO B C 1
ATOM 3028 O O . PRO B 1 102 ? 7.734 -4.246 2.504 1 94.44 102 PRO B O 1
ATOM 3031 N N . ILE B 1 103 ? 7.246 -3.408 0.531 1 95 103 ILE B N 1
ATOM 3032 C CA . ILE B 1 103 ? 6.867 -4.68 -0.08 1 95 103 ILE B CA 1
ATOM 3033 C C . ILE B 1 103 ? 8.023 -5.672 0.038 1 95 103 ILE B C 1
ATOM 3035 O O . ILE B 1 103 ? 7.816 -6.832 0.409 1 95 103 ILE B O 1
ATOM 3039 N N . ARG B 1 104 ? 9.25 -5.281 -0.278 1 95.94 104 ARG B N 1
ATOM 3040 C CA . ARG B 1 104 ? 10.383 -6.195 -0.261 1 95.94 104 ARG B CA 1
ATOM 3041 C C . ARG B 1 104 ? 10.586 -6.797 1.126 1 95.94 104 ARG B C 1
ATOM 3043 O O . ARG B 1 104 ? 10.734 -8.016 1.265 1 95.94 104 ARG B O 1
ATOM 3050 N N . GLU B 1 105 ? 10.578 -5.941 2.123 1 96.19 105 GLU B N 1
ATOM 3051 C CA . GLU B 1 105 ? 10.797 -6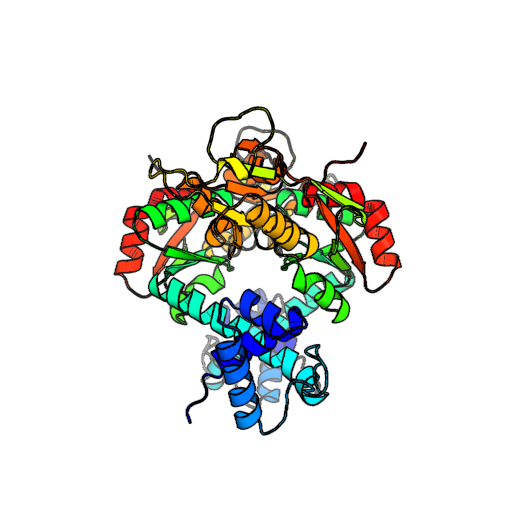.406 3.488 1 96.19 105 GLU B CA 1
ATOM 3052 C C . GLU B 1 105 ? 9.656 -7.301 3.957 1 96.19 105 GLU B C 1
ATOM 3054 O O . GLU B 1 105 ? 9.875 -8.281 4.676 1 96.19 105 GLU B O 1
ATOM 3059 N N . LEU B 1 106 ? 8.445 -6.965 3.545 1 96.88 106 LEU B N 1
ATOM 3060 C CA . LEU B 1 106 ? 7.305 -7.816 3.879 1 96.88 106 LEU B CA 1
ATOM 3061 C C . LEU B 1 106 ? 7.441 -9.188 3.221 1 96.88 106 LEU B C 1
ATOM 3063 O O . LEU B 1 106 ? 7.125 -10.211 3.832 1 96.88 106 LEU B O 1
ATOM 3067 N N . ALA B 1 107 ? 7.875 -9.172 1.982 1 97.06 107 ALA B N 1
ATOM 3068 C CA . ALA B 1 107 ? 8.078 -10.43 1.27 1 97.06 107 ALA B CA 1
ATOM 3069 C C . ALA B 1 107 ? 9.148 -11.273 1.948 1 97.06 107 ALA B C 1
ATOM 3071 O O . ALA B 1 107 ? 9.008 -12.492 2.062 1 97.06 107 ALA B O 1
ATOM 3072 N N . GLU B 1 108 ? 10.227 -10.625 2.383 1 96.38 108 GLU B N 1
ATOM 3073 C CA . GLU B 1 108 ? 11.281 -11.336 3.105 1 96.38 108 GLU B CA 1
ATOM 3074 C C . GLU B 1 108 ? 10.758 -11.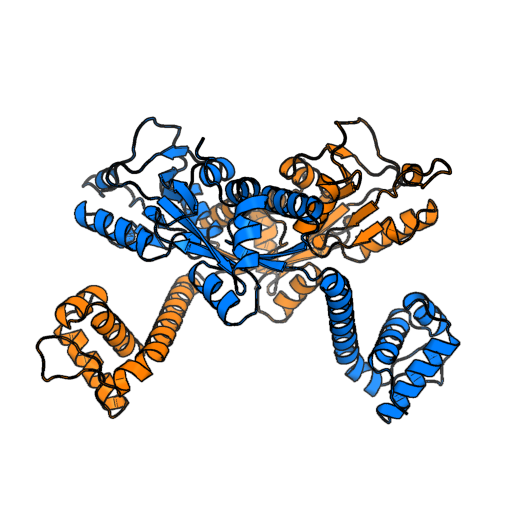914 4.414 1 96.38 108 GLU B C 1
ATOM 3076 O O . GLU B 1 108 ? 11.102 -13.039 4.777 1 96.38 108 GLU B O 1
ATOM 3081 N N . LEU B 1 109 ? 9.93 -11.141 5.074 1 96 109 LEU B N 1
ATOM 3082 C CA . LEU B 1 109 ? 9.305 -11.625 6.301 1 96 109 LEU B CA 1
ATOM 3083 C C . LEU B 1 109 ? 8.414 -12.828 6.02 1 96 109 LEU B C 1
ATOM 3085 O O . LEU B 1 109 ? 8.461 -13.82 6.75 1 96 109 LEU B O 1
ATOM 3089 N N . ASP B 1 110 ? 7.578 -12.758 5.027 1 95 110 ASP B N 1
ATOM 3090 C CA . ASP B 1 110 ? 6.707 -13.867 4.641 1 95 110 ASP B CA 1
ATOM 3091 C C . ASP B 1 110 ? 7.523 -15.109 4.297 1 95 110 ASP B C 1
ATOM 3093 O O . ASP B 1 110 ? 7.188 -16.219 4.727 1 95 110 ASP B O 1
ATOM 3097 N N . ALA B 1 111 ? 8.617 -14.938 3.494 1 94.62 111 ALA B N 1
ATOM 3098 C CA . ALA B 1 111 ? 9.492 -16.047 3.133 1 94.62 111 ALA B CA 1
ATOM 3099 C C . ALA B 1 111 ? 10.094 -16.703 4.375 1 94.62 111 ALA B C 1
ATOM 3101 O O . ALA B 1 111 ? 10.133 -17.922 4.484 1 94.62 111 ALA B O 1
ATOM 3102 N N . ALA B 1 112 ? 10.602 -15.852 5.285 1 94.25 112 ALA B N 1
ATOM 3103 C CA . ALA B 1 112 ? 11.18 -16.359 6.527 1 94.25 112 ALA B CA 1
ATOM 3104 C C . ALA B 1 112 ? 10.148 -17.141 7.336 1 94.25 112 ALA B C 1
ATOM 3106 O O . ALA B 1 112 ? 10.461 -18.188 7.91 1 94.25 112 ALA B O 1
ATOM 3107 N N . ALA B 1 113 ? 8.945 -16.641 7.414 1 92 113 ALA B N 1
ATOM 3108 C CA . ALA B 1 113 ? 7.863 -17.312 8.141 1 92 113 ALA B CA 1
ATOM 3109 C C . ALA B 1 113 ? 7.543 -18.672 7.508 1 92 113 ALA B C 1
ATOM 3111 O O . ALA B 1 113 ? 7.344 -19.656 8.219 1 92 113 ALA B O 1
ATOM 3112 N N . ARG B 1 114 ? 7.492 -18.688 6.207 1 87.75 114 ARG B N 1
ATOM 3113 C CA . ARG B 1 114 ? 7.203 -19.938 5.496 1 87.75 114 ARG B CA 1
ATOM 3114 C C . ARG B 1 114 ? 8.25 -21 5.801 1 87.75 114 ARG B C 1
ATOM 3116 O O . ARG B 1 114 ? 7.926 -22.172 5.914 1 87.75 114 ARG B O 1
ATOM 3123 N N . ALA B 1 115 ? 9.461 -20.578 5.895 1 87.75 115 ALA B N 1
ATOM 3124 C CA . ALA B 1 115 ? 10.539 -21.5 6.234 1 87.75 115 ALA B CA 1
ATOM 3125 C C . ALA B 1 115 ? 10.32 -22.125 7.613 1 87.75 115 ALA B C 1
ATOM 3127 O O . ALA B 1 115 ? 10.867 -23.188 7.918 1 87.75 115 ALA B O 1
ATOM 3128 N N . LEU B 1 116 ? 9.555 -21.438 8.461 1 85.12 116 LEU B N 1
ATOM 3129 C CA . LEU B 1 116 ? 9.234 -21.922 9.797 1 85.12 116 LEU B CA 1
ATOM 3130 C C . LEU B 1 116 ? 7.836 -22.531 9.828 1 85.12 116 LEU B C 1
ATOM 3132 O O . LEU B 1 116 ? 7.258 -22.703 10.906 1 85.12 116 LEU B O 1
ATOM 3136 N N . ASP B 1 117 ? 7.215 -22.672 8.664 1 80.81 117 ASP B N 1
ATOM 3137 C CA . ASP B 1 117 ? 5.891 -23.266 8.484 1 80.81 117 ASP B CA 1
ATOM 3138 C C . ASP B 1 117 ? 4.805 -22.359 9.062 1 80.81 117 ASP B C 1
ATOM 3140 O O . ASP B 1 117 ? 3.832 -22.844 9.641 1 80.81 117 ASP B O 1
ATOM 3144 N N . VAL B 1 118 ? 5.148 -21.125 9.102 1 83.56 118 VAL B N 1
ATOM 3145 C CA . VAL B 1 118 ? 4.164 -20.109 9.453 1 83.56 118 VAL B CA 1
ATOM 3146 C C . VAL B 1 118 ? 3.713 -19.375 8.195 1 83.56 118 VAL B C 1
ATOM 3148 O O . VAL B 1 118 ? 4.539 -18.875 7.426 1 83.56 118 VAL B O 1
ATOM 3151 N N . PHE B 1 119 ? 2.422 -19.391 8.016 1 83.75 119 PHE B N 1
ATOM 3152 C CA . PHE B 1 119 ? 1.886 -18.703 6.848 1 83.75 119 PHE B CA 1
ATOM 3153 C C . PHE B 1 119 ? 1.214 -17.406 7.242 1 83.75 119 PHE B C 1
ATOM 3155 O O . PHE B 1 119 ? 0.189 -17.406 7.926 1 83.75 119 PHE B O 1
ATOM 3162 N N . LEU B 1 120 ? 1.787 -16.312 6.727 1 90.31 120 LEU B N 1
ATOM 3163 C CA . LEU B 1 120 ? 1.312 -14.992 7.125 1 90.31 120 LEU B CA 1
ATOM 3164 C C . LEU B 1 120 ? 0.446 -14.375 6.035 1 90.31 120 LEU B C 1
ATOM 3166 O O . LEU B 1 120 ? 0.693 -14.578 4.848 1 90.31 120 LEU B O 1
ATOM 3170 N N . GLU B 1 121 ? -0.563 -13.773 6.438 1 89.69 121 GLU B N 1
ATOM 3171 C CA . GLU B 1 121 ? -1.321 -12.828 5.629 1 89.69 121 GLU B CA 1
ATOM 3172 C C . GLU B 1 121 ? -1.309 -11.438 6.254 1 89.69 121 GLU B C 1
ATOM 3174 O O . GLU B 1 121 ? -1.678 -11.266 7.418 1 89.69 121 GLU B O 1
ATOM 3179 N N . PHE B 1 122 ? -0.939 -10.438 5.457 1 95.12 122 PHE B N 1
ATOM 3180 C CA . PHE B 1 122 ? -0.745 -9.102 6.008 1 95.12 122 PHE B CA 1
ATOM 3181 C C . PHE B 1 122 ? -1.984 -8.242 5.789 1 95.12 122 PHE B C 1
ATOM 3183 O O . PHE B 1 122 ? -2.572 -8.258 4.707 1 95.12 122 PHE B O 1
ATOM 3190 N N . ARG B 1 123 ? -2.354 -7.578 6.801 1 94 123 ARG B N 1
ATOM 3191 C CA . ARG B 1 123 ? -3.373 -6.535 6.734 1 94 123 ARG B CA 1
ATOM 3192 C C . ARG B 1 123 ? -2.805 -5.188 7.164 1 94 123 ARG B C 1
ATOM 3194 O O . ARG B 1 123 ? -2.543 -4.969 8.352 1 94 123 ARG B O 1
ATOM 3201 N N . GLN B 1 124 ? -2.68 -4.348 6.191 1 95 124 GLN B N 1
ATOM 3202 C CA . GLN B 1 124 ? -2.17 -3.02 6.512 1 95 124 GLN B CA 1
ATOM 3203 C C . GLN B 1 124 ? -3.271 -2.131 7.082 1 95 124 GLN B C 1
ATOM 3205 O O . GLN B 1 124 ? -4.395 -2.123 6.574 1 95 124 GLN B O 1
ATOM 3210 N N . ALA B 1 125 ? -2.92 -1.425 8.172 1 95.25 125 ALA B N 1
ATOM 3211 C CA . ALA B 1 125 ? -3.906 -0.587 8.852 1 95.25 125 ALA B CA 1
ATOM 3212 C C . ALA B 1 125 ? -3.23 0.538 9.625 1 95.25 125 ALA B C 1
ATOM 3214 O O . ALA B 1 125 ? -2.059 0.428 10 1 95.25 125 ALA B O 1
ATOM 3215 N N . PRO B 1 126 ? -3.992 1.581 9.859 1 94.81 126 PRO B N 1
ATOM 3216 C CA . PRO B 1 126 ? -3.463 2.664 10.695 1 94.81 126 PRO B CA 1
ATOM 3217 C C . PRO B 1 126 ? -3.211 2.23 12.133 1 94.81 126 PRO B C 1
ATOM 3219 O O . PRO B 1 126 ? -3.758 1.221 12.586 1 94.81 126 PRO B O 1
ATOM 3222 N N . PRO B 1 127 ? -2.396 2.975 12.82 1 95.75 127 PRO B N 1
ATOM 3223 C CA . PRO B 1 127 ? -1.989 2.551 14.156 1 95.75 127 PRO B CA 1
ATOM 3224 C C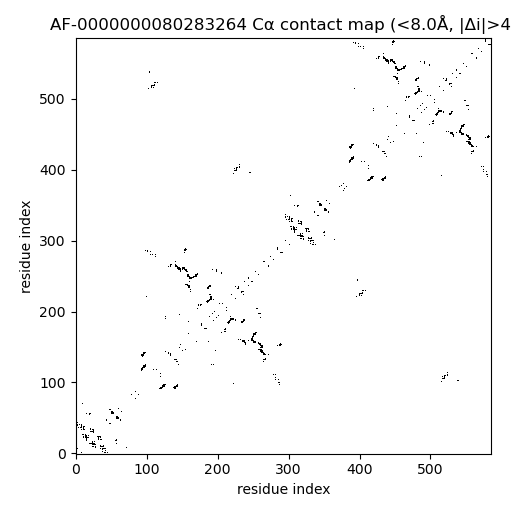 . PRO B 1 127 ? -3.166 2.438 15.125 1 95.75 127 PRO B C 1
ATOM 3226 O O . PRO B 1 127 ? -3.188 1.546 15.977 1 95.75 127 PRO B O 1
ATOM 3229 N N . ARG B 1 128 ? -4.168 3.211 15.016 1 90.06 128 ARG B N 1
ATOM 3230 C CA . ARG B 1 128 ? -5.266 3.234 15.977 1 90.06 128 ARG B CA 1
ATOM 3231 C C . ARG B 1 128 ? -6.207 2.053 15.766 1 90.06 128 ARG B C 1
ATOM 3233 O O . ARG B 1 128 ? -6.961 1.686 16.672 1 90.06 128 ARG B O 1
ATOM 3240 N N . GLU B 1 129 ? -6.094 1.434 14.633 1 91.5 129 GLU B N 1
ATOM 3241 C CA . GLU B 1 129 ? -7.047 0.381 14.281 1 91.5 129 GLU B CA 1
ATOM 3242 C C . GLU B 1 129 ? -6.449 -1.003 14.523 1 91.5 129 GLU B C 1
ATOM 3244 O O . GLU B 1 129 ? -7.184 -1.987 14.641 1 91.5 129 GLU B O 1
ATOM 3249 N N . ARG B 1 130 ? -5.168 -1.104 14.586 1 96.25 130 ARG B N 1
ATOM 3250 C CA . ARG B 1 130 ? -4.512 -2.406 14.508 1 96.25 130 ARG B CA 1
ATOM 3251 C C . ARG B 1 130 ? -4.809 -3.24 15.75 1 96.25 130 ARG B C 1
ATOM 3253 O O . ARG B 1 130 ? -5.086 -4.438 15.648 1 96.25 130 ARG B O 1
ATOM 3260 N N . ALA B 1 131 ? -4.855 -2.609 16.938 1 92.19 131 ALA B N 1
ATOM 3261 C CA . ALA B 1 131 ? -5.199 -3.336 18.156 1 92.19 131 ALA B CA 1
ATOM 3262 C C . ALA B 1 131 ? -6.648 -3.812 18.125 1 92.19 131 ALA B C 1
ATOM 3264 O O . ALA B 1 131 ? -6.961 -4.914 18.578 1 92.19 131 ALA B O 1
ATOM 3265 N N . GLU B 1 132 ? -7.484 -2.947 17.594 1 86.56 132 GLU B N 1
ATOM 3266 C CA . GLU B 1 132 ? -8.906 -3.268 17.516 1 86.56 132 GLU B CA 1
ATOM 3267 C C . GLU B 1 132 ? -9.148 -4.461 16.594 1 86.56 132 GLU B C 1
ATOM 3269 O O . GLU B 1 132 ? -10.031 -5.281 16.859 1 86.56 132 GLU B O 1
ATOM 3274 N N . LEU B 1 133 ? -8.359 -4.633 15.562 1 88.5 133 LEU B N 1
ATOM 3275 C CA . LEU B 1 133 ? -8.477 -5.746 14.625 1 88.5 133 LEU B CA 1
ATOM 3276 C C . LEU B 1 133 ? -8.219 -7.074 15.328 1 88.5 133 LEU B C 1
ATOM 3278 O O . LEU B 1 133 ? -8.82 -8.094 14.984 1 88.5 133 LEU B O 1
ATOM 3282 N N . VAL B 1 134 ? -7.375 -7.082 16.328 1 88.56 134 VAL B N 1
ATOM 3283 C CA . VAL B 1 134 ? -7.113 -8.281 17.125 1 88.56 134 VAL B CA 1
ATOM 3284 C C . VAL B 1 134 ? -8.297 -8.562 18.047 1 88.56 134 VAL B C 1
ATOM 3286 O O . VAL B 1 134 ? -8.773 -9.703 18.125 1 88.56 134 VAL B O 1
ATOM 3289 N N . ARG B 1 135 ? -8.711 -7.473 18.672 1 84.69 135 ARG B N 1
ATOM 3290 C CA . ARG B 1 135 ? -9.805 -7.609 19.625 1 84.69 135 ARG B CA 1
ATOM 3291 C C . ARG B 1 135 ? -11.055 -8.172 18.953 1 84.69 135 ARG B C 1
ATOM 3293 O O . ARG B 1 135 ? -11.75 -9.008 19.516 1 84.69 135 ARG B O 1
ATOM 3300 N N . THR B 1 136 ? -11.305 -7.734 17.719 1 82.19 136 THR B N 1
ATOM 3301 C CA . THR B 1 136 ? -12.477 -8.164 16.984 1 82.19 136 THR B CA 1
ATOM 3302 C C . THR B 1 136 ? -12.195 -9.469 16.234 1 82.19 136 THR B C 1
ATOM 3304 O O . THR B 1 136 ? -13.016 -9.922 15.43 1 82.19 136 THR B O 1
ATOM 3307 N N . GLN B 1 137 ? -11.016 -10.008 16.391 1 81.69 137 GLN B N 1
ATOM 3308 C CA . GLN B 1 137 ? -10.594 -11.289 15.852 1 81.69 137 GLN B CA 1
ATOM 3309 C C . GLN B 1 137 ? -10.562 -11.266 14.328 1 81.69 137 GLN B C 1
ATOM 3311 O O . GLN B 1 137 ? -10.773 -12.289 13.672 1 81.69 137 GLN B O 1
ATOM 3316 N N . GLU B 1 138 ? -10.43 -10.094 13.828 1 85.5 138 GLU B N 1
ATOM 3317 C CA . GLU B 1 138 ? -10.242 -9.961 12.383 1 85.5 138 GLU B CA 1
ATOM 3318 C C . GLU B 1 138 ? -8.836 -10.375 11.969 1 85.5 138 GLU B C 1
ATOM 3320 O O . GLU B 1 138 ? -8.609 -10.742 10.82 1 85.5 138 GLU B O 1
ATOM 3325 N N . VAL B 1 139 ? -7.957 -10.195 12.906 1 89.75 139 VAL B N 1
ATOM 3326 C CA . VAL B 1 139 ? -6.594 -10.688 12.734 1 89.75 139 VAL B CA 1
ATOM 3327 C C . VAL B 1 139 ? -6.152 -11.445 13.984 1 89.75 139 VAL B C 1
ATOM 3329 O O . VAL B 1 139 ? -6.742 -11.281 15.055 1 89.75 139 VAL B O 1
ATOM 3332 N N . ARG B 1 140 ? -5.184 -12.273 13.766 1 86.25 140 ARG B N 1
ATOM 3333 C CA . ARG B 1 140 ? -4.688 -13.078 14.875 1 86.25 140 ARG B CA 1
ATOM 3334 C C . ARG B 1 140 ? -3.656 -12.305 15.695 1 86.25 140 ARG B C 1
ATOM 3336 O O . ARG B 1 140 ? -3.521 -12.523 16.906 1 86.25 140 ARG B O 1
ATOM 3343 N N . ALA B 1 141 ? -2.895 -11.484 15.055 1 93.06 141 ALA B N 1
ATOM 3344 C CA . ALA B 1 141 ? -1.853 -10.688 15.695 1 93.06 141 ALA B CA 1
ATOM 3345 C C . ALA B 1 141 ? -1.707 -9.328 15.008 1 93.06 141 ALA B C 1
ATOM 3347 O O . ALA B 1 141 ? -2.172 -9.141 13.883 1 93.06 141 ALA B O 1
ATOM 3348 N N . ALA B 1 142 ? -1.117 -8.391 15.766 1 96.62 142 ALA B N 1
ATOM 3349 C CA . ALA B 1 142 ? -0.899 -7.051 15.227 1 96.62 142 ALA B CA 1
ATOM 3350 C C . ALA B 1 142 ? 0.39 -6.445 15.773 1 96.62 142 ALA B C 1
ATOM 3352 O O . ALA B 1 142 ? 0.77 -6.707 16.922 1 96.62 142 ALA B O 1
ATOM 3353 N N . LEU B 1 143 ? 1.05 -5.723 14.922 1 97 143 LEU B N 1
ATOM 3354 C CA . LEU B 1 143 ? 2.105 -4.836 15.391 1 97 143 LEU B CA 1
ATOM 3355 C C . LEU B 1 143 ? 1.527 -3.51 15.875 1 97 143 LEU B C 1
ATOM 3357 O O . LEU B 1 143 ? 1.14 -2.668 15.062 1 97 143 LEU B O 1
ATOM 3361 N N . THR B 1 144 ? 1.489 -3.305 17.156 1 97.06 144 THR B N 1
ATOM 3362 C CA . THR B 1 144 ? 0.808 -2.154 17.75 1 97.06 144 THR B CA 1
ATOM 3363 C C . THR B 1 144 ? 1.814 -1.096 18.188 1 97.06 144 THR B C 1
ATOM 3365 O O . THR B 1 144 ? 2.912 -1.426 18.641 1 97.06 144 THR B O 1
ATOM 3368 N N . ALA B 1 145 ? 1.371 0.133 18.031 1 97.25 145 ALA B N 1
ATOM 3369 C CA . ALA B 1 145 ? 2.215 1.262 18.406 1 97.25 145 ALA B CA 1
ATOM 3370 C C . ALA B 1 145 ? 2.191 1.479 19.922 1 97.25 145 ALA B C 1
ATOM 3372 O O . ALA B 1 145 ? 1.119 1.578 20.516 1 97.25 145 ALA B O 1
ATOM 3373 N N . VAL B 1 146 ? 3.375 1.559 20.547 1 96.88 146 VAL B N 1
ATOM 3374 C CA . VAL B 1 146 ? 3.545 1.823 21.969 1 96.88 146 VAL B CA 1
ATOM 3375 C C . VAL B 1 146 ? 4.656 2.852 22.188 1 96.88 146 VAL B C 1
ATOM 3377 O O . VAL B 1 146 ? 5.422 3.139 21.266 1 96.88 146 VAL B O 1
ATOM 3380 N N . PRO B 1 147 ? 4.707 3.434 23.344 1 97 147 PRO B N 1
ATOM 3381 C CA . PRO B 1 147 ? 5.855 4.301 23.625 1 97 147 PRO B CA 1
ATOM 3382 C C . PRO B 1 147 ? 7.191 3.588 23.422 1 97 147 PRO B C 1
ATOM 3384 O O . PRO B 1 147 ? 7.297 2.383 23.656 1 97 147 PRO B O 1
ATOM 3387 N N . GLY B 1 148 ? 8.164 4.312 22.984 1 95.69 148 GLY B N 1
ATOM 3388 C CA . GLY B 1 148 ? 9.469 3.77 22.641 1 95.69 148 GLY B CA 1
ATOM 3389 C C . GLY B 1 148 ? 10.062 2.916 23.75 1 95.69 148 GLY B C 1
ATOM 3390 O O . GLY B 1 148 ? 10.664 1.874 23.469 1 95.69 148 GLY B O 1
ATOM 3391 N N . GLU B 1 149 ? 9.875 3.307 24.938 1 94.12 149 GLU B N 1
ATOM 3392 C CA . GLU B 1 149 ? 10.445 2.609 26.094 1 94.12 149 GLU B CA 1
ATOM 3393 C C . GLU B 1 149 ? 9.797 1.237 26.281 1 94.12 149 GLU B C 1
ATOM 3395 O O . GLU B 1 149 ? 10.406 0.337 26.859 1 94.12 149 GLU B O 1
ATOM 3400 N N . GLU B 1 150 ? 8.672 1.029 25.766 1 94.88 150 GLU B N 1
ATOM 3401 C CA . GLU B 1 150 ? 7.914 -0.204 25.953 1 94.88 150 GLU B CA 1
ATOM 3402 C C . GLU B 1 150 ? 8.023 -1.108 24.719 1 94.88 150 GLU B C 1
ATOM 3404 O O . GLU B 1 150 ? 7.555 -2.25 24.75 1 94.88 150 GLU B O 1
ATOM 3409 N N . GLY B 1 151 ? 8.648 -0.623 23.734 1 94.75 151 GLY B N 1
ATOM 3410 C CA . GLY B 1 151 ? 8.609 -1.328 22.469 1 94.75 151 GLY B CA 1
ATOM 3411 C C . GLY B 1 151 ? 9.641 -2.438 22.359 1 94.75 151 GLY B C 1
ATOM 3412 O O . GLY B 1 151 ? 10.773 -2.279 22.812 1 94.75 151 GLY B O 1
ATOM 3413 N N . THR B 1 152 ? 9.211 -3.611 21.812 1 94.12 152 THR B N 1
ATOM 3414 C CA . THR B 1 152 ? 10.141 -4.66 21.406 1 94.12 152 THR B CA 1
ATOM 3415 C C . THR B 1 152 ? 11.023 -4.188 20.266 1 94.12 152 THR B C 1
ATOM 3417 O O . THR B 1 152 ? 12.219 -4.48 20.234 1 94.12 152 THR B O 1
ATOM 3420 N N . TRP B 1 153 ? 10.398 -3.539 19.359 1 96.25 153 TRP B N 1
ATOM 3421 C CA . TRP B 1 153 ? 11.102 -2.879 18.266 1 96.25 153 TRP B CA 1
ATOM 3422 C C . TRP B 1 153 ? 11.078 -1.364 18.438 1 96.25 153 TRP B C 1
ATOM 3424 O O . TRP B 1 153 ? 10.055 -0.797 18.828 1 96.25 153 TRP B O 1
ATOM 3434 N N . LYS B 1 154 ? 12.203 -0.742 18.156 1 97.06 154 LYS B N 1
ATOM 3435 C CA . LYS B 1 154 ? 12.359 0.702 18.312 1 97.06 154 LYS B CA 1
ATOM 3436 C C . LYS B 1 154 ? 12.898 1.343 17.047 1 97.06 154 LYS B C 1
ATOM 3438 O O . LYS B 1 154 ? 13.82 0.81 16.422 1 97.06 154 LYS B O 1
ATOM 3443 N N . VAL B 1 155 ? 12.266 2.42 16.641 1 97.62 155 VAL B N 1
ATOM 3444 C CA . VAL B 1 155 ? 12.664 3.146 15.445 1 97.62 155 VAL B CA 1
ATOM 3445 C C . VAL B 1 155 ? 12.875 4.621 15.781 1 97.62 155 VAL B C 1
ATOM 3447 O O . VAL B 1 155 ? 11.922 5.328 16.125 1 97.62 155 VAL B O 1
ATOM 3450 N N . GLU B 1 156 ? 14.078 5.105 15.617 1 96.88 156 GLU B N 1
ATOM 3451 C CA . GLU B 1 156 ? 14.367 6.512 15.875 1 96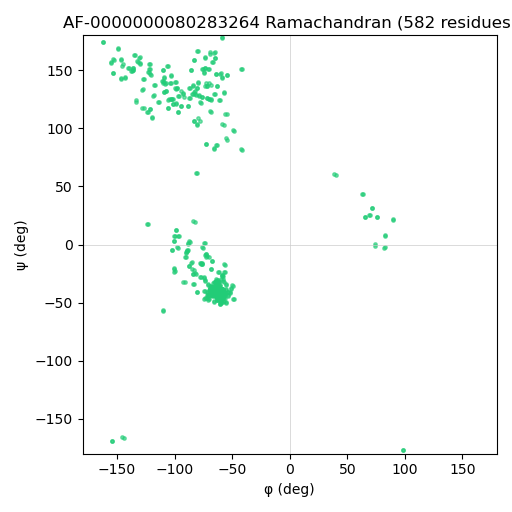.88 156 GLU B CA 1
ATOM 3452 C C . GLU B 1 156 ? 13.758 7.41 14.805 1 96.88 156 GLU B C 1
ATOM 3454 O O . GLU B 1 156 ? 13.852 7.113 13.609 1 96.88 156 GLU B O 1
ATOM 3459 N N . LEU B 1 157 ? 13.18 8.484 15.281 1 97.81 157 LEU B N 1
ATOM 3460 C CA . LEU B 1 157 ? 12.578 9.438 14.359 1 97.81 157 LEU B CA 1
ATOM 3461 C C . LEU B 1 157 ? 13.391 10.727 14.305 1 97.81 157 LEU B C 1
ATOM 3463 O O . LEU B 1 157 ? 13.984 11.133 15.305 1 97.81 157 LEU B O 1
ATOM 3467 N N . GLY B 1 158 ? 13.445 11.289 13.172 1 97.5 158 GLY B N 1
ATOM 3468 C CA . GLY B 1 158 ? 14.023 12.602 12.906 1 97.5 158 GLY B CA 1
ATOM 3469 C C . GLY B 1 158 ? 13.289 13.367 11.82 1 97.5 158 GLY B C 1
ATOM 3470 O O . GLY B 1 158 ? 12.125 13.086 11.539 1 97.5 158 GLY B O 1
ATOM 3471 N N . LEU B 1 159 ? 13.93 14.359 11.391 1 97.25 159 LEU B N 1
ATOM 3472 C CA . LEU B 1 159 ? 13.352 15.195 10.352 1 97.25 159 LEU B CA 1
ATOM 3473 C C . LEU B 1 159 ? 14.086 15.016 9.031 1 97.25 159 LEU B C 1
ATOM 3475 O O . LEU B 1 159 ? 15.32 15.008 8.992 1 97.25 159 LEU B O 1
ATOM 3479 N N . ALA B 1 160 ? 13.266 14.812 8.016 1 97.19 160 ALA B N 1
ATOM 3480 C CA . ALA B 1 160 ? 13.836 14.625 6.68 1 97.19 160 ALA B CA 1
ATOM 3481 C C . ALA B 1 160 ? 13.375 15.727 5.73 1 97.19 160 ALA B C 1
ATOM 3483 O O . ALA B 1 160 ? 12.203 16.125 5.746 1 97.19 160 ALA B O 1
ATOM 3484 N N . GLY B 1 161 ? 14.25 16.266 4.918 1 95.88 161 GLY B N 1
ATOM 3485 C CA . GLY B 1 161 ? 13.953 17.297 3.941 1 95.88 161 GLY B CA 1
ATOM 3486 C C . GLY B 1 161 ? 14.836 17.234 2.709 1 95.88 161 GLY B C 1
ATOM 3487 O O . GLY B 1 161 ? 15.688 16.344 2.6 1 95.88 161 GLY B O 1
ATOM 3488 N N . THR B 1 162 ? 14.492 17.969 1.682 1 92 162 THR B N 1
ATOM 3489 C CA . THR B 1 162 ? 15.203 17.984 0.41 1 92 162 THR B CA 1
ATOM 3490 C C . THR B 1 162 ? 16.562 18.656 0.556 1 92 162 THR B C 1
ATOM 3492 O O . THR B 1 162 ? 17.406 18.562 -0.331 1 92 162 THR B O 1
ATOM 3495 N N . GLY B 1 163 ? 16.812 19.25 1.58 1 77.62 163 GLY B N 1
ATOM 3496 C CA . GLY B 1 163 ? 18.078 19.953 1.726 1 77.62 163 GLY B CA 1
ATOM 3497 C C . GLY B 1 163 ? 19.25 19 1.922 1 77.62 163 GLY B C 1
ATOM 3498 O O . GLY B 1 163 ? 19.062 17.812 2.154 1 77.62 163 GLY B O 1
ATOM 3499 N N . GLY B 1 164 ? 20.484 19.203 1.232 1 71.19 164 GLY B N 1
ATOM 3500 C CA . GLY B 1 164 ? 21.688 18.406 1.298 1 71.19 164 GLY B CA 1
ATOM 3501 C C . GLY B 1 164 ? 22.031 17.953 2.703 1 71.19 164 GLY B C 1
ATOM 3502 O O . GLY B 1 164 ? 21.438 18.438 3.676 1 71.19 164 GLY B O 1
ATOM 3503 N N . SER B 1 165 ? 22.688 16.828 2.742 1 68.81 165 SER B N 1
ATOM 3504 C CA . SER B 1 165 ? 23.141 16.188 3.973 1 68.81 165 SER B CA 1
ATOM 3505 C C . SER B 1 165 ? 23.859 17.188 4.879 1 68.81 165 SER B C 1
ATOM 3507 O O . SER B 1 165 ? 24.797 17.859 4.441 1 68.81 165 SER B O 1
ATOM 3509 N N . ARG B 1 166 ? 23.156 17.719 5.828 1 72.44 166 ARG B N 1
ATOM 3510 C CA . ARG B 1 166 ? 23.828 18.5 6.871 1 72.44 166 ARG B CA 1
ATOM 3511 C C . ARG B 1 166 ? 24.047 17.672 8.125 1 72.44 166 ARG B C 1
ATOM 3513 O O . ARG B 1 166 ? 23.281 16.734 8.398 1 72.44 166 ARG B O 1
ATOM 3520 N N . THR B 1 167 ? 25.234 17.828 8.562 1 79.12 167 THR B N 1
ATOM 3521 C CA . THR B 1 167 ? 25.578 17.109 9.789 1 79.12 167 THR B CA 1
ATOM 3522 C C . THR B 1 167 ? 24.922 17.781 11 1 79.12 167 THR B C 1
ATOM 3524 O O . THR B 1 167 ? 24.594 18.969 10.961 1 79.12 167 THR B O 1
ATOM 3527 N N . GLY B 1 168 ? 24.594 16.984 11.969 1 88.31 168 GLY B N 1
ATOM 3528 C CA . GLY B 1 168 ? 24.094 17.484 13.242 1 88.31 168 GLY B CA 1
ATOM 3529 C C . GLY B 1 168 ? 22.578 17.438 13.352 1 88.31 168 GLY B C 1
ATOM 3530 O O . GLY B 1 168 ? 21.906 16.906 12.461 1 88.31 168 GLY B O 1
ATOM 3531 N N . SER B 1 169 ? 22.141 17.922 14.422 1 93.06 169 SER B N 1
ATOM 3532 C CA . SER B 1 169 ? 20.703 17.906 14.719 1 93.06 169 SER B CA 1
ATOM 3533 C C . SER B 1 169 ? 20.016 19.125 14.109 1 93.06 169 SER B C 1
ATOM 3535 O O . SER B 1 169 ? 20.656 20.141 13.836 1 93.06 169 SER B O 1
ATOM 3537 N N . LEU B 1 170 ? 18.812 18.969 13.773 1 92.94 170 LEU B N 1
ATOM 3538 C CA . LEU B 1 170 ? 17.953 20.078 13.383 1 92.94 170 LEU B CA 1
ATOM 3539 C C . LEU B 1 170 ? 17.078 20.516 14.555 1 92.94 170 LEU B C 1
ATOM 3541 O O . LEU B 1 170 ? 16.359 19.703 15.148 1 92.94 170 LEU B O 1
ATOM 3545 N N . HIS B 1 171 ? 17.25 21.797 14.891 1 94 171 HIS B N 1
ATOM 3546 C CA . HIS B 1 171 ? 16.453 22.359 15.969 1 94 171 HIS B CA 1
ATOM 3547 C C . HIS B 1 171 ? 15.172 23 15.43 1 94 171 HIS B C 1
ATOM 3549 O O . HIS B 1 171 ? 15.227 23.828 14.523 1 94 171 HIS B O 1
ATOM 3555 N N . LEU B 1 172 ? 14.031 22.594 15.992 1 93.94 172 LEU B N 1
ATOM 3556 C CA . LEU B 1 172 ? 12.742 23.141 15.57 1 93.94 172 LEU B CA 1
ATOM 3557 C C . LEU B 1 172 ? 12.695 24.656 15.742 1 93.94 172 LEU B C 1
ATOM 3559 O O . LEU B 1 172 ? 12.047 25.344 14.961 1 93.94 172 LEU B O 1
ATOM 3563 N N . GLU B 1 173 ? 13.398 25.141 16.672 1 91.69 173 GLU B N 1
ATOM 3564 C CA . GLU B 1 173 ? 13.43 26.578 16.953 1 91.69 173 GLU B CA 1
ATOM 3565 C C . GLU B 1 173 ? 13.906 27.359 15.727 1 91.69 173 GLU B C 1
ATOM 3567 O O . GLU B 1 173 ? 13.578 28.531 15.562 1 91.69 173 GLU B O 1
ATOM 3572 N N . THR B 1 174 ? 14.719 26.625 14.898 1 88.38 174 THR B N 1
ATOM 3573 C CA . THR B 1 174 ? 15.266 27.312 13.727 1 88.38 174 THR B CA 1
ATOM 3574 C C . THR B 1 174 ? 14.188 27.531 12.672 1 88.38 174 THR B C 1
ATOM 3576 O O . THR B 1 174 ? 14.391 28.266 11.711 1 88.38 174 THR B O 1
ATOM 3579 N N . LEU B 1 175 ? 12.992 26.906 12.875 1 88.5 175 LEU B N 1
ATOM 3580 C CA . LEU B 1 175 ? 11.898 27.047 11.922 1 88.5 175 LEU B CA 1
ATOM 3581 C C . LEU B 1 175 ? 11.039 28.266 12.25 1 88.5 175 LEU B C 1
ATOM 3583 O O . LEU B 1 175 ? 10.086 28.562 11.531 1 88.5 175 LEU B O 1
ATOM 3587 N N . ARG B 1 176 ? 11.391 28.938 13.211 1 84.81 176 ARG B N 1
ATOM 3588 C CA . ARG B 1 176 ? 10.641 30.125 13.586 1 84.81 176 ARG B CA 1
ATOM 3589 C C . ARG B 1 176 ? 10.664 31.156 12.461 1 84.81 176 ARG B C 1
ATOM 3591 O O . ARG B 1 176 ? 11.672 31.312 11.766 1 84.81 176 ARG B O 1
ATOM 3598 N N . VAL B 1 177 ? 9.461 31.516 12.07 1 66.69 177 VAL B N 1
ATOM 3599 C CA . VAL B 1 177 ? 9.328 32.531 11.031 1 66.69 177 VAL B CA 1
ATOM 3600 C C . VAL B 1 177 ? 9.906 33.844 11.516 1 66.69 177 VAL B C 1
ATOM 3602 O O . VAL B 1 177 ? 9.523 34.344 12.578 1 66.69 177 VAL B O 1
ATOM 3605 N N . GLY B 1 178 ? 11.195 34.031 11.359 1 58.56 178 GLY B N 1
ATOM 3606 C CA . GLY B 1 178 ? 11.68 35.375 11.688 1 58.56 178 GLY B CA 1
ATOM 3607 C C . GLY B 1 178 ? 11.023 36.469 10.875 1 58.56 178 GLY B C 1
ATOM 3608 O O . GLY B 1 178 ? 10.078 36.219 10.117 1 58.56 178 GLY B O 1
ATOM 3609 N N . ARG B 1 179 ? 11.43 37.688 11.18 1 55.31 179 ARG B N 1
ATOM 3610 C CA . ARG B 1 179 ? 11 38.938 10.539 1 55.31 179 ARG B CA 1
ATOM 3611 C C . ARG B 1 179 ? 11.266 38.906 9.039 1 55.31 179 ARG B C 1
ATOM 3613 O O . ARG B 1 179 ? 10.828 39.781 8.297 1 55.31 179 ARG B O 1
ATOM 3620 N N . SER B 1 180 ? 12.109 37.969 8.656 1 51.03 180 SER B N 1
ATOM 3621 C CA . SER B 1 180 ? 12.664 38.125 7.312 1 51.03 180 SER B CA 1
ATOM 3622 C C . SER B 1 180 ? 11.711 37.562 6.258 1 51.03 180 SER B C 1
ATOM 3624 O O . SER B 1 180 ? 11.977 37.688 5.059 1 51.03 180 SER B O 1
ATOM 3626 N N . GLY B 1 181 ? 10.367 37.375 6.52 1 56.16 181 GLY B N 1
ATOM 3627 C CA . GLY B 1 181 ? 9.398 37.125 5.473 1 56.16 181 GLY B CA 1
ATOM 3628 C C . GLY B 1 181 ? 9.5 35.719 4.902 1 56.16 181 GLY B C 1
ATOM 3629 O O . GLY B 1 181 ? 8.984 35.438 3.811 1 56.16 181 GLY B O 1
ATOM 3630 N N . ARG B 1 182 ? 10.406 34.906 5.391 1 57.09 182 ARG B N 1
ATOM 3631 C CA . ARG B 1 182 ? 10.586 33.594 4.758 1 57.09 182 ARG B CA 1
ATOM 3632 C C . ARG B 1 182 ? 9.344 32.75 4.91 1 57.09 182 ARG B C 1
ATOM 3634 O O . ARG B 1 182 ? 8.531 32.969 5.816 1 57.09 182 ARG B O 1
ATOM 3641 N N . ALA B 1 183 ? 9.117 31.938 3.869 1 62.34 183 ALA B N 1
ATOM 3642 C CA . ALA B 1 183 ? 7.98 31.031 3.787 1 62.34 183 ALA B CA 1
ATOM 3643 C C . ALA B 1 183 ? 7.953 30.078 4.98 1 62.34 183 ALA B C 1
ATOM 3645 O O . ALA B 1 183 ? 9 29.641 5.465 1 62.34 183 ALA B O 1
ATOM 3646 N N . LEU B 1 184 ? 6.828 30.016 5.566 1 76.81 184 LEU B N 1
ATOM 3647 C CA . LEU B 1 184 ? 6.555 29.125 6.691 1 76.81 184 LEU B CA 1
ATOM 3648 C C . LEU B 1 184 ? 6.883 27.672 6.332 1 76.81 184 LEU B C 1
ATOM 3650 O O . LEU B 1 184 ? 6.398 27.156 5.32 1 76.81 184 LEU B O 1
ATOM 3654 N N . ARG B 1 185 ? 7.973 27.141 7.023 1 88.12 185 ARG B N 1
ATOM 3655 C CA . ARG B 1 185 ? 8.312 25.734 6.863 1 88.12 185 ARG B CA 1
ATOM 3656 C C . ARG B 1 185 ? 7.543 24.859 7.852 1 88.12 185 ARG B C 1
ATOM 3658 O O . ARG B 1 185 ? 7.43 25.203 9.031 1 88.12 185 ARG B O 1
ATOM 3665 N N . ARG B 1 186 ? 7.023 23.797 7.352 1 92.38 186 ARG B N 1
ATOM 3666 C CA . ARG B 1 186 ? 6.211 22.922 8.188 1 92.38 186 ARG B CA 1
ATOM 3667 C C . ARG B 1 186 ? 6.926 21.609 8.453 1 92.38 186 ARG B C 1
ATOM 3669 O O . ARG B 1 186 ? 7.797 21.203 7.68 1 92.38 186 ARG B O 1
ATOM 3676 N N . VAL B 1 187 ? 6.625 21.062 9.586 1 96.56 187 VAL B N 1
ATOM 3677 C CA . VAL B 1 187 ? 6.941 19.672 9.883 1 96.56 187 VAL B CA 1
ATOM 3678 C C . VAL B 1 187 ? 5.691 18.812 9.734 1 96.56 187 VAL B C 1
ATOM 3680 O O . VAL B 1 187 ? 4.684 19.047 10.406 1 96.56 187 VAL B O 1
ATOM 3683 N N . TRP B 1 188 ? 5.801 17.875 8.875 1 97.31 188 TRP B N 1
ATOM 3684 C CA . TRP B 1 188 ? 4.668 16.984 8.633 1 97.31 188 TRP B CA 1
ATOM 3685 C C . TRP B 1 188 ? 4.797 15.703 9.453 1 97.31 188 TRP B C 1
ATOM 3687 O O . TRP B 1 188 ? 5.836 15.039 9.414 1 97.31 188 TRP B O 1
ATOM 3697 N N . ILE B 1 189 ? 3.705 15.391 10.195 1 97.88 189 ILE B N 1
ATOM 3698 C CA . ILE B 1 189 ? 3.568 14.125 10.898 1 97.88 189 ILE B CA 1
ATOM 3699 C C . ILE B 1 189 ? 2.791 13.133 10.031 1 97.88 189 ILE B C 1
ATOM 3701 O O . ILE B 1 189 ? 1.659 13.414 9.625 1 97.88 189 ILE B O 1
ATOM 3705 N N . GLN B 1 190 ? 3.412 12.008 9.672 1 97.44 190 GLN B N 1
ATOM 3706 C CA . GLN B 1 190 ? 2.688 10.992 8.914 1 97.44 190 GLN B CA 1
ATOM 3707 C C . GLN B 1 190 ? 1.688 10.258 9.805 1 97.44 190 GLN B C 1
ATOM 3709 O O . GLN B 1 190 ? 1.85 10.211 11.023 1 97.44 190 GLN B O 1
ATOM 3714 N N . PRO B 1 191 ? 0.703 9.602 9.188 1 96.69 191 PRO B N 1
ATOM 3715 C CA . PRO B 1 191 ? -0.359 8.953 9.961 1 96.69 191 PRO B CA 1
ATOM 3716 C C . PRO B 1 191 ? 0.178 7.918 10.945 1 96.69 191 PRO B C 1
ATOM 3718 O O . PRO B 1 191 ? -0.334 7.801 12.062 1 96.69 191 PRO B O 1
ATOM 3721 N N . GLU B 1 192 ? 1.146 7.191 10.594 1 97.81 192 GLU B N 1
ATOM 3722 C CA . GLU B 1 192 ? 1.699 6.176 11.484 1 97.81 192 GLU B CA 1
ATOM 3723 C C . GLU B 1 192 ? 2.197 6.801 12.789 1 97.81 192 GLU B C 1
ATOM 3725 O O . GLU B 1 192 ? 2.205 6.145 13.836 1 97.81 192 GLU B O 1
ATOM 3730 N N . ASP B 1 193 ? 2.572 8.062 12.75 1 98.06 193 ASP B N 1
ATOM 3731 C CA . ASP B 1 193 ? 3.141 8.742 13.906 1 98.06 193 ASP B CA 1
ATOM 3732 C C . ASP B 1 193 ? 2.096 9.617 14.602 1 98.06 193 ASP B C 1
ATOM 3734 O O . ASP B 1 193 ? 2.42 10.375 15.516 1 98.06 193 ASP B O 1
ATOM 3738 N N . ASP B 1 194 ? 0.866 9.562 14.086 1 97.06 194 ASP B N 1
ATOM 3739 C CA . ASP B 1 194 ? -0.229 10.281 14.727 1 97.06 194 ASP B CA 1
ATOM 3740 C C . ASP B 1 194 ? -0.781 9.5 15.914 1 97.06 194 ASP B C 1
ATOM 3742 O O . ASP B 1 194 ? -1.937 9.062 15.898 1 97.06 194 ASP B O 1
ATOM 3746 N N . VAL B 1 195 ? 0.007 9.266 16.859 1 96.44 195 VAL B N 1
ATOM 3747 C CA . VAL B 1 195 ? -0.333 8.648 18.125 1 96.44 195 VAL B CA 1
ATOM 3748 C C . VAL B 1 195 ? 0.053 9.586 19.281 1 96.44 195 VAL B C 1
ATOM 3750 O O . VAL B 1 195 ? 1.057 10.297 19.188 1 96.44 195 VAL B O 1
ATOM 3753 N N . PRO B 1 196 ? -0.652 9.57 20.344 1 94 196 PRO B N 1
ATOM 3754 C CA . PRO B 1 196 ? -0.476 10.578 21.391 1 94 196 PRO B CA 1
ATOM 3755 C C . PRO B 1 196 ? 0.954 10.625 21.922 1 94 196 PRO B C 1
ATOM 3757 O O . PRO B 1 196 ? 1.513 11.711 22.109 1 94 196 PRO B O 1
ATOM 3760 N N . HIS B 1 197 ? 1.598 9.508 22.156 1 95.5 197 HIS B N 1
ATOM 3761 C CA . HIS B 1 197 ? 2.896 9.484 22.828 1 95.5 197 HIS B CA 1
ATOM 3762 C C . HIS B 1 197 ? 3.996 10 21.906 1 95.5 197 HIS B C 1
ATOM 3764 O O . HIS B 1 197 ? 5.117 10.25 22.344 1 95.5 197 HIS B O 1
ATOM 3770 N N . LEU B 1 198 ? 3.701 10.234 20.641 1 97.44 198 LEU B N 1
ATOM 3771 C CA . LEU B 1 198 ? 4.637 10.867 19.719 1 97.44 198 LEU B CA 1
ATOM 3772 C C . LEU B 1 198 ? 4.164 12.273 19.344 1 97.44 198 LEU B C 1
ATOM 3774 O O . LEU B 1 198 ? 4.883 13.25 19.562 1 97.44 198 LEU B O 1
ATOM 3778 N N . ARG B 1 199 ? 2.965 12.312 18.828 1 96.38 199 ARG B N 1
ATOM 3779 C CA . ARG B 1 199 ? 2.377 13.555 18.328 1 96.38 199 ARG B CA 1
ATOM 3780 C C . ARG B 1 199 ? 2.346 14.617 19.422 1 96.38 199 ARG B C 1
ATOM 3782 O O . ARG B 1 199 ? 2.787 15.75 19.203 1 96.38 199 ARG B O 1
ATOM 3789 N N . ASP B 1 200 ? 1.92 14.266 20.641 1 95.19 200 ASP B N 1
ATOM 3790 C CA . ASP B 1 200 ? 1.77 15.234 21.719 1 95.19 200 ASP B CA 1
ATOM 3791 C C . ASP B 1 200 ? 3.129 15.758 22.172 1 95.19 200 ASP B C 1
ATOM 3793 O O . ASP B 1 200 ? 3.26 16.938 22.531 1 95.19 200 ASP B O 1
ATOM 3797 N N . ARG B 1 201 ? 4.09 14.875 22.172 1 96.88 201 ARG B N 1
ATOM 3798 C CA . ARG B 1 201 ? 5.438 15.297 22.531 1 96.88 201 ARG B CA 1
ATOM 3799 C C . ARG B 1 201 ? 5.984 16.312 21.531 1 96.88 201 ARG B C 1
ATOM 3801 O O . ARG B 1 201 ? 6.594 17.312 21.938 1 96.88 201 ARG B O 1
ATOM 3808 N N . LEU B 1 202 ? 5.723 16.094 20.297 1 96.88 202 LEU B N 1
ATOM 3809 C CA . LEU B 1 202 ? 6.18 17.016 19.266 1 96.88 202 LEU B CA 1
ATOM 3810 C C . LEU B 1 202 ? 5.43 18.344 19.344 1 96.88 202 LEU B C 1
ATOM 3812 O O . LEU B 1 202 ? 6.023 19.406 19.172 1 96.88 202 LEU B O 1
ATOM 3816 N N . PHE B 1 203 ? 4.164 18.297 19.641 1 93.75 203 PHE B N 1
ATOM 3817 C CA . PHE B 1 203 ? 3.359 19.5 19.781 1 93.75 203 PHE B CA 1
ATOM 3818 C C . PHE B 1 203 ? 3.828 20.328 20.969 1 93.75 203 PHE B C 1
ATOM 3820 O O . PHE B 1 203 ? 3.852 21.547 20.906 1 93.75 203 PHE B O 1
ATOM 3827 N N . ARG B 1 204 ? 4.207 19.641 22.031 1 94.88 204 ARG B N 1
ATOM 3828 C CA . ARG B 1 204 ? 4.719 20.344 23.203 1 94.88 204 ARG B CA 1
ATOM 3829 C C . ARG B 1 204 ? 5.996 21.109 22.859 1 94.88 204 ARG B C 1
ATOM 3831 O O 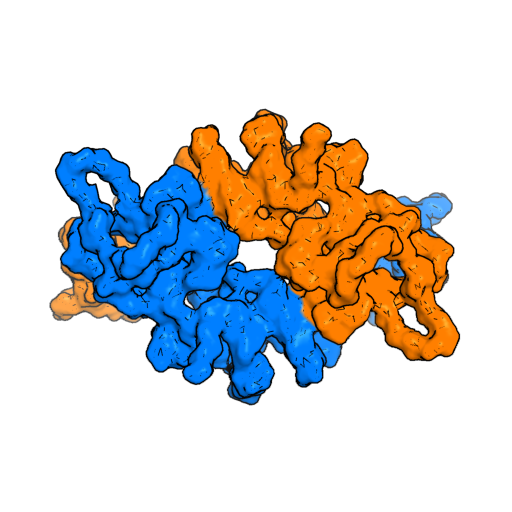. ARG B 1 204 ? 6.164 22.266 23.266 1 94.88 204 ARG B O 1
ATOM 3838 N N . VAL B 1 205 ? 6.828 20.438 22.078 1 96.44 205 VAL B N 1
ATOM 3839 C CA . VAL B 1 205 ? 8.07 21.109 21.672 1 96.44 205 VAL B CA 1
ATOM 3840 C C . VAL B 1 205 ? 7.75 22.266 20.734 1 96.44 205 VAL B C 1
ATOM 3842 O O . VAL B 1 205 ? 8.32 23.344 20.859 1 96.44 205 VAL B O 1
ATOM 3845 N N . ARG B 1 206 ? 6.82 22.016 19.781 1 92.25 206 ARG B N 1
ATOM 3846 C CA . ARG B 1 206 ? 6.355 23.062 18.875 1 92.25 206 ARG B CA 1
ATOM 3847 C C . ARG B 1 206 ? 5.977 24.312 19.656 1 92.25 206 ARG B C 1
ATOM 3849 O O . ARG B 1 206 ? 6.469 25.406 19.359 1 92.25 206 ARG B O 1
ATOM 3856 N N . ASP B 1 207 ? 5.242 24.156 20.688 1 90.38 207 ASP B N 1
ATOM 3857 C CA . ASP B 1 207 ? 4.738 25.266 21.516 1 90.38 207 ASP B CA 1
ATOM 3858 C C . ASP B 1 207 ? 5.863 25.906 22.312 1 90.38 207 ASP B C 1
ATOM 3860 O O . ASP B 1 207 ? 5.945 27.141 22.406 1 90.38 207 ASP B O 1
ATOM 3864 N N . SER B 1 208 ? 6.676 25.078 22.875 1 94.31 208 SER B N 1
ATOM 3865 C CA . SER B 1 208 ? 7.734 25.562 23.75 1 94.31 208 SER B CA 1
ATOM 3866 C C . SER B 1 208 ? 8.734 26.438 22.984 1 94.31 208 SER B C 1
ATOM 3868 O O . SER B 1 208 ? 9.297 27.375 23.547 1 94.31 208 SER B O 1
ATOM 3870 N N . VAL B 1 209 ? 8.898 26.141 21.688 1 92.06 209 VAL B N 1
ATOM 3871 C CA . VAL B 1 209 ? 9.906 26.891 20.922 1 92.06 209 VAL B CA 1
ATOM 3872 C C . VAL B 1 209 ? 9.234 28.031 20.172 1 92.06 209 VAL B C 1
ATOM 3874 O O . VAL B 1 209 ? 9.898 28.766 19.422 1 92.06 209 VAL B O 1
ATOM 3877 N N . GLY B 1 210 ? 7.969 28.141 20.25 1 86.94 210 GLY B N 1
ATOM 3878 C CA . GLY B 1 210 ? 7.254 29.297 19.734 1 86.94 210 GLY B CA 1
ATOM 3879 C C . GLY B 1 210 ? 6.84 29.141 18.281 1 86.94 210 GLY B C 1
ATOM 3880 O O . GLY B 1 210 ? 6.652 30.141 17.578 1 86.94 210 GLY B O 1
ATOM 3881 N N . LEU B 1 211 ? 6.754 27.938 17.797 1 86.81 211 LEU B N 1
ATOM 3882 C CA . LEU B 1 211 ? 6.238 27.719 16.453 1 86.81 211 LEU B CA 1
ATOM 3883 C C . LEU B 1 211 ? 4.723 27.875 16.422 1 86.81 211 LEU B C 1
ATOM 3885 O O . LEU B 1 211 ? 4.043 27.609 17.422 1 86.81 211 LEU B O 1
ATOM 3889 N N . ARG B 1 212 ? 4.258 28.266 15.305 1 82.56 212 ARG B N 1
ATOM 3890 C CA . ARG B 1 212 ? 2.814 28.297 15.102 1 82.56 212 ARG B CA 1
ATOM 3891 C C . ARG B 1 212 ? 2.23 26.891 15.023 1 82.56 212 ARG B C 1
ATOM 3893 O O . ARG B 1 212 ? 2.898 25.969 14.555 1 82.56 212 ARG B O 1
ATOM 3900 N N . PRO B 1 213 ? 0.976 26.766 15.43 1 82.69 213 PRO B N 1
ATOM 3901 C CA . PRO B 1 213 ? 0.34 25.438 15.398 1 82.69 213 PRO B CA 1
ATOM 3902 C C . PRO B 1 213 ? 0.348 24.828 14 1 82.69 213 PRO B C 1
ATOM 3904 O O . PRO B 1 213 ? 0.572 23.609 13.859 1 82.69 213 PRO B O 1
ATOM 3907 N N . ALA B 1 214 ? 0.288 25.609 13.016 1 82.31 214 ALA B N 1
ATOM 3908 C CA . ALA B 1 214 ? 0.213 25.125 11.641 1 82.31 214 ALA B CA 1
ATOM 3909 C C . ALA B 1 214 ? 1.574 24.625 11.156 1 82.31 214 ALA B C 1
ATOM 3911 O O . ALA B 1 214 ? 1.666 23.938 10.148 1 82.31 214 ALA B O 1
ATOM 3912 N N . GLN B 1 215 ? 2.613 24.969 11.812 1 89.06 215 GLN B N 1
ATOM 3913 C CA . GLN B 1 215 ? 3.955 24.594 11.375 1 89.06 215 GLN B CA 1
ATOM 3914 C C . GLN B 1 215 ? 4.25 23.125 11.688 1 89.06 215 GLN B C 1
ATOM 3916 O O . GLN B 1 215 ? 5.223 22.562 11.18 1 89.06 215 GLN B O 1
ATOM 3921 N N . VAL B 1 216 ? 3.457 22.547 12.562 1 93.62 216 VAL B N 1
ATOM 3922 C CA . VAL B 1 216 ? 3.49 21.094 12.773 1 93.62 216 VAL B CA 1
ATOM 3923 C C . VAL B 1 216 ? 2.102 20.516 12.547 1 93.62 216 VAL B C 1
ATOM 3925 O O . VAL B 1 216 ? 1.165 20.797 13.297 1 93.62 216 VAL B O 1
ATOM 3928 N N . ALA B 1 217 ? 2.023 19.719 11.508 1 92.56 217 ALA B N 1
ATOM 3929 C CA . ALA B 1 217 ? 0.696 19.266 11.109 1 92.56 217 ALA B CA 1
ATOM 3930 C C . ALA B 1 217 ? 0.709 17.781 10.75 1 92.56 217 ALA B C 1
ATOM 3932 O O . ALA B 1 217 ? 1.718 17.25 10.266 1 92.56 217 ALA B O 1
ATOM 3933 N N . VAL B 1 218 ? -0.438 17.156 10.992 1 94.56 218 VAL B N 1
ATOM 3934 C CA . VAL B 1 218 ? -0.608 15.742 10.641 1 94.56 218 VAL B CA 1
ATOM 3935 C C . VAL B 1 218 ? -1.086 15.625 9.195 1 94.56 218 VAL B C 1
ATOM 3937 O O . VAL B 1 218 ? -2.062 16.266 8.805 1 94.56 218 VAL B O 1
ATOM 3940 N N . ALA B 1 219 ? -0.365 14.859 8.422 1 93.94 219 ALA B N 1
ATOM 3941 C CA . ALA B 1 219 ? -0.739 14.625 7.031 1 93.94 219 ALA B CA 1
ATOM 3942 C C . ALA B 1 219 ? -1.784 13.516 6.922 1 93.94 219 ALA B C 1
ATOM 3944 O O . ALA B 1 219 ? -1.898 12.672 7.816 1 93.94 219 ALA B O 1
ATOM 3945 N N . ASP B 1 220 ? -2.494 13.516 5.812 1 87.94 220 ASP B N 1
ATOM 3946 C CA . ASP B 1 220 ? -3.529 12.508 5.586 1 87.94 220 ASP B CA 1
ATOM 3947 C C . ASP B 1 220 ? -2.918 11.172 5.172 1 87.94 220 ASP B C 1
ATOM 3949 O O . ASP B 1 220 ? -3.535 10.117 5.348 1 87.94 220 ASP B O 1
ATOM 3953 N N . SER B 1 221 ? -1.754 11.234 4.543 1 93.19 221 SER B N 1
ATOM 3954 C CA . SER B 1 221 ? -1.03 10.055 4.086 1 93.19 221 SER B CA 1
ATOM 3955 C C . SER B 1 221 ? 0.47 10.32 4.016 1 93.19 221 SER B C 1
ATOM 3957 O O . SER B 1 221 ? 0.904 11.469 4.004 1 93.19 221 SER B O 1
ATOM 3959 N N . LEU B 1 222 ? 1.186 9.242 4.035 1 96 222 LEU B N 1
ATOM 3960 C CA . LEU B 1 222 ? 2.623 9.375 3.832 1 96 222 LEU B CA 1
ATOM 3961 C C . LEU B 1 222 ? 2.922 9.977 2.463 1 96 222 LEU B C 1
ATOM 3963 O O . LEU B 1 222 ? 3.811 10.82 2.33 1 96 222 LEU B O 1
ATOM 3967 N N . THR B 1 223 ? 2.17 9.562 1.473 1 95.31 223 THR B N 1
ATOM 3968 C CA . THR B 1 223 ? 2.346 10.086 0.122 1 95.31 223 THR B CA 1
ATOM 3969 C C . THR B 1 223 ? 2.137 11.594 0.097 1 95.31 223 THR B C 1
ATOM 3971 O O . THR B 1 223 ? 2.947 12.328 -0.469 1 95.31 223 THR B O 1
ATOM 3974 N N . GLY B 1 224 ? 1.093 12.008 0.733 1 93.62 224 GLY B N 1
ATOM 3975 C CA . GLY B 1 224 ? 0.816 13.438 0.784 1 93.62 224 GLY B CA 1
ATOM 3976 C C . GLY B 1 224 ? 1.873 14.227 1.536 1 93.62 224 GLY B C 1
ATOM 3977 O O . GLY B 1 224 ? 2.256 15.32 1.116 1 93.62 224 GLY B O 1
ATOM 3978 N N . ALA B 1 225 ? 2.336 13.688 2.625 1 95.94 225 ALA B N 1
ATOM 3979 C CA . ALA B 1 225 ? 3.393 14.336 3.398 1 95.94 225 ALA B CA 1
ATOM 3980 C C . ALA B 1 225 ? 4.672 14.469 2.576 1 95.94 225 ALA B C 1
ATOM 3982 O O . ALA B 1 225 ? 5.281 15.539 2.531 1 95.94 225 ALA B O 1
ATOM 3983 N N . ALA B 1 226 ? 5.027 13.391 1.933 1 97.12 226 ALA B N 1
ATOM 3984 C CA . ALA B 1 226 ? 6.234 13.383 1.108 1 97.12 226 ALA B CA 1
ATOM 3985 C C . ALA B 1 226 ? 6.109 14.375 -0.051 1 97.12 226 ALA B C 1
ATOM 3987 O O . ALA B 1 226 ? 7.07 15.07 -0.384 1 97.12 226 ALA B O 1
ATOM 3988 N N . ALA B 1 227 ? 4.945 14.438 -0.634 1 95.44 227 ALA B N 1
ATOM 3989 C CA . ALA B 1 227 ? 4.715 15.367 -1.737 1 95.44 227 ALA B CA 1
ATOM 3990 C C . ALA B 1 227 ? 4.918 16.812 -1.29 1 95.44 227 ALA B C 1
ATOM 3992 O O . ALA B 1 227 ? 5.52 17.609 -2.01 1 95.44 227 ALA B O 1
ATOM 3993 N N . ALA B 1 228 ? 4.418 17.109 -0.111 1 92.62 228 ALA B N 1
ATOM 3994 C CA . ALA B 1 228 ? 4.578 18.453 0.431 1 92.62 228 ALA B CA 1
ATOM 3995 C C . ALA B 1 228 ? 6.051 18.797 0.618 1 92.62 228 ALA B C 1
ATOM 3997 O O . ALA B 1 228 ? 6.469 19.938 0.358 1 92.62 228 ALA B O 1
ATOM 3998 N N . VAL B 1 229 ? 6.832 17.844 0.988 1 95.81 229 VAL B N 1
ATOM 3999 C CA . VAL B 1 229 ? 8.25 18.047 1.251 1 95.81 229 VAL B CA 1
ATOM 4000 C C . VAL B 1 229 ? 9 18.219 -0.068 1 95.81 229 VAL B C 1
ATOM 4002 O O . VAL B 1 229 ? 9.883 19.078 -0.18 1 95.81 229 VAL B O 1
ATOM 4005 N N . PHE B 1 230 ? 8.648 17.453 -1.108 1 93.44 230 PHE B N 1
ATOM 4006 C CA . PHE B 1 230 ? 9.336 17.5 -2.395 1 93.44 230 PHE B CA 1
ATOM 4007 C C . PHE B 1 230 ? 9.156 18.875 -3.043 1 93.44 230 PHE B C 1
ATOM 4009 O O . PHE B 1 230 ? 10.047 19.359 -3.734 1 93.44 230 PHE B O 1
ATOM 4016 N N . GLY B 1 231 ? 8.07 19.5 -2.834 1 83.88 231 GLY B N 1
ATOM 4017 C CA . GLY B 1 231 ? 7.762 20.766 -3.498 1 83.88 231 GLY B CA 1
ATOM 4018 C C . GLY B 1 231 ? 8.094 21.984 -2.656 1 83.88 231 GLY B C 1
ATOM 4019 O O . GLY B 1 231 ? 7.723 23.109 -3.004 1 83.88 231 GLY B O 1
ATOM 4020 N N . SER B 1 232 ? 8.75 21.734 -1.535 1 87 232 SER B N 1
ATOM 4021 C CA . SER B 1 232 ? 8.953 22.844 -0.62 1 87 232 SER B CA 1
ATOM 4022 C C . SER B 1 232 ? 10.18 22.625 0.266 1 87 232 SER B C 1
ATOM 4024 O O . SER B 1 232 ? 11 21.75 -0.012 1 87 232 SER B O 1
ATOM 4026 N N . ALA B 1 233 ? 10.281 23.484 1.271 1 86.94 233 ALA B N 1
ATOM 4027 C CA . ALA B 1 233 ? 11.344 23.359 2.264 1 86.94 233 ALA B CA 1
ATOM 4028 C C . ALA B 1 233 ? 10.828 22.672 3.527 1 86.94 233 ALA B C 1
ATOM 4030 O O . ALA B 1 233 ? 11.508 22.656 4.555 1 86.94 233 ALA B O 1
ATOM 4031 N N . ASP B 1 234 ? 9.633 22.094 3.42 1 93.88 234 ASP B N 1
ATOM 4032 C CA . ASP B 1 234 ? 9.039 21.406 4.562 1 93.88 234 ASP B CA 1
ATOM 4033 C C . ASP B 1 234 ? 9.859 20.172 4.945 1 93.88 234 ASP B C 1
ATOM 4035 O O . ASP B 1 234 ? 10.797 19.797 4.234 1 93.88 234 ASP B O 1
ATOM 4039 N N . LEU B 1 235 ? 9.523 19.734 6.148 1 96.62 235 LEU B N 1
ATOM 4040 C CA . LEU B 1 235 ? 10.203 18.562 6.695 1 96.62 235 LEU B CA 1
ATOM 4041 C C . LEU B 1 235 ? 9.195 17.453 7.016 1 96.62 235 LEU B C 1
ATOM 4043 O O . LEU B 1 235 ? 8.023 17.734 7.266 1 96.62 235 LEU B O 1
ATOM 4047 N N . LEU B 1 236 ? 9.688 16.234 6.938 1 98.25 236 LEU B N 1
ATOM 4048 C CA . LEU B 1 236 ? 8.898 15.062 7.273 1 98.25 236 LEU B CA 1
ATOM 4049 C C . LEU B 1 236 ? 9.461 14.367 8.508 1 98.25 236 LEU B C 1
ATOM 4051 O O . LEU B 1 236 ? 10.648 14.055 8.57 1 98.25 236 LEU B O 1
ATOM 4055 N N . LEU B 1 237 ? 8.625 14.219 9.531 1 98.44 237 LEU B N 1
ATOM 4056 C CA . LEU B 1 237 ? 8.992 13.352 10.641 1 98.44 237 LEU B CA 1
ATOM 4057 C C . LEU B 1 237 ? 8.992 11.891 10.211 1 98.44 237 LEU B C 1
ATOM 4059 O O . LEU B 1 237 ? 7.941 11.336 9.867 1 98.44 237 LEU B O 1
ATOM 4063 N N . CYS B 1 238 ? 10.188 11.266 10.227 1 97.94 238 CYS B N 1
ATOM 4064 C CA . CYS B 1 238 ? 10.258 9.891 9.742 1 97.94 238 CYS B CA 1
ATOM 4065 C C . CYS B 1 238 ? 11.531 9.211 10.211 1 97.94 238 CYS B C 1
ATOM 4067 O O . CYS B 1 238 ? 12.344 9.812 10.914 1 97.94 238 CYS B O 1
ATOM 4069 N N . SER B 1 239 ? 11.625 7.93 9.914 1 97.06 239 SER B N 1
ATOM 4070 C CA . SER B 1 239 ? 12.828 7.16 10.203 1 97.06 239 SER B CA 1
ATOM 4071 C C . SER B 1 239 ? 13.906 7.395 9.141 1 97.06 239 SER B C 1
ATOM 4073 O O . SER B 1 239 ? 13.617 7.934 8.07 1 97.06 239 SER B O 1
ATOM 4075 N N . THR B 1 240 ? 15.133 6.957 9.484 1 95.25 240 THR B N 1
ATOM 4076 C CA . THR B 1 240 ? 16.219 7.035 8.516 1 95.25 240 THR B CA 1
ATOM 4077 C C . THR B 1 240 ? 15.922 6.176 7.293 1 95.25 240 THR B C 1
ATOM 4079 O O . THR B 1 240 ? 16.234 6.562 6.164 1 95.25 240 THR B O 1
ATOM 4082 N N . ALA B 1 241 ? 15.305 5.039 7.477 1 95.12 241 ALA B N 1
ATOM 4083 C CA . ALA B 1 241 ? 14.969 4.141 6.375 1 95.12 241 ALA B CA 1
ATOM 4084 C C . ALA B 1 241 ? 13.984 4.797 5.414 1 95.12 241 ALA B C 1
ATOM 4086 O O . ALA B 1 241 ? 14.156 4.727 4.195 1 95.12 241 ALA B O 1
ATOM 4087 N N . GLN B 1 242 ? 13 5.418 5.961 1 96.19 242 GLN B N 1
ATOM 4088 C CA . GLN B 1 242 ? 12.016 6.098 5.129 1 96.19 242 GLN B CA 1
ATOM 4089 C C . GLN B 1 242 ? 12.641 7.27 4.379 1 96.19 242 GLN B C 1
ATOM 4091 O O . GLN B 1 242 ? 12.336 7.496 3.209 1 96.19 242 GLN B O 1
ATOM 4096 N N . ALA B 1 243 ? 13.492 8.055 5.07 1 96.5 243 ALA B N 1
ATOM 4097 C CA . ALA B 1 243 ? 14.188 9.164 4.414 1 96.5 243 ALA B CA 1
ATOM 4098 C C . ALA B 1 243 ? 15.008 8.672 3.23 1 96.5 243 ALA B C 1
ATOM 4100 O O . ALA B 1 243 ? 14.992 9.281 2.16 1 96.5 243 ALA B O 1
ATOM 4101 N N . THR B 1 244 ? 15.695 7.594 3.43 1 94.31 244 THR B N 1
ATOM 4102 C CA . THR B 1 244 ? 16.516 7.012 2.371 1 94.31 244 THR B CA 1
ATOM 4103 C C . THR B 1 244 ? 15.641 6.586 1.19 1 94.31 244 THR B C 1
ATOM 4105 O O . THR B 1 244 ? 15.969 6.879 0.037 1 94.31 244 THR B O 1
ATOM 4108 N N . GLU B 1 245 ? 14.578 5.957 1.467 1 93.25 245 GLU B N 1
ATOM 4109 C CA . GLU B 1 245 ? 13.656 5.508 0.427 1 93.25 245 GLU B CA 1
ATOM 4110 C C . GLU B 1 245 ? 13.109 6.684 -0.372 1 93.25 245 GLU B C 1
ATOM 4112 O O . GLU B 1 245 ? 12.898 6.578 -1.583 1 93.25 245 GLU B O 1
ATOM 4117 N N . LEU B 1 246 ? 12.891 7.789 0.317 1 95.88 246 LEU B N 1
ATOM 4118 C CA . LEU B 1 246 ? 12.305 8.961 -0.317 1 95.88 246 LEU B CA 1
ATOM 4119 C C . LEU B 1 246 ? 13.383 9.852 -0.923 1 95.88 246 LEU B C 1
ATOM 4121 O O . LEU B 1 246 ? 13.078 10.836 -1.599 1 95.88 246 LEU B O 1
ATOM 4125 N N . GLY B 1 247 ? 14.656 9.492 -0.695 1 94.44 247 GLY B N 1
ATOM 4126 C CA . GLY B 1 247 ? 15.75 10.305 -1.197 1 94.44 247 GLY B CA 1
ATOM 4127 C C . GLY B 1 247 ? 15.906 11.625 -0.467 1 94.44 247 GLY B C 1
ATOM 4128 O O . GLY B 1 247 ? 16.25 12.641 -1.075 1 94.44 247 GLY B O 1
ATOM 4129 N N . LEU B 1 248 ? 15.555 11.617 0.807 1 96.25 248 LEU B N 1
ATOM 4130 C CA . LEU B 1 248 ? 15.617 12.836 1.606 1 96.25 248 LEU B CA 1
ATOM 4131 C C . LEU B 1 248 ? 16.797 12.789 2.574 1 96.25 248 LEU B C 1
ATOM 4133 O O . LEU B 1 248 ? 17.266 11.711 2.949 1 96.25 248 LEU B O 1
ATOM 4137 N N . ALA B 1 249 ? 17.281 13.938 2.936 1 95.94 249 ALA B N 1
ATOM 4138 C CA . ALA B 1 249 ? 18.312 14.047 3.969 1 95.94 249 ALA B CA 1
ATOM 4139 C C . ALA B 1 249 ? 17.688 14.016 5.363 1 95.94 249 ALA B C 1
ATOM 4141 O O . ALA B 1 249 ? 16.75 14.758 5.648 1 95.94 249 ALA B O 1
ATOM 4142 N N . TRP B 1 250 ? 18.219 13.25 6.172 1 96.38 250 TRP B N 1
ATOM 4143 C CA . TRP B 1 250 ? 17.656 13 7.5 1 96.38 250 TRP B CA 1
ATOM 4144 C C . TRP B 1 250 ? 18.547 13.602 8.586 1 96.38 250 TRP B C 1
ATOM 4146 O O . TRP B 1 250 ? 19.781 13.531 8.5 1 96.38 250 TRP B O 1
ATOM 4156 N N . ARG B 1 251 ? 17.922 14.18 9.625 1 96.31 251 ARG B N 1
ATOM 4157 C CA . ARG B 1 251 ? 18.625 14.711 10.797 1 96.31 251 ARG B CA 1
ATOM 4158 C C . ARG B 1 251 ? 17.812 14.461 12.062 1 96.31 251 ARG B C 1
ATOM 4160 O O . ARG B 1 251 ? 16.578 14.531 12.055 1 96.31 251 ARG B O 1
ATOM 4167 N N . PRO B 1 252 ? 18.5 14.18 13.164 1 96.19 252 PRO B N 1
ATOM 4168 C CA . PRO B 1 252 ? 17.781 14.102 14.43 1 96.19 252 PRO B CA 1
ATOM 4169 C C . PRO B 1 252 ? 17.219 15.453 14.891 1 96.19 252 PRO B C 1
ATOM 4171 O O . PRO B 1 252 ? 17.703 16.5 14.438 1 96.19 252 PRO B O 1
ATOM 4174 N N . ILE B 1 253 ? 16.188 15.406 15.727 1 96.81 253 ILE B N 1
ATOM 4175 C CA . ILE B 1 253 ? 15.633 16.609 16.312 1 96.81 253 ILE B CA 1
ATOM 4176 C C . ILE B 1 253 ? 16.469 17.047 17.516 1 96.81 253 ILE B C 1
ATOM 4178 O O . ILE B 1 253 ? 16.719 16.234 18.406 1 96.81 253 ILE B O 1
ATOM 4182 N N . GLY B 1 254 ? 16.844 18.188 17.562 1 96 254 GLY B N 1
ATOM 4183 C CA . GLY B 1 254 ? 17.719 18.688 18.625 1 96 254 GLY B CA 1
ATOM 4184 C C . GLY B 1 254 ? 17.031 18.75 19.969 1 96 254 GLY B C 1
ATOM 4185 O O . GLY B 1 254 ? 17.641 18.453 21 1 96 254 GLY B O 1
ATOM 4186 N N . GLU B 1 255 ? 15.82 19.109 20.031 1 95.25 255 GLU B N 1
ATOM 4187 C CA . GLU B 1 255 ? 15.125 19.391 21.266 1 95.25 255 GLU B CA 1
ATOM 4188 C C . GLU B 1 255 ? 14.625 18.125 21.938 1 95.25 255 GLU B C 1
ATOM 4190 O O . GLU B 1 255 ? 14.336 18.109 23.141 1 95.25 255 GLU B O 1
ATOM 4195 N N . LEU B 1 256 ? 14.438 17.125 21.094 1 94.06 256 LEU B N 1
ATOM 4196 C CA . LEU B 1 256 ? 13.797 15.953 21.672 1 94.06 256 LEU B CA 1
ATOM 4197 C C . LEU B 1 256 ? 14.188 14.688 20.922 1 94.06 256 LEU B C 1
ATOM 4199 O O . LEU B 1 256 ? 14.445 14.734 19.703 1 94.06 256 LEU B O 1
ATOM 4203 N N . ARG B 1 257 ? 14.25 13.594 21.672 1 95.88 257 ARG B N 1
ATOM 4204 C CA . ARG B 1 257 ? 14.414 12.273 21.078 1 95.88 257 ARG B CA 1
ATOM 4205 C C . ARG B 1 257 ? 13.07 11.57 20.938 1 95.88 257 ARG B C 1
ATOM 4207 O O . ARG B 1 257 ? 12.406 11.273 21.938 1 95.88 257 ARG B O 1
ATOM 4214 N N . LEU B 1 258 ? 12.672 11.352 19.703 1 97.06 258 LEU B N 1
ATOM 4215 C CA . LEU B 1 258 ? 11.43 10.641 19.422 1 97.06 258 LEU B CA 1
ATOM 4216 C C . LEU B 1 258 ? 11.711 9.234 18.891 1 97.06 258 LEU B C 1
ATOM 4218 O O . LEU B 1 258 ? 12.555 9.062 18.016 1 97.06 258 LEU B O 1
ATOM 4222 N N . VAL B 1 259 ? 10.992 8.25 19.5 1 97.31 259 VAL B N 1
ATOM 4223 C CA . VAL B 1 259 ? 11.188 6.848 19.125 1 97.31 259 VAL B CA 1
ATOM 4224 C C . VAL B 1 259 ? 9.836 6.168 18.938 1 97.31 259 VAL B C 1
ATOM 4226 O O . VAL B 1 259 ? 9 6.156 19.844 1 97.31 259 VAL B O 1
ATOM 4229 N N . ARG B 1 260 ? 9.664 5.566 17.656 1 97.06 260 ARG B N 1
ATOM 4230 C CA . ARG B 1 260 ? 8.555 4.645 17.469 1 97.06 260 ARG B CA 1
ATOM 4231 C C . ARG B 1 260 ? 8.781 3.338 18.219 1 97.06 260 ARG B C 1
ATOM 4233 O O . ARG B 1 260 ? 9.844 2.721 18.094 1 97.06 260 ARG B O 1
ATOM 4240 N N . GLY B 1 261 ? 7.777 3.062 19.031 1 97.12 261 GLY B N 1
ATOM 4241 C CA . GLY B 1 261 ? 7.793 1.738 19.625 1 97.12 261 GLY B CA 1
ATOM 4242 C C . GLY B 1 261 ? 6.719 0.818 19.078 1 97.12 261 GLY B C 1
ATOM 4243 O O . GLY B 1 261 ? 5.602 1.256 18.797 1 97.12 261 GLY B O 1
ATOM 4244 N N . TYR B 1 262 ? 7.109 -0.471 18.875 1 97.12 262 TYR B N 1
ATOM 4245 C CA . TYR B 1 262 ? 6.137 -1.471 18.438 1 97.12 262 TYR B CA 1
ATOM 4246 C C . TYR B 1 262 ? 6.164 -2.689 19.344 1 97.12 262 TYR B C 1
ATOM 4248 O O . TYR B 1 262 ? 7.227 -3.092 19.828 1 97.12 262 TYR B O 1
ATOM 4256 N N . GLU B 1 263 ? 5.004 -3.205 19.562 1 95.25 263 GLU B N 1
ATOM 4257 C CA . GLU B 1 263 ? 4.824 -4.488 20.25 1 95.25 263 GLU B CA 1
ATOM 4258 C C . GLU B 1 263 ? 3.896 -5.402 19.453 1 95.25 263 GLU B C 1
ATOM 4260 O O . GLU B 1 263 ? 3.137 -4.938 18.594 1 95.25 263 GLU B O 1
ATOM 4265 N N . VAL B 1 264 ? 4.023 -6.719 19.672 1 93.88 264 VAL B N 1
ATOM 4266 C CA . VAL B 1 264 ? 3.084 -7.668 19.078 1 93.88 264 VAL B CA 1
ATOM 4267 C C . VAL B 1 264 ? 1.894 -7.867 20.016 1 93.88 264 VAL B C 1
ATOM 4269 O O . VAL B 1 264 ? 2.068 -8.188 21.188 1 93.88 264 VAL B O 1
ATOM 4272 N N . THR B 1 265 ? 0.789 -7.551 19.547 1 91.56 265 THR B N 1
ATOM 4273 C CA . THR B 1 265 ? -0.462 -7.902 20.203 1 91.56 265 THR B CA 1
ATOM 4274 C C . THR B 1 265 ? -1.113 -9.109 19.531 1 91.56 265 THR B C 1
ATOM 4276 O O . THR B 1 265 ? -1.26 -9.133 18.312 1 91.56 265 THR B O 1
ATOM 4279 N N . ALA B 1 266 ? -1.419 -10.164 20.281 1 88.81 266 ALA B N 1
ATOM 4280 C CA . ALA B 1 266 ? -2.018 -11.359 19.688 1 88.81 266 ALA B CA 1
ATOM 4281 C C . ALA B 1 266 ? -3.164 -11.883 20.547 1 88.81 266 ALA B C 1
ATOM 4283 O O . ALA B 1 266 ? -3.24 -11.578 21.734 1 88.81 266 ALA B O 1
ATOM 4284 N N . GLY B 1 267 ? -4.105 -12.531 19.859 1 75.81 267 GLY B N 1
ATOM 4285 C CA . GLY B 1 267 ? -5.168 -13.195 20.594 1 75.81 267 GLY B CA 1
ATOM 4286 C C . GLY B 1 267 ? -4.66 -14.266 21.547 1 75.81 267 GLY B C 1
ATOM 4287 O O . GLY B 1 267 ? -5.094 -14.344 22.688 1 75.81 267 GLY B O 1
ATOM 4288 N N . LEU B 1 268 ? -3.814 -15.086 21.016 1 72.56 268 LEU B N 1
ATOM 4289 C CA . LEU B 1 268 ? -3.184 -16.125 21.828 1 72.56 268 LEU B CA 1
ATOM 4290 C C . LEU B 1 268 ? -1.732 -15.758 22.125 1 72.56 268 LEU B C 1
ATOM 4292 O O . LEU B 1 268 ? -0.981 -15.383 21.219 1 72.56 268 LEU B O 1
ATOM 4296 N N . GLY B 1 269 ? -1.436 -15.727 23.312 1 70.31 269 GLY B N 1
ATOM 4297 C CA . GLY B 1 269 ? -0.097 -15.383 23.766 1 70.31 269 GLY B CA 1
ATOM 4298 C C . GLY B 1 269 ? 0.994 -16.156 23.047 1 70.31 269 GLY B C 1
ATOM 4299 O O . GLY B 1 269 ? 2.053 -15.609 22.75 1 70.31 269 GLY B O 1
ATOM 4300 N N . GLU B 1 270 ? 0.745 -17.344 22.734 1 71.06 270 GLU B N 1
ATOM 4301 C CA . GLU B 1 270 ? 1.731 -18.188 22.062 1 71.06 270 GLU B CA 1
ATOM 4302 C C . GLU B 1 270 ? 2.07 -17.656 20.672 1 71.06 270 GLU B C 1
ATOM 4304 O O . GLU B 1 270 ? 3.223 -17.734 20.25 1 71.06 270 GLU B O 1
ATOM 4309 N N . ASP B 1 271 ? 1.102 -17.109 20.078 1 75.5 271 ASP B N 1
ATOM 4310 C CA . ASP B 1 271 ? 1.329 -16.547 18.75 1 75.5 271 ASP B CA 1
ATOM 4311 C C . ASP B 1 271 ? 2.258 -15.344 18.812 1 75.5 271 ASP B C 1
ATOM 4313 O O . ASP B 1 271 ? 3.164 -15.203 17.984 1 75.5 271 ASP B O 1
ATOM 4317 N N . ALA B 1 272 ? 2.023 -14.562 19.766 1 78.88 272 ALA B N 1
ATOM 4318 C CA . ALA B 1 272 ? 2.869 -13.383 19.953 1 78.88 272 ALA B CA 1
ATOM 4319 C C . ALA B 1 272 ? 4.309 -13.781 20.25 1 78.88 272 ALA B C 1
ATOM 4321 O O . ALA B 1 272 ? 5.25 -13.203 19.703 1 78.88 272 ALA B O 1
ATOM 4322 N N . GLN B 1 273 ? 4.488 -14.734 21.078 1 80 273 GLN B N 1
ATOM 4323 C CA . GLN B 1 273 ? 5.82 -15.195 21.469 1 80 273 GLN B CA 1
ATOM 4324 C C . GLN B 1 273 ? 6.559 -15.797 20.281 1 80 273 GLN B C 1
ATOM 4326 O O . GLN B 1 273 ? 7.75 -15.555 20.078 1 80 273 GLN B O 1
ATOM 4331 N N . ARG B 1 274 ? 5.867 -16.516 19.5 1 78.19 274 ARG B N 1
ATOM 4332 C CA . ARG B 1 274 ? 6.461 -17.141 18.312 1 78.19 274 ARG B CA 1
ATOM 4333 C C . ARG B 1 274 ? 6.949 -16.094 17.328 1 78.19 274 ARG B C 1
ATOM 4335 O O . ARG B 1 274 ? 8.062 -16.203 16.797 1 78.19 274 ARG B O 1
ATOM 4342 N N . LEU B 1 275 ? 6.129 -15.125 17.125 1 83 275 LEU B N 1
ATOM 4343 C CA . LEU B 1 275 ? 6.492 -14.062 16.203 1 83 275 LEU B CA 1
ATOM 4344 C C . LEU B 1 275 ? 7.68 -13.266 16.734 1 83 275 LEU B C 1
ATOM 4346 O O . LEU B 1 275 ? 8.625 -12.984 15.992 1 83 275 LEU B O 1
ATOM 4350 N N . ARG B 1 276 ? 7.66 -12.984 18 1 84.31 276 ARG B N 1
ATOM 4351 C CA . ARG B 1 276 ? 8.727 -12.219 18.625 1 84.31 276 ARG B CA 1
ATOM 4352 C C . ARG B 1 276 ? 10.039 -13 18.625 1 84.31 276 ARG B C 1
ATOM 4354 O O . ARG B 1 276 ? 11.094 -12.461 18.281 1 84.31 276 ARG B O 1
ATOM 4361 N N . ALA B 1 277 ? 9.953 -14.18 18.891 1 83.38 277 ALA B N 1
ATOM 4362 C CA . ALA B 1 277 ? 11.156 -14.992 19.094 1 83.38 277 ALA B CA 1
ATOM 4363 C C . ALA B 1 277 ? 11.75 -15.414 17.75 1 83.38 277 ALA B C 1
ATOM 4365 O O . ALA B 1 277 ? 12.961 -15.352 17.547 1 83.38 277 ALA B O 1
ATOM 4366 N N . ARG B 1 278 ? 10.969 -15.758 16.844 1 86.75 278 ARG B N 1
ATOM 4367 C CA . ARG B 1 278 ? 11.469 -16.422 15.648 1 86.75 278 ARG B CA 1
ATOM 4368 C C . ARG B 1 278 ? 11.594 -15.445 14.484 1 86.75 278 ARG B C 1
ATOM 4370 O O . ARG B 1 278 ? 12.375 -15.672 13.555 1 86.75 278 ARG B O 1
ATOM 4377 N N . LEU B 1 279 ? 10.844 -14.352 14.523 1 92.44 279 LEU B N 1
ATOM 4378 C CA . LEU B 1 279 ? 10.797 -13.492 13.344 1 92.44 279 LEU B CA 1
ATOM 4379 C C . LEU B 1 279 ? 11.211 -12.062 13.695 1 92.44 279 LEU B C 1
ATOM 4381 O O . LEU B 1 279 ? 10.938 -11.133 12.93 1 92.44 279 LEU B O 1
ATOM 4385 N N . TRP B 1 280 ? 11.891 -11.844 14.867 1 91 280 TRP B N 1
ATOM 4386 C CA . TRP B 1 280 ? 12.234 -10.523 15.367 1 91 280 TRP B CA 1
ATOM 4387 C C . TRP B 1 280 ? 13.023 -9.734 14.328 1 91 280 TRP B C 1
ATOM 4389 O O . TRP B 1 280 ? 12.672 -8.594 14 1 91 280 TRP B O 1
ATOM 4399 N N . PRO B 1 281 ? 14.102 -10.375 13.75 1 93.5 281 PRO B N 1
ATOM 4400 C CA . PRO B 1 281 ? 14.922 -9.586 12.828 1 93.5 281 PRO B CA 1
ATOM 4401 C C . PRO B 1 281 ? 14.164 -9.18 11.57 1 93.5 281 PRO B C 1
ATOM 4403 O O . PRO B 1 281 ? 14.367 -8.078 11.047 1 93.5 281 PRO B O 1
ATOM 4406 N N . ASP B 1 282 ? 13.328 -10.055 11.023 1 94.69 282 ASP B N 1
ATOM 4407 C CA . ASP B 1 282 ? 12.57 -9.766 9.805 1 94.69 282 ASP B CA 1
ATOM 4408 C C . ASP B 1 282 ? 11.531 -8.68 10.047 1 94.69 282 ASP B C 1
ATOM 4410 O O . ASP B 1 282 ? 11.328 -7.809 9.195 1 94.69 282 ASP B O 1
ATOM 4414 N N . ILE B 1 283 ? 10.922 -8.758 11.234 1 96.06 283 ILE B N 1
ATOM 4415 C CA . ILE B 1 283 ? 9.953 -7.723 11.594 1 96.06 283 ILE B CA 1
ATOM 4416 C C . ILE B 1 283 ? 10.664 -6.387 11.773 1 96.06 283 ILE B C 1
ATOM 4418 O O . ILE B 1 283 ? 10.164 -5.344 11.344 1 96.06 283 ILE B O 1
ATOM 4422 N N . ALA B 1 284 ? 11.812 -6.434 12.398 1 96.19 284 ALA B N 1
ATOM 4423 C CA . ALA B 1 284 ? 12.609 -5.223 12.586 1 96.19 284 ALA B CA 1
ATOM 4424 C C . ALA B 1 284 ? 12.906 -4.551 11.242 1 96.19 284 ALA B C 1
ATOM 4426 O O . ALA B 1 284 ? 12.797 -3.328 11.117 1 96.19 284 ALA B O 1
ATOM 4427 N N . ARG B 1 285 ? 13.234 -5.328 10.25 1 94.88 285 ARG B N 1
ATOM 4428 C CA . ARG B 1 285 ? 13.531 -4.793 8.922 1 94.88 285 ARG B CA 1
ATOM 4429 C C . ARG B 1 285 ? 12.305 -4.141 8.305 1 94.88 285 ARG B C 1
ATOM 4431 O O . ARG B 1 285 ? 12.398 -3.068 7.703 1 94.88 285 ARG B O 1
ATOM 4438 N N . CYS B 1 286 ? 11.141 -4.75 8.484 1 95.88 286 CYS B N 1
ATOM 4439 C CA . CYS B 1 286 ? 9.898 -4.219 7.945 1 95.88 286 CYS B CA 1
ATOM 4440 C C . CYS B 1 286 ? 9.57 -2.867 8.562 1 95.88 286 CYS B C 1
ATOM 4442 O O . CYS B 1 286 ? 9.023 -1.989 7.891 1 95.88 286 CYS B O 1
ATOM 4444 N N . LEU B 1 287 ? 9.945 -2.719 9.828 1 96.62 287 LEU B N 1
ATOM 4445 C CA . LEU B 1 287 ? 9.57 -1.524 10.578 1 96.62 287 LEU B CA 1
ATOM 4446 C C . LEU B 1 287 ? 10.633 -0.439 10.438 1 96.62 287 LEU B C 1
ATOM 4448 O O . LEU B 1 287 ? 10.391 0.72 10.781 1 96.62 287 LEU B O 1
ATOM 4452 N N . GLY B 1 288 ? 11.773 -0.798 9.875 1 94.31 288 GLY B N 1
ATOM 4453 C CA . GLY B 1 288 ? 12.898 0.123 9.852 1 94.31 288 GLY B CA 1
ATOM 4454 C C . GLY B 1 288 ? 13.602 0.242 11.188 1 94.31 288 GLY B C 1
ATOM 4455 O O . GLY B 1 288 ? 14.172 1.288 11.508 1 94.31 288 GLY B O 1
ATOM 4456 N N . ALA B 1 289 ? 13.461 -0.771 12.008 1 92.44 289 ALA B N 1
ATOM 4457 C CA . ALA B 1 289 ? 14.062 -0.762 13.336 1 92.44 289 ALA B CA 1
ATOM 4458 C C . ALA B 1 289 ? 15.516 -1.227 13.281 1 92.44 289 ALA B C 1
ATOM 4460 O O . ALA B 1 289 ? 15.867 -2.094 12.477 1 92.44 289 ALA B O 1
ATOM 4461 N N . GLU B 1 290 ? 16.438 -0.469 13.875 1 76.06 290 GLU B N 1
ATOM 4462 C CA . GLU B 1 290 ? 17.828 -0.883 13.969 1 76.06 290 GLU B CA 1
ATOM 4463 C C . GLU B 1 290 ? 18 -2.08 14.898 1 76.06 290 GLU B C 1
ATOM 4465 O O . GLU B 1 290 ? 17.266 -2.205 15.891 1 76.06 290 GLU B O 1
ATOM 4470 N N . GLU B 1 291 ? 18.641 -3.178 14.297 1 60.91 291 GLU B N 1
ATOM 4471 C CA . GLU B 1 291 ? 18.953 -4.309 15.164 1 60.91 291 GLU B CA 1
ATOM 4472 C C . GLU B 1 291 ? 19.781 -3.869 16.375 1 60.91 291 GLU B C 1
ATOM 4474 O O . GLU B 1 291 ? 20.703 -3.07 16.234 1 60.91 291 GLU B O 1
ATOM 4479 N N . THR B 1 292 ? 19.203 -3.51 17.453 1 46.47 292 THR B N 1
ATOM 4480 C CA . THR B 1 292 ? 20.062 -3.293 18.609 1 46.47 292 THR B CA 1
ATOM 4481 C C . THR B 1 292 ? 21.141 -4.379 18.688 1 46.47 292 THR B C 1
ATOM 4483 O O . THR B 1 292 ? 20.812 -5.566 18.781 1 46.47 292 THR B O 1
ATOM 4486 N N . THR B 1 293 ? 22.234 -4.281 17.953 1 34.12 293 THR B N 1
ATOM 4487 C CA . THR B 1 293 ? 23.344 -5.094 18.453 1 34.12 293 THR B CA 1
ATOM 4488 C C . THR B 1 293 ? 23.609 -4.828 19.922 1 34.12 293 THR B C 1
ATOM 4490 O O . THR B 1 293 ? 23.531 -3.682 20.375 1 34.12 293 THR B O 1
#

Organism: Amycolatopsis orientalis (NCBI:txid31958)